Protein AF-A0A1F8WG23-F1 (afdb_monomer)

Secondary structure (DSSP, 8-state):
---------------------------------S------SS-SSS-TTS-SSTTS--TT---SSSSSS-TTT-S--S--TT----S--S-------SSSS-SSS-TTT-SSTTS--TT---SSSSSS-TTT-SSSSS--TT---TT-SSS-TTTTTS-PPSPPP----SS-SSS-TTT-S-TTS--TT---SS-SSS-TTTS--PPS-----SS-SSS-TTT-S-TTS--TT---SSSSSS-TTTSPPP--TTSPPPPPPP-SS-SSS-TTS-SSTTS--TT---SS-SSS-TTTS--PPPPP-PPPPPPPPPPPPPP---SS-SSS-TTT-SSTTS--TT---TT-SSS-TTTSPPPPPPSSPPPPPPPP-SS-SSS-TTS-SSTTS--TT---TT-SSS-TTT-

Sequence (407 aa):
MYKKIIILGALFGCVVFLGCGKENQSPSNFKYEPNSITIDEDGDGIPDESDNCPEIFNINQVDSDDNGLEDSCDVLPSDDADIVPSPDPENREVPVSPDLDQDGIENGEDNCPYLVNANQTDQDDDGVGDVCDNCVRFANGDQVDSNHNGAGDACEGAVLPPPPLPLPDRDGDGVADQSDNCPDLRNADQADNDGDGVGNVCEPVLPPPLPPDRDEDGIIDQIDNCPDVANGDQADDDENDVGNACEPPPPSPFLPPPPPPIDSDGDGFSDPNDNCPVDYNPYQEDDDEDGLGDVCEPVQPPPPAPPPPPPPPPPPPPPPVDRDRDGVSDRYDNCPDVANGDQADDDENDVGDACEPPPPPSPFPPPPPPPIDSDGDGFSNPNDNCPFDYNPYQEDDDEDGLGDVCS

Foldseek 3Di:
DDDDDDDDDDDDDDDDDDDDDDDDDDDDDDDPPPDDDQPQQCVQPAGPVGALCSPFNDVVNDQPPPQSHALRPDLQSDCPDPDDDDDDHPDDDDPQDQQSCPLPDGCVQALDSRDRDVVNDQQCPQSHHCVGALDSHFRDPVNDDPPPPSHHPRCPPPPDDPDPPPQPQPCPQPDHCVRALDSNFHDVVSDDDPPPSHGPRRPPPPPPPDADQPCPQPDHPVQALDSNFRDVVSDDPPPPSHHPRPDDDPDDPPDDPPDDADQQCPQPAGLVRALDSHFRDVVQDDPPPPSHHPRRPPPDDPPDPDDDPDDPDPPDPPDADQPCPLPDGPVQALDSNFRDVVRDDPPPPSHHPRPDDPPDPDPDDDDDPPQDQACPLPARLVRALDRHFRDVVNDDPPPPSHHPRHD

Structure (mmCIF, N/CA/C/O backbone):
data_AF-A0A1F8WG23-F1
#
_entry.id   AF-A0A1F8WG23-F1
#
loop_
_atom_site.group_PDB
_atom_site.id
_atom_site.type_symbol
_atom_site.label_atom_id
_atom_site.label_alt_id
_atom_site.label_comp_id
_atom_site.label_asym_id
_atom_site.label_entity_id
_atom_site.label_seq_id
_atom_site.pdbx_PDB_ins_code
_atom_site.Cartn_x
_atom_site.Cartn_y
_atom_site.Cartn_z
_atom_site.occupancy
_atom_site.B_iso_or_equiv
_atom_site.auth_seq_id
_atom_site.auth_comp_id
_atom_site.auth_asym_id
_atom_site.auth_atom_id
_atom_site.pdbx_PDB_model_num
ATOM 1 N N . MET A 1 1 ? 40.013 -39.718 80.792 1.00 37.56 1 MET A N 1
ATOM 2 C CA . MET A 1 1 ? 41.262 -39.069 81.268 1.00 37.56 1 MET A CA 1
ATOM 3 C C . MET A 1 1 ? 40.903 -37.736 81.946 1.00 37.56 1 MET A C 1
ATOM 5 O O . MET A 1 1 ? 39.766 -37.311 81.806 1.00 37.56 1 MET A O 1
ATOM 9 N N . TYR A 1 2 ? 41.811 -37.157 82.746 1.00 35.91 2 TYR A N 1
ATOM 10 C CA . TYR A 1 2 ? 41.711 -35.877 83.504 1.00 35.91 2 TYR A CA 1
ATOM 11 C C . TYR A 1 2 ? 41.244 -34.661 82.653 1.00 35.91 2 TYR A C 1
ATOM 13 O O . TYR A 1 2 ? 41.375 -34.750 81.440 1.00 35.91 2 TYR A O 1
ATOM 21 N N . LYS A 1 3 ? 40.799 -33.473 83.129 1.00 36.72 3 LYS A N 1
ATOM 22 C CA . LYS A 1 3 ? 40.444 -32.791 84.422 1.00 36.72 3 LYS A CA 1
ATOM 23 C C . LYS A 1 3 ? 39.637 -31.523 83.990 1.00 36.72 3 LYS A C 1
ATOM 25 O O . LYS A 1 3 ? 40.011 -30.939 82.988 1.00 36.72 3 LYS A O 1
ATOM 30 N N . LYS A 1 4 ? 38.458 -31.155 84.521 1.00 38.06 4 LYS A N 1
ATOM 31 C CA . LYS A 1 4 ? 38.123 -30.367 85.745 1.00 38.06 4 LYS A CA 1
ATOM 32 C C . LYS A 1 4 ? 38.686 -28.917 85.846 1.00 38.06 4 LYS A C 1
ATOM 34 O O . LYS A 1 4 ? 39.900 -28.778 85.786 1.00 38.06 4 LYS A O 1
ATOM 39 N N . ILE A 1 5 ? 37.802 -27.959 86.232 1.00 37.00 5 ILE A N 1
ATOM 40 C CA . ILE A 1 5 ? 38.015 -26.567 86.768 1.00 37.00 5 ILE A CA 1
ATOM 41 C C . ILE A 1 5 ? 38.107 -25.473 85.666 1.00 37.00 5 ILE A C 1
ATOM 43 O O . ILE A 1 5 ? 38.969 -25.595 84.811 1.00 37.00 5 ILE A O 1
ATOM 47 N N . ILE A 1 6 ? 37.189 -24.495 85.480 1.00 37.06 6 ILE A N 1
ATOM 48 C CA . ILE A 1 6 ? 36.491 -23.467 86.324 1.00 37.06 6 ILE A CA 1
ATOM 49 C C . ILE A 1 6 ? 37.364 -22.232 86.662 1.00 37.06 6 ILE A C 1
ATOM 51 O O . ILE A 1 6 ? 38.439 -22.414 87.218 1.00 37.06 6 ILE A O 1
ATOM 55 N N . ILE A 1 7 ? 36.835 -21.016 86.397 1.00 37.88 7 ILE A N 1
ATOM 56 C CA . ILE A 1 7 ? 36.945 -19.692 87.097 1.00 37.88 7 ILE A CA 1
ATOM 57 C C . ILE A 1 7 ? 36.791 -18.581 86.018 1.00 37.88 7 ILE A C 1
ATOM 59 O O . ILE A 1 7 ? 37.560 -18.590 85.068 1.00 37.88 7 ILE A O 1
ATOM 63 N N . LEU A 1 8 ? 35.715 -17.776 85.927 1.00 33.75 8 LEU A N 1
ATOM 64 C CA . LEU A 1 8 ? 35.140 -16.703 86.785 1.00 33.75 8 LEU A CA 1
ATOM 65 C C . LEU A 1 8 ? 35.762 -15.298 86.548 1.00 33.75 8 LEU A C 1
ATOM 67 O O . LEU A 1 8 ? 36.975 -15.153 86.642 1.00 33.75 8 LEU A O 1
ATOM 71 N N . GLY A 1 9 ? 34.916 -14.270 86.352 1.00 33.91 9 GLY A N 1
ATOM 72 C CA . GLY A 1 9 ? 35.286 -12.840 86.232 1.00 33.91 9 GLY A CA 1
ATOM 73 C C . GLY A 1 9 ? 34.959 -12.259 84.839 1.00 33.91 9 GLY A C 1
ATOM 74 O O . GLY A 1 9 ? 35.621 -12.649 83.891 1.00 33.91 9 GLY A O 1
ATOM 75 N N . ALA A 1 10 ? 33.921 -11.462 84.547 1.00 35.66 10 ALA A N 1
ATOM 76 C CA . ALA A 1 10 ? 33.176 -10.385 85.225 1.00 35.66 10 ALA A CA 1
ATOM 77 C C . ALA A 1 10 ? 33.596 -8.959 84.794 1.00 35.66 10 ALA A C 1
ATOM 79 O O . ALA A 1 10 ? 34.755 -8.589 84.926 1.00 35.66 10 ALA A O 1
ATOM 80 N N . LEU A 1 11 ? 32.572 -8.168 84.432 1.00 34.88 11 LEU A N 1
ATOM 81 C CA . LEU A 1 11 ? 32.456 -6.700 84.513 1.00 34.88 11 LEU A CA 1
ATOM 82 C C . LEU A 1 11 ? 33.226 -5.782 83.530 1.00 34.88 11 LEU A C 1
ATOM 84 O O . LEU A 1 11 ? 34.435 -5.634 83.607 1.00 34.88 11 LEU A O 1
ATOM 88 N N . PHE A 1 12 ? 32.411 -5.036 82.762 1.00 34.38 12 PHE A N 1
ATOM 89 C CA . PHE A 1 12 ? 32.417 -3.567 82.580 1.00 34.38 12 PHE A CA 1
ATOM 90 C C . PHE A 1 12 ? 33.672 -2.825 82.080 1.00 34.38 12 PHE A C 1
ATOM 92 O O . PHE A 1 12 ? 34.742 -2.897 82.673 1.00 34.38 12 PHE A O 1
ATOM 99 N N . GLY A 1 13 ? 33.431 -1.868 81.171 1.00 32.53 13 GLY A N 1
ATOM 100 C CA . GLY A 1 13 ? 34.118 -0.571 81.229 1.00 32.53 13 GLY A CA 1
ATOM 101 C C . GLY A 1 13 ? 34.433 0.080 79.885 1.00 32.53 13 GLY A C 1
ATOM 102 O O . GLY A 1 13 ? 35.498 -0.154 79.326 1.00 32.53 13 GLY A O 1
ATOM 103 N N . CYS A 1 14 ? 33.566 0.982 79.419 1.00 36.47 14 CYS A N 1
ATOM 104 C CA . CYS A 1 14 ? 33.944 1.975 78.411 1.00 36.47 14 CYS A CA 1
ATOM 105 C C . CYS A 1 14 ? 35.027 2.917 78.962 1.00 36.47 14 CYS A C 1
ATOM 107 O O . CYS A 1 14 ? 34.842 3.460 80.050 1.00 36.47 14 CYS A O 1
ATOM 109 N N . VAL A 1 15 ? 36.054 3.235 78.166 1.00 38.78 15 VAL A N 1
ATOM 110 C CA . VAL A 1 15 ? 36.712 4.557 78.179 1.00 38.78 15 VAL A CA 1
ATOM 111 C C . VAL A 1 15 ? 37.018 4.964 76.731 1.00 38.78 15 VAL A C 1
ATOM 113 O O . VAL A 1 15 ? 37.332 4.124 75.893 1.00 38.78 15 VAL A O 1
ATOM 116 N N . VAL A 1 16 ? 36.851 6.255 76.448 1.00 35.62 16 VAL A N 1
ATOM 117 C CA . VAL A 1 16 ? 36.826 6.893 75.119 1.00 35.62 16 VAL A CA 1
ATOM 118 C C . VAL A 1 16 ? 38.155 7.636 74.847 1.00 35.62 16 VAL A C 1
ATOM 120 O O . VAL A 1 16 ? 38.924 7.849 75.782 1.00 35.62 16 VAL A O 1
ATOM 123 N N . PHE A 1 17 ? 38.346 8.112 73.603 1.00 36.91 17 PHE A N 1
ATOM 124 C CA . PHE A 1 17 ? 39.368 9.072 73.112 1.00 36.91 17 PHE A CA 1
ATOM 125 C C . PHE A 1 17 ? 40.741 8.462 72.718 1.00 36.91 17 PHE A C 1
ATOM 127 O O . PHE A 1 17 ? 41.278 7.641 73.449 1.00 36.91 17 PHE A O 1
ATOM 134 N N . LEU A 1 18 ? 41.390 8.805 71.585 1.00 37.16 18 LEU A N 1
ATOM 135 C CA . LEU A 1 18 ? 41.202 9.907 70.613 1.00 37.16 18 LEU A CA 1
ATOM 136 C C . LEU A 1 18 ? 41.359 9.475 69.126 1.00 37.16 18 LEU A C 1
ATOM 138 O O . LEU A 1 18 ? 42.342 8.834 68.777 1.00 37.16 18 LEU A O 1
ATOM 142 N N . GLY A 1 19 ? 40.496 10.008 68.248 1.00 31.06 19 GLY A N 1
ATOM 143 C CA . GLY A 1 19 ? 40.913 10.939 67.177 1.00 31.06 19 GLY A CA 1
ATOM 144 C C . GLY A 1 19 ? 41.523 10.450 65.846 1.00 31.06 19 GLY A C 1
ATOM 145 O O . GLY A 1 19 ? 42.730 10.550 65.671 1.00 31.06 19 GLY A O 1
ATOM 146 N N . CYS A 1 20 ? 40.660 10.188 64.857 1.00 34.91 20 CYS A N 1
ATOM 147 C CA . CYS A 1 20 ? 40.700 10.747 63.484 1.00 34.91 20 CYS A CA 1
ATOM 148 C C . CYS A 1 20 ? 39.225 10.876 63.032 1.00 34.91 20 CYS A C 1
ATOM 150 O O . CYS A 1 20 ? 38.464 9.934 63.207 1.00 34.91 20 CYS A O 1
ATOM 152 N N . GLY A 1 21 ? 38.709 12.072 62.718 1.00 33.62 21 GLY A N 1
ATOM 153 C CA . GLY A 1 21 ? 38.659 12.602 61.343 1.00 33.62 21 GLY A CA 1
ATOM 154 C C . GLY A 1 21 ? 37.509 11.942 60.563 1.00 33.62 21 GLY A C 1
ATOM 155 O O . GLY A 1 21 ? 37.723 10.870 60.018 1.00 33.62 21 GLY A O 1
ATOM 156 N N . LYS A 1 22 ? 36.252 12.395 60.724 1.00 36.53 22 LYS A N 1
ATOM 157 C CA . LYS A 1 22 ? 35.539 13.367 59.847 1.00 36.53 22 LYS A CA 1
ATOM 158 C C . LYS A 1 22 ? 35.457 12.923 58.374 1.00 36.53 22 LYS A C 1
ATOM 160 O O . LYS A 1 22 ? 36.498 12.605 57.820 1.00 36.53 22 LYS A O 1
ATOM 165 N N . GLU A 1 23 ? 34.343 12.970 57.639 1.00 38.84 23 GLU A N 1
ATOM 166 C CA . GLU A 1 23 ? 32.892 13.263 57.821 1.00 38.84 23 GLU A CA 1
ATOM 167 C C . GLU A 1 23 ? 32.201 12.680 56.542 1.00 38.84 23 GLU A C 1
ATOM 169 O O . GLU A 1 23 ? 32.914 12.398 55.582 1.00 38.84 23 GLU A O 1
ATOM 174 N N . ASN A 1 24 ? 30.897 12.401 56.394 1.00 34.78 24 ASN A N 1
ATOM 175 C CA . ASN A 1 24 ? 29.656 12.748 57.110 1.00 34.78 24 ASN A CA 1
ATOM 176 C C . ASN A 1 24 ? 28.674 11.533 57.066 1.00 34.78 24 ASN A C 1
ATOM 178 O O . ASN A 1 24 ? 28.747 10.723 56.153 1.00 34.78 24 ASN A O 1
ATOM 182 N N . GLN A 1 25 ? 27.905 11.239 58.122 1.00 33.97 25 GLN A N 1
ATOM 183 C CA . GLN A 1 25 ? 26.452 11.504 58.270 1.00 33.97 25 GLN A CA 1
ATOM 184 C C . GLN A 1 25 ? 25.492 10.818 57.270 1.00 33.97 25 GLN A C 1
ATOM 186 O O . GLN A 1 25 ? 25.121 11.399 56.260 1.00 33.97 25 GLN A O 1
ATOM 191 N N . SER A 1 26 ? 24.959 9.658 57.673 1.00 37.28 26 SER A N 1
ATOM 192 C CA . SER A 1 26 ? 23.563 9.286 57.398 1.00 37.28 26 SER A CA 1
ATOM 193 C C . SER A 1 26 ? 22.776 9.468 58.708 1.00 37.28 26 SER A C 1
ATOM 195 O O . SER A 1 26 ? 23.114 8.805 59.696 1.00 37.28 26 SER A O 1
ATOM 197 N N . PRO A 1 27 ? 21.824 10.418 58.798 1.00 41.78 27 PRO A N 1
ATOM 198 C CA . PRO A 1 27 ? 21.018 10.624 59.993 1.00 41.78 27 PRO A CA 1
ATOM 199 C C . PRO A 1 27 ? 19.715 9.821 59.915 1.00 41.78 27 PRO A C 1
ATOM 201 O O . PRO A 1 27 ? 18.767 10.189 59.231 1.00 41.78 27 PRO A O 1
ATOM 204 N N . SER A 1 28 ? 19.637 8.753 60.701 1.00 49.06 28 SER A N 1
ATOM 205 C CA . SER A 1 28 ? 18.383 8.063 60.999 1.00 49.06 28 SER A CA 1
ATOM 206 C C . SER A 1 28 ? 17.420 8.984 61.762 1.00 49.06 28 SER A C 1
ATOM 208 O O . SER A 1 28 ? 17.647 9.210 62.956 1.00 49.06 28 SER A O 1
ATOM 210 N N . ASN A 1 29 ? 16.354 9.488 61.126 1.00 38.72 29 ASN A N 1
ATOM 211 C CA . ASN A 1 29 ? 15.145 9.925 61.840 1.00 38.72 29 ASN A CA 1
ATOM 212 C C . ASN A 1 29 ? 13.923 10.131 60.918 1.00 38.72 29 ASN A C 1
ATOM 214 O O . ASN A 1 29 ? 13.550 11.266 60.634 1.00 38.72 29 ASN A O 1
ATOM 218 N N . PHE A 1 30 ? 13.247 9.050 60.526 1.00 35.75 30 PHE A N 1
ATOM 219 C CA . PHE A 1 30 ? 11.798 9.121 60.325 1.00 35.75 30 PHE A CA 1
ATOM 220 C C . PHE A 1 30 ? 11.131 8.368 61.467 1.00 35.75 30 PHE A C 1
ATOM 222 O O . PHE A 1 30 ? 11.424 7.199 61.729 1.00 35.75 30 PHE A O 1
ATOM 229 N N . LYS A 1 31 ? 10.290 9.084 62.211 1.00 34.03 31 LYS A N 1
ATOM 230 C CA . LYS A 1 31 ? 9.420 8.473 63.204 1.00 34.03 31 LYS A CA 1
ATOM 231 C C . LYS A 1 31 ? 8.278 7.803 62.457 1.00 34.03 31 LYS A C 1
ATOM 233 O O . LYS A 1 31 ? 7.5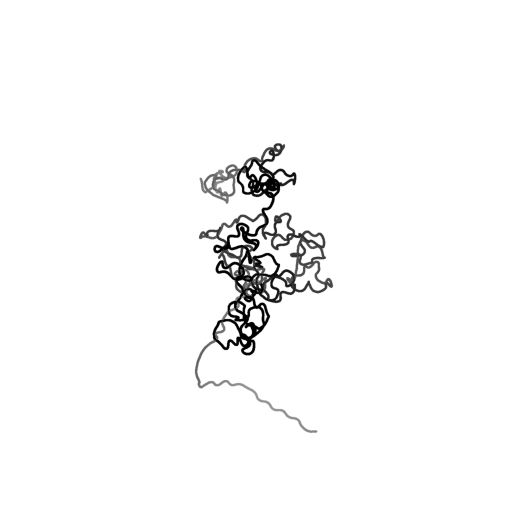39 8.488 61.762 1.00 34.03 31 LYS A O 1
ATOM 238 N N . TYR A 1 32 ? 8.097 6.510 62.680 1.00 34.09 32 TYR A N 1
ATOM 239 C CA . TYR A 1 32 ? 6.818 5.869 62.411 1.00 34.09 32 TYR A CA 1
ATOM 240 C C . TYR A 1 32 ? 5.811 6.373 63.459 1.00 34.09 32 TYR A C 1
ATOM 242 O O . TYR A 1 32 ? 5.834 5.933 64.610 1.00 34.09 32 TYR A O 1
ATOM 250 N N . GLU A 1 33 ? 4.980 7.344 63.083 1.00 37.59 33 GLU A N 1
ATOM 251 C CA . GLU A 1 33 ? 3.713 7.617 63.767 1.00 37.59 33 GLU A CA 1
ATOM 252 C C . GLU A 1 33 ? 2.683 6.665 63.121 1.00 37.59 33 GLU A C 1
ATOM 254 O O . GLU A 1 33 ? 2.447 6.765 61.919 1.00 37.59 33 GLU A O 1
ATOM 259 N N . PRO A 1 34 ? 2.124 5.681 63.847 1.00 49.81 34 PRO A N 1
ATOM 260 C CA . PRO A 1 34 ? 1.250 4.684 63.239 1.00 49.81 34 PRO A CA 1
ATOM 261 C C . PRO A 1 34 ? -0.156 5.265 63.066 1.00 49.81 34 PRO A C 1
ATOM 263 O O . PRO A 1 34 ? -0.867 5.378 64.063 1.00 49.81 34 PRO A O 1
ATOM 266 N N . ASN A 1 35 ? -0.513 5.660 61.837 1.00 44.28 35 ASN A N 1
ATOM 267 C CA . ASN A 1 35 ? -1.886 5.745 61.293 1.00 44.28 35 ASN A CA 1
ATOM 268 C C . ASN A 1 35 ? -1.905 6.311 59.848 1.00 44.28 35 ASN A C 1
ATOM 270 O O . ASN A 1 35 ? -2.654 7.233 59.545 1.00 44.28 35 ASN A O 1
ATOM 274 N N . SER A 1 36 ? -1.090 5.751 58.956 1.00 46.16 36 SER A N 1
ATOM 275 C CA . SER A 1 36 ? -1.442 5.646 57.536 1.00 46.16 36 SER A CA 1
ATOM 276 C C . SER A 1 36 ? -0.894 4.311 57.043 1.00 46.16 36 SER A C 1
ATOM 278 O O . SER A 1 36 ? 0.293 4.034 57.227 1.00 46.16 36 SER A O 1
ATOM 280 N N . ILE A 1 37 ? -1.777 3.452 56.541 1.00 56.25 37 ILE A N 1
ATOM 281 C CA . ILE A 1 37 ? -1.392 2.476 55.527 1.00 56.25 37 ILE A CA 1
ATOM 282 C C . ILE A 1 37 ? -1.639 3.249 54.243 1.00 56.25 37 ILE A C 1
ATOM 284 O O . ILE A 1 37 ? -2.794 3.498 53.913 1.00 56.25 37 ILE A O 1
ATOM 288 N N . THR A 1 38 ? -0.559 3.680 53.601 1.00 64.94 38 THR A N 1
ATOM 289 C CA . THR A 1 38 ? -0.584 3.918 52.164 1.00 64.94 38 THR A CA 1
ATOM 290 C C . THR A 1 38 ? -0.918 2.574 51.543 1.00 64.94 38 THR A C 1
ATOM 292 O O . THR A 1 38 ? -0.183 1.604 51.763 1.00 64.94 38 THR A O 1
ATOM 295 N N . ILE A 1 39 ? -2.087 2.500 50.921 1.00 78.75 39 ILE A N 1
ATOM 296 C CA . ILE A 1 39 ? -2.373 1.435 49.973 1.00 78.75 39 ILE A CA 1
ATOM 297 C C . ILE A 1 39 ? -1.501 1.748 48.735 1.00 78.75 39 ILE A C 1
ATOM 299 O O . ILE A 1 39 ? -1.041 2.885 48.577 1.00 78.75 39 ILE A O 1
ATOM 303 N N . ASP A 1 40 ? -1.098 0.679 48.071 1.00 78.25 40 ASP A N 1
ATOM 304 C CA . ASP A 1 40 ? -0.117 0.557 46.986 1.00 78.25 40 ASP A CA 1
ATOM 305 C C . ASP A 1 40 ? -0.598 -0.750 46.334 1.00 78.25 40 ASP A C 1
ATOM 307 O O . ASP A 1 40 ? -0.254 -1.849 46.794 1.00 78.25 40 ASP A O 1
ATOM 311 N N . GLU A 1 41 ? -1.663 -0.620 45.532 1.00 83.94 41 GLU A N 1
ATOM 312 C CA . GLU A 1 41 ? -2.519 -1.728 45.071 1.00 83.94 41 GLU A CA 1
ATOM 313 C C . GLU A 1 41 ? -1.880 -2.514 43.911 1.00 83.94 41 GLU A C 1
ATOM 315 O O . GLU A 1 41 ? -1.993 -3.747 43.880 1.00 83.94 41 GLU A O 1
ATOM 320 N N . ASP A 1 42 ? -1.088 -1.850 43.066 1.00 73.94 42 ASP A N 1
ATOM 321 C CA . ASP A 1 42 ? -0.312 -2.451 41.974 1.00 73.94 42 ASP A CA 1
ATOM 322 C C . ASP A 1 42 ? 1.094 -2.969 42.384 1.00 73.94 42 ASP A C 1
ATOM 324 O O . ASP A 1 42 ? 1.644 -3.889 41.760 1.00 73.94 42 ASP A O 1
ATOM 328 N N . GLY A 1 43 ? 1.670 -2.455 43.479 1.00 80.25 43 GLY A N 1
ATOM 329 C CA . GLY A 1 43 ? 2.990 -2.824 43.986 1.00 80.25 43 GLY A CA 1
ATOM 330 C C . GLY A 1 43 ? 4.187 -2.109 43.342 1.00 80.25 43 GLY A C 1
ATOM 331 O O . GLY A 1 43 ? 5.314 -2.615 43.487 1.00 80.25 43 GLY A O 1
ATOM 332 N N . ASP A 1 44 ? 4.001 -1.001 42.618 1.00 79.50 44 ASP A N 1
ATOM 333 C CA . ASP A 1 44 ? 5.069 -0.292 41.893 1.00 79.50 44 ASP A CA 1
ATOM 334 C C . ASP A 1 44 ? 6.020 0.518 42.807 1.00 79.50 44 ASP A C 1
ATOM 336 O O . ASP A 1 44 ? 7.211 0.701 42.501 1.00 79.50 44 ASP A O 1
ATOM 340 N N . GLY A 1 45 ? 5.538 0.878 44.003 1.00 80.00 45 GLY A N 1
ATOM 341 C CA . GLY A 1 45 ? 6.232 1.673 45.016 1.00 80.00 45 GLY A CA 1
ATOM 342 C C . GLY A 1 45 ? 5.743 3.120 45.175 1.00 80.00 45 GLY A C 1
ATOM 343 O O . GLY A 1 45 ? 6.355 3.868 45.958 1.00 80.00 45 GLY A O 1
ATOM 344 N N . ILE A 1 46 ? 4.680 3.509 44.477 1.00 80.31 46 ILE A N 1
ATOM 345 C CA . ILE A 1 46 ? 3.903 4.739 44.608 1.00 80.31 46 ILE A CA 1
ATOM 346 C C . ILE A 1 46 ? 2.603 4.412 45.380 1.00 80.31 46 ILE A C 1
ATOM 348 O O . ILE A 1 46 ? 1.954 3.407 45.134 1.00 80.31 46 ILE A O 1
ATOM 352 N N . PRO A 1 47 ? 2.222 5.199 46.402 1.00 83.62 47 PRO A N 1
ATOM 353 C CA . PRO A 1 47 ? 0.925 5.036 47.066 1.00 83.62 47 PRO A CA 1
ATOM 354 C C . PRO A 1 47 ? -0.259 5.454 46.192 1.00 83.62 47 PRO A C 1
ATOM 356 O O . PRO A 1 47 ? -0.177 6.547 45.641 1.00 83.62 47 PRO A O 1
ATOM 359 N N . ASP A 1 48 ? -1.405 4.760 46.252 1.00 78.81 48 ASP A N 1
ATOM 360 C CA . ASP A 1 48 ? -2.643 5.102 45.511 1.00 78.81 48 ASP A CA 1
ATOM 361 C C . ASP A 1 48 ? -3.052 6.590 45.625 1.00 78.81 48 ASP A C 1
ATOM 363 O O . ASP A 1 48 ? -3.632 7.180 44.723 1.00 78.81 48 ASP A O 1
ATOM 367 N N . GLU A 1 49 ? -2.772 7.233 46.770 1.00 81.81 49 GLU A N 1
ATOM 368 C CA . GLU A 1 49 ? -3.074 8.658 47.015 1.00 81.81 49 GLU A CA 1
ATOM 369 C C . GLU A 1 49 ? -2.146 9.637 46.263 1.00 81.81 49 GLU A C 1
ATOM 371 O O . GLU A 1 49 ? -2.223 10.855 46.444 1.00 81.81 49 GLU A O 1
ATOM 376 N N . SER A 1 50 ? -1.183 9.112 45.516 1.00 81.56 50 SER A N 1
ATOM 377 C CA . SER A 1 50 ? -0.142 9.813 44.758 1.00 81.56 50 SER A CA 1
ATOM 378 C C . SER A 1 50 ? 0.200 9.103 43.447 1.00 81.56 50 SER A C 1
ATOM 380 O O . SER A 1 50 ? 1.151 9.525 42.794 1.00 81.56 50 SER A O 1
ATOM 382 N N . ASP A 1 51 ? -0.548 8.054 43.120 1.00 77.62 51 ASP A N 1
ATOM 383 C CA . ASP A 1 51 ? -0.412 7.220 41.941 1.00 77.62 51 ASP A CA 1
ATOM 384 C C . ASP A 1 51 ? -1.465 7.653 40.916 1.00 77.62 51 ASP A C 1
ATOM 386 O O . ASP A 1 51 ? -2.642 7.810 41.259 1.00 77.62 51 ASP A O 1
ATOM 390 N N . ASN A 1 52 ? -1.042 7.904 39.679 1.00 75.44 52 ASN A N 1
ATOM 391 C CA . ASN A 1 52 ? -1.943 8.226 38.577 1.00 75.44 52 ASN A CA 1
ATOM 392 C C . ASN A 1 52 ? -2.544 6.987 37.886 1.00 75.44 52 ASN A C 1
ATOM 394 O O . ASN A 1 52 ? -3.491 7.154 37.120 1.00 75.44 52 ASN A O 1
ATOM 398 N N . CYS A 1 53 ? -2.089 5.771 38.213 1.00 81.31 53 CYS A N 1
ATOM 399 C CA . CYS A 1 53 ? -2.721 4.503 37.842 1.00 81.31 53 CYS A CA 1
ATOM 400 C C . CYS A 1 53 ? -2.712 3.471 38.997 1.00 81.31 53 CYS A C 1
ATOM 402 O O . CYS A 1 53 ? -2.100 2.420 38.839 1.00 81.31 53 CYS A O 1
ATOM 404 N N . PRO A 1 54 ? -3.470 3.671 40.100 1.00 84.12 54 PRO A N 1
ATOM 405 C CA . PRO A 1 54 ? -3.421 2.820 41.307 1.00 84.12 54 PRO A CA 1
ATOM 406 C C . PRO A 1 54 ? -3.585 1.299 41.116 1.00 84.12 54 PRO A C 1
ATOM 408 O O . PRO A 1 54 ? -3.278 0.524 42.018 1.00 84.12 54 PRO A O 1
ATOM 411 N N . GLU A 1 55 ? -4.117 0.863 39.972 1.00 81.94 55 GLU A N 1
ATOM 412 C CA . GLU A 1 55 ? -4.352 -0.543 39.629 1.00 81.94 55 GLU A CA 1
ATOM 413 C C . GLU A 1 55 ? -3.360 -1.091 38.564 1.00 81.94 55 GLU A C 1
ATOM 415 O O . GLU A 1 55 ? -3.430 -2.277 38.233 1.00 81.94 55 GLU A O 1
ATOM 420 N N . ILE A 1 56 ? -2.434 -0.279 38.014 1.00 74.69 56 ILE A N 1
ATOM 421 C CA . ILE A 1 56 ? -1.564 -0.637 36.868 1.00 74.69 56 ILE A CA 1
ATOM 422 C C . ILE A 1 56 ? -0.094 -0.202 37.065 1.00 74.69 56 ILE A C 1
ATOM 424 O O . ILE A 1 56 ? 0.265 0.937 36.787 1.00 74.69 56 ILE A O 1
ATOM 428 N N . PHE A 1 57 ? 0.770 -1.185 37.368 1.00 74.94 57 PHE A N 1
ATOM 429 C CA . PHE A 1 57 ? 2.215 -1.050 37.653 1.00 74.94 57 PHE A CA 1
ATOM 430 C C . PHE A 1 57 ? 2.977 -0.054 36.757 1.00 74.94 57 PHE A C 1
ATOM 432 O O . PHE A 1 57 ? 3.394 -0.417 35.649 1.00 74.94 57 PHE A O 1
ATOM 439 N N . ASN A 1 58 ? 3.271 1.156 37.257 1.00 68.06 58 ASN A N 1
ATOM 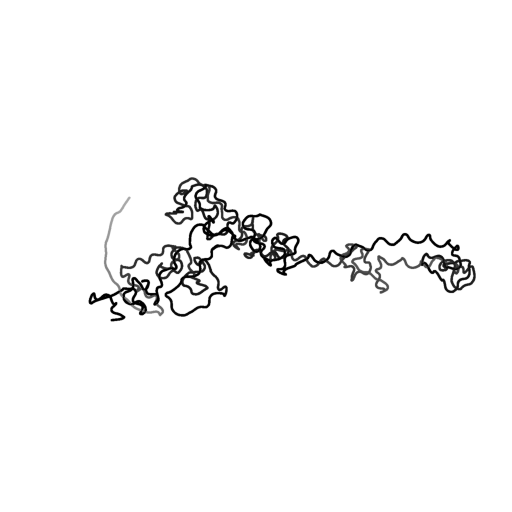440 C CA . ASN A 1 58 ? 3.830 2.231 36.424 1.00 68.06 58 ASN A CA 1
ATOM 441 C C . ASN A 1 58 ? 4.826 3.208 37.110 1.00 68.06 58 ASN A C 1
ATOM 443 O O . ASN A 1 58 ? 4.713 4.432 37.028 1.00 68.06 58 ASN A O 1
ATOM 447 N N . ILE A 1 59 ? 5.939 2.668 37.626 1.00 80.81 59 ILE A N 1
ATOM 448 C CA . ILE A 1 59 ? 7.001 3.351 38.421 1.00 80.81 59 ILE A CA 1
ATOM 449 C C . ILE A 1 59 ? 7.583 4.688 37.900 1.00 80.81 59 ILE A C 1
ATOM 451 O O . ILE A 1 59 ? 8.388 5.328 38.588 1.00 80.81 59 ILE A O 1
ATOM 455 N N . ASN A 1 60 ? 7.267 5.102 36.672 1.00 76.31 60 ASN A N 1
ATOM 456 C CA . ASN A 1 60 ? 7.727 6.360 36.084 1.00 76.31 60 ASN A CA 1
ATOM 457 C C . ASN A 1 60 ? 6.677 7.483 36.111 1.00 76.31 60 ASN A C 1
ATOM 459 O O . ASN A 1 60 ? 7.104 8.639 36.056 1.00 76.31 60 ASN A O 1
ATOM 463 N N . GLN A 1 61 ? 5.381 7.165 36.232 1.00 78.50 61 GLN A N 1
ATOM 464 C CA . GLN A 1 61 ? 4.270 8.120 36.352 1.00 78.50 61 GLN A CA 1
ATOM 465 C C . GLN A 1 61 ? 4.297 9.178 35.219 1.00 78.50 61 GLN A C 1
ATOM 467 O O . GLN A 1 61 ? 4.265 10.387 35.462 1.00 78.50 61 GLN A O 1
ATOM 472 N N . VAL A 1 62 ? 4.457 8.717 33.972 1.00 75.12 62 VAL A N 1
ATOM 473 C CA . VAL A 1 62 ? 4.543 9.521 32.737 1.00 75.12 62 VAL A CA 1
ATOM 474 C C . VAL A 1 62 ? 3.154 9.910 32.221 1.00 75.12 62 VAL A C 1
ATOM 476 O O . VAL A 1 62 ? 2.636 9.322 31.287 1.00 75.12 62 VAL A O 1
ATOM 479 N N . ASP A 1 63 ? 2.552 10.914 32.839 1.00 66.88 63 ASP A N 1
ATOM 480 C CA . ASP A 1 63 ? 1.356 11.596 32.330 1.00 66.88 63 ASP A CA 1
ATOM 481 C C . ASP A 1 63 ? 1.755 12.502 31.140 1.00 66.88 63 ASP A C 1
ATOM 483 O O . ASP A 1 63 ? 2.410 13.532 31.348 1.00 66.88 63 ASP A O 1
ATOM 487 N N . SER A 1 64 ? 1.489 12.082 29.892 1.00 73.19 64 SER A N 1
ATOM 488 C CA . SER A 1 64 ? 1.929 12.824 28.696 1.00 73.19 64 SER A CA 1
ATOM 489 C C . SER A 1 64 ? 1.053 14.028 28.323 1.00 73.19 64 SER A C 1
ATOM 491 O O . SER A 1 64 ? 1.570 14.928 27.654 1.00 73.19 64 SER A O 1
ATOM 493 N N . ASP A 1 65 ? -0.218 14.085 28.743 1.00 65.00 65 ASP A N 1
ATOM 494 C CA . ASP A 1 65 ? -1.149 15.195 28.456 1.00 65.00 65 ASP A CA 1
ATOM 495 C C . ASP A 1 65 ? -1.473 16.081 29.693 1.00 65.00 65 ASP A C 1
ATOM 497 O O . ASP A 1 65 ? -2.273 17.021 29.608 1.00 65.00 65 ASP A O 1
ATOM 501 N N . ASP A 1 66 ? -0.780 15.847 30.819 1.00 65.81 66 ASP A N 1
ATOM 502 C CA . ASP A 1 66 ? -0.928 16.513 32.129 1.00 65.81 66 ASP A CA 1
ATOM 503 C C . ASP A 1 66 ? -2.362 16.376 32.723 1.00 65.81 66 ASP A C 1
ATOM 505 O O . ASP A 1 66 ? -2.818 17.243 33.489 1.00 65.81 66 ASP A O 1
ATOM 509 N N . ASN A 1 67 ? -3.115 15.322 32.374 1.00 65.62 67 ASN A N 1
ATOM 510 C CA . ASN A 1 67 ? -4.527 15.186 32.756 1.00 65.62 67 ASN A CA 1
ATOM 511 C C . ASN A 1 67 ? -4.775 14.498 34.114 1.00 65.62 67 ASN A C 1
ATOM 513 O O . ASN A 1 67 ? -5.893 14.574 34.644 1.00 65.62 67 ASN A O 1
ATOM 517 N N . GLY A 1 68 ? -3.762 13.871 34.710 1.00 67.19 68 GLY A N 1
ATOM 518 C CA . GLY A 1 68 ? -3.831 13.157 35.986 1.00 67.19 68 GLY A CA 1
ATOM 519 C C . GLY A 1 68 ? -4.029 11.640 35.886 1.00 67.19 68 GLY A C 1
ATOM 520 O O . GLY A 1 68 ? -4.227 11.016 36.928 1.00 67.19 68 GLY A O 1
ATOM 521 N N . LEU A 1 69 ? -3.976 11.067 34.683 1.00 65.56 69 LEU A N 1
ATOM 522 C CA . LEU A 1 69 ? -3.824 9.634 34.404 1.00 65.56 69 LEU A CA 1
ATOM 523 C C . LEU A 1 69 ? -2.451 9.420 33.737 1.00 65.56 69 LEU A C 1
ATOM 525 O O . LEU A 1 69 ? -1.885 10.353 33.177 1.00 65.56 69 LEU A O 1
ATOM 529 N N . GLU A 1 70 ? -1.852 8.234 33.848 1.00 74.88 70 GLU A N 1
ATOM 530 C CA . GLU A 1 70 ? -0.597 7.933 33.133 1.00 74.88 70 GLU A CA 1
ATOM 531 C C . GLU A 1 70 ? -0.867 7.297 31.777 1.00 74.88 70 GLU A C 1
ATOM 533 O O . GLU A 1 70 ? -1.807 6.521 31.672 1.00 74.88 70 GLU A O 1
ATOM 538 N N . ASP A 1 71 ? 0.055 7.434 30.824 1.00 65.62 71 ASP A N 1
ATOM 539 C CA . ASP A 1 71 ? 0.050 6.715 29.545 1.00 65.62 71 ASP A CA 1
ATOM 540 C C . ASP A 1 71 ? -0.244 5.191 29.633 1.00 65.62 71 ASP A C 1
ATOM 542 O O . ASP A 1 71 ? -0.701 4.611 28.651 1.00 65.62 71 ASP A O 1
ATOM 546 N N . SER A 1 72 ? 0.017 4.513 30.766 1.00 64.56 72 SER A N 1
ATOM 547 C CA . SER A 1 72 ? -0.294 3.077 30.947 1.00 64.56 72 SER A CA 1
ATOM 548 C C . SER A 1 72 ? -1.739 2.768 31.371 1.00 64.56 72 SER A C 1
ATOM 550 O O . SER A 1 72 ? -2.154 1.613 31.261 1.00 64.56 72 SER A O 1
ATOM 552 N N . CYS A 1 73 ? -2.497 3.747 31.875 1.00 69.38 73 CYS A N 1
ATOM 553 C CA . CYS A 1 73 ? -3.934 3.619 32.173 1.00 69.38 73 CYS A CA 1
ATOM 554 C C . CYS A 1 73 ? -4.804 4.689 31.493 1.00 69.38 73 CYS A C 1
ATOM 556 O O . CYS A 1 73 ? -6.030 4.660 31.625 1.00 69.38 73 CYS A O 1
ATOM 558 N N . ASP A 1 74 ? -4.192 5.612 30.758 1.00 68.56 74 ASP A N 1
ATOM 559 C CA . ASP A 1 74 ? -4.871 6.551 29.890 1.00 68.56 74 ASP A CA 1
ATOM 560 C C . ASP A 1 74 ? -5.132 5.904 28.530 1.00 68.56 74 ASP A C 1
ATOM 562 O O . ASP A 1 74 ? -4.226 5.451 27.832 1.00 68.56 74 ASP A O 1
ATOM 566 N N . VAL A 1 75 ? -6.405 5.877 28.153 1.00 64.25 75 VAL A N 1
ATOM 567 C CA . VAL A 1 75 ? -6.873 5.383 26.855 1.00 64.25 75 VAL A CA 1
ATOM 568 C C . VAL A 1 75 ? -6.497 6.312 25.692 1.00 64.25 75 VAL A C 1
ATOM 570 O O . VAL A 1 75 ? -6.617 5.909 24.538 1.00 64.25 75 VAL A O 1
ATOM 573 N N . LEU A 1 76 ? -6.027 7.537 25.962 1.00 61.44 76 LEU A N 1
ATOM 574 C CA . LEU A 1 76 ? -5.547 8.508 24.974 1.00 61.44 76 LEU A CA 1
ATOM 575 C C . LEU A 1 76 ? -4.151 9.057 25.353 1.00 61.44 76 LEU A C 1
ATOM 577 O O . LEU A 1 76 ? -4.004 10.252 25.610 1.00 61.44 76 LEU A O 1
ATOM 581 N N . PRO A 1 77 ? -3.088 8.227 25.317 1.00 56.66 77 PRO A N 1
ATOM 582 C CA . PRO A 1 77 ? -1.755 8.554 25.843 1.00 56.66 77 PRO A CA 1
ATOM 583 C C . PRO A 1 77 ? -0.933 9.526 24.965 1.00 56.66 77 PRO A C 1
ATOM 585 O O . PRO A 1 77 ? 0.299 9.489 24.954 1.00 56.66 77 PRO A O 1
ATOM 588 N N . SER A 1 78 ? -1.574 10.371 24.146 1.00 56.97 78 SER A N 1
ATOM 589 C CA . SER A 1 78 ? -0.853 11.342 23.316 1.00 56.97 78 SER A CA 1
ATOM 590 C C . SER A 1 78 ? -1.654 12.588 22.941 1.00 56.97 78 SER A C 1
ATOM 592 O O . SER A 1 78 ? -2.833 12.523 22.607 1.00 56.97 78 SER A O 1
ATOM 594 N N . ASP A 1 79 ? -0.913 13.694 22.897 1.00 54.81 79 ASP A N 1
ATOM 595 C CA . ASP A 1 79 ? -1.245 15.084 22.550 1.00 54.81 79 ASP A CA 1
ATOM 596 C C . ASP A 1 79 ? -1.805 15.302 21.107 1.00 54.81 79 ASP A C 1
ATOM 598 O O . ASP A 1 79 ? -1.437 16.280 20.440 1.00 54.81 79 ASP A O 1
ATOM 602 N N . ASP A 1 80 ? -2.657 14.416 20.562 1.00 47.84 80 ASP A N 1
ATOM 603 C CA . ASP A 1 80 ? -3.264 14.671 19.244 1.00 47.84 80 ASP A CA 1
ATOM 604 C C . ASP A 1 80 ? -4.301 15.805 19.324 1.00 47.84 80 ASP A C 1
ATOM 606 O O . ASP A 1 80 ? -5.194 15.864 20.174 1.00 47.84 80 ASP A O 1
ATOM 610 N N . ALA A 1 81 ? -4.101 16.807 18.475 1.00 42.69 81 ALA A N 1
ATOM 611 C CA . ALA A 1 81 ? -4.262 18.196 18.895 1.00 42.69 81 ALA A CA 1
ATOM 612 C C . ALA A 1 81 ? -5.664 18.788 18.646 1.00 42.69 81 ALA A C 1
ATOM 614 O O . ALA A 1 81 ? -5.775 19.901 18.120 1.00 42.69 81 ALA A O 1
ATOM 615 N N . ASP A 1 82 ? -6.719 18.084 19.067 1.00 42.16 82 ASP A N 1
ATOM 616 C CA . ASP A 1 82 ? -8.099 18.607 19.107 1.00 42.16 82 ASP A CA 1
ATOM 617 C C . ASP A 1 82 ? -8.554 19.062 20.515 1.00 42.16 82 ASP A C 1
ATOM 619 O O . ASP A 1 82 ? -9.622 19.666 20.661 1.00 42.16 82 ASP A O 1
ATOM 623 N N . ILE A 1 83 ? -7.719 18.893 21.552 1.00 41.41 83 ILE A N 1
ATOM 624 C CA . ILE A 1 83 ? -7.971 19.418 22.905 1.00 41.41 83 ILE A CA 1
ATOM 625 C C . ILE A 1 83 ? -7.064 20.622 23.207 1.00 41.41 83 ILE A C 1
ATOM 627 O O . ILE A 1 83 ? -5.838 20.556 23.181 1.00 41.41 83 ILE A O 1
ATOM 631 N N . VAL A 1 84 ? -7.682 21.763 23.531 1.00 33.62 84 VAL A N 1
ATOM 632 C CA . VAL A 1 84 ? -6.987 22.941 24.075 1.00 33.62 84 VAL A CA 1
ATOM 633 C C . VAL A 1 84 ? -7.062 22.941 25.608 1.00 33.62 84 VAL A C 1
ATOM 635 O O . VAL A 1 84 ? -8.170 22.918 26.147 1.00 33.62 84 VAL A O 1
ATOM 638 N N . PRO A 1 85 ? -5.938 23.056 26.341 1.00 38.38 85 PRO A N 1
ATOM 639 C CA . PRO A 1 85 ? -5.971 23.071 27.801 1.00 38.38 85 PRO A CA 1
ATOM 640 C C . PRO A 1 85 ? -6.517 24.402 28.343 1.00 38.38 85 PRO A C 1
ATOM 642 O O . PRO A 1 85 ? -6.166 25.488 27.864 1.00 38.38 85 PRO A O 1
ATOM 645 N N . SER A 1 86 ? -7.347 24.332 29.390 1.00 31.98 86 SER A N 1
ATOM 646 C CA . SER A 1 86 ? -7.888 25.493 30.114 1.00 31.98 86 SER A CA 1
ATOM 647 C C . SER A 1 86 ? -7.651 25.353 31.632 1.00 31.98 86 SER A C 1
ATOM 649 O O . SER A 1 86 ? -7.808 24.255 32.156 1.00 31.98 86 SER A O 1
ATOM 651 N N . PRO A 1 87 ? -7.261 26.419 32.366 1.00 36.25 87 PRO A N 1
ATOM 652 C CA . PRO A 1 87 ? -6.595 26.263 33.666 1.00 36.25 87 PRO A CA 1
ATOM 653 C C . PRO A 1 87 ? -7.503 26.447 34.907 1.00 36.25 87 PRO A C 1
ATOM 655 O O . PRO A 1 87 ? -7.488 27.521 35.507 1.00 36.25 87 PRO A O 1
ATOM 658 N N . ASP A 1 88 ? -8.263 25.417 35.297 1.00 33.22 88 ASP A N 1
ATOM 659 C CA . ASP A 1 88 ? -8.701 25.078 36.682 1.00 33.22 88 ASP A CA 1
ATOM 660 C C . ASP A 1 88 ? -9.562 23.777 36.638 1.00 33.22 88 ASP A C 1
ATOM 662 O O . ASP A 1 88 ? -10.133 23.486 35.586 1.00 33.22 88 ASP A O 1
ATOM 666 N N . PRO A 1 89 ? -9.669 22.959 37.712 1.00 37.59 89 PRO A N 1
ATOM 667 C CA . PRO A 1 89 ? -9.551 21.504 37.542 1.00 37.59 89 PRO A CA 1
ATOM 668 C C . PRO A 1 89 ? -10.776 20.651 37.961 1.00 37.59 89 PRO A C 1
ATOM 670 O O . PRO A 1 89 ? -10.592 19.542 38.450 1.00 37.59 89 PRO A O 1
ATOM 673 N N . GLU A 1 90 ? -12.022 21.128 37.813 1.00 42.25 90 GLU A N 1
ATOM 674 C CA . GLU A 1 90 ? -13.222 20.389 38.288 1.00 42.25 90 GLU A CA 1
ATOM 675 C C . GLU A 1 90 ? -14.448 20.406 37.333 1.00 42.25 90 GLU A C 1
ATOM 677 O O . GLU A 1 90 ? -15.584 20.530 37.786 1.00 42.25 90 GLU A O 1
ATOM 682 N N . ASN A 1 91 ? -14.271 20.251 36.011 1.00 35.72 91 ASN A N 1
ATOM 683 C CA . ASN A 1 91 ? -15.338 19.671 35.167 1.00 35.72 91 ASN A CA 1
ATOM 684 C C . ASN A 1 91 ? -14.782 19.012 33.888 1.00 35.72 91 ASN A C 1
ATOM 686 O O . ASN A 1 91 ? -14.202 19.697 33.046 1.00 35.72 91 ASN A O 1
ATOM 690 N N . ARG A 1 92 ? -14.957 17.690 33.756 1.00 43.91 92 ARG A N 1
ATOM 691 C CA . ARG A 1 92 ? -14.282 16.823 32.773 1.00 43.91 92 ARG A CA 1
ATOM 692 C C . ARG A 1 92 ? -15.256 15.767 32.230 1.00 43.91 92 ARG A C 1
ATOM 694 O O . ARG A 1 92 ? -15.149 14.595 32.564 1.00 43.91 92 ARG A O 1
ATOM 701 N N . GLU A 1 93 ? -16.209 16.183 31.396 1.00 43.41 93 GLU A N 1
ATOM 702 C CA . GLU A 1 93 ? -16.981 15.257 30.551 1.00 43.41 93 GLU A CA 1
ATOM 703 C C . GLU A 1 93 ? -16.458 15.338 29.112 1.00 43.41 93 GLU A C 1
ATOM 705 O O . GLU A 1 93 ? -16.804 16.234 28.338 1.00 43.41 93 GLU A O 1
ATOM 710 N N . VAL A 1 94 ? -15.553 14.411 28.798 1.00 42.31 94 VAL A N 1
ATOM 711 C CA . VAL A 1 94 ? -14.996 14.182 27.459 1.00 42.31 94 VAL A CA 1
ATOM 712 C C . VAL A 1 94 ? -16.063 13.467 26.614 1.00 42.31 94 VAL A C 1
ATOM 714 O O . VAL A 1 94 ? -16.743 12.584 27.146 1.00 42.31 94 VAL A O 1
ATOM 717 N N . PRO A 1 95 ? -16.260 13.807 25.325 1.00 44.84 95 PRO A N 1
ATOM 718 C CA . PRO A 1 95 ? -17.127 13.018 24.457 1.00 44.84 95 PRO A CA 1
ATOM 719 C C . PRO A 1 95 ? -16.549 11.605 24.309 1.00 44.84 95 PRO A C 1
ATOM 721 O O . PRO A 1 95 ? -15.494 11.426 23.710 1.00 44.84 95 PRO A O 1
ATOM 724 N N . VAL A 1 96 ? -17.237 10.611 24.872 1.00 58.00 96 VAL A N 1
ATOM 725 C CA . VAL A 1 96 ? -16.834 9.203 24.768 1.00 58.00 96 VAL A CA 1
ATOM 726 C C . VAL A 1 96 ? -16.951 8.770 23.306 1.00 58.00 96 VAL A C 1
ATOM 728 O O . VAL A 1 96 ? -18.013 8.950 22.703 1.00 58.00 96 VAL A O 1
ATOM 731 N N . SER A 1 97 ? -15.871 8.232 22.737 1.00 71.69 97 SER A N 1
ATOM 732 C CA . SER A 1 97 ? -15.881 7.702 21.370 1.00 71.69 97 SER A CA 1
ATOM 733 C C . SER A 1 97 ? -16.902 6.558 21.251 1.00 71.69 97 SER A C 1
ATOM 735 O O . SER A 1 97 ? -17.009 5.773 22.197 1.00 71.69 97 SER A O 1
ATOM 737 N N . PRO A 1 98 ? -17.672 6.439 20.149 1.00 83.19 98 PRO A N 1
ATOM 738 C CA . PRO A 1 98 ? -18.592 5.311 19.942 1.00 83.19 98 PRO A CA 1
ATOM 739 C C . PRO A 1 98 ? -17.865 3.972 19.724 1.00 83.19 98 PRO A C 1
ATOM 741 O O . PRO A 1 98 ? -18.447 2.921 19.975 1.00 83.19 98 PRO A O 1
ATOM 744 N N . ASP A 1 99 ? -16.607 4.050 19.298 1.00 81.06 99 ASP A N 1
ATOM 745 C CA . ASP A 1 99 ? -15.635 2.975 19.097 1.00 81.06 99 ASP A CA 1
ATOM 746 C C . ASP A 1 99 ? -14.336 3.468 19.770 1.00 81.06 99 ASP A C 1
ATOM 748 O O . ASP A 1 99 ? -13.788 4.509 19.384 1.00 81.06 99 ASP A O 1
ATOM 752 N N . LEU A 1 100 ? -13.952 2.845 20.886 1.00 82.56 100 LEU A N 1
ATOM 753 C CA . LEU A 1 100 ? -12.887 3.316 21.779 1.00 82.56 100 LEU A CA 1
ATOM 754 C C . LEU A 1 100 ? -11.487 2.897 21.327 1.00 82.56 100 LEU A C 1
ATOM 756 O O . LEU A 1 100 ? -10.550 3.664 21.551 1.00 82.56 100 LEU A O 1
ATOM 760 N N . ASP A 1 101 ? -11.342 1.730 20.700 1.00 71.75 101 ASP A N 1
ATOM 761 C CA . ASP A 1 101 ? -10.045 1.191 20.275 1.00 71.75 101 ASP A CA 1
ATOM 762 C C . ASP A 1 101 ? -9.795 1.278 18.757 1.00 71.75 101 ASP A C 1
ATOM 764 O O . ASP A 1 101 ? -8.654 1.122 18.313 1.00 71.75 101 ASP A O 1
ATOM 768 N N . GLN A 1 102 ? -10.817 1.668 17.990 1.00 86.31 102 GLN A N 1
ATOM 769 C CA . GLN A 1 102 ? -10.803 1.912 16.547 1.00 86.31 102 GLN A CA 1
ATOM 770 C C . GLN A 1 102 ? -10.631 0.641 15.704 1.00 86.31 102 GLN A C 1
ATOM 772 O O . GLN A 1 102 ? -10.094 0.698 14.590 1.00 86.31 102 GLN A O 1
ATOM 777 N N . ASP A 1 103 ? -11.104 -0.509 16.196 1.00 79.31 103 ASP A N 1
ATOM 778 C CA . ASP A 1 103 ? -11.139 -1.757 15.427 1.00 79.31 103 ASP A CA 1
ATOM 779 C C . ASP A 1 103 ? -12.270 -1.824 14.378 1.00 79.31 103 ASP A C 1
ATOM 781 O O . ASP A 1 103 ? -12.211 -2.647 13.453 1.00 79.31 103 ASP A O 1
ATOM 785 N N . GLY A 1 104 ? -13.249 -0.914 14.464 1.00 89.12 104 GLY A N 1
ATOM 786 C CA . GLY A 1 104 ? -14.410 -0.831 13.581 1.00 89.12 104 GLY A CA 1
ATOM 787 C C . GLY A 1 104 ? -15.702 -1.436 14.145 1.00 89.12 104 GLY A C 1
ATOM 788 O O . GLY A 1 104 ? -16.684 -1.525 13.399 1.00 89.12 104 GLY A O 1
ATOM 789 N N . ILE A 1 105 ? -15.729 -1.847 15.414 1.00 87.44 105 ILE A N 1
ATOM 790 C CA . ILE A 1 105 ? -16.913 -2.313 16.143 1.00 87.44 105 ILE A CA 1
ATOM 791 C C . ILE A 1 105 ? -17.303 -1.267 17.207 1.00 87.44 105 ILE A C 1
ATOM 793 O O . ILE A 1 105 ? -16.476 -0.752 17.947 1.00 87.44 105 ILE A O 1
ATOM 797 N N . GLU A 1 106 ? -18.591 -0.914 17.307 1.00 92.75 106 GLU A N 1
ATOM 798 C CA . GLU A 1 106 ? -19.045 0.011 18.359 1.00 92.75 106 GLU A CA 1
ATOM 799 C C . GLU A 1 106 ? -18.972 -0.650 19.749 1.00 92.75 106 GLU A C 1
ATOM 801 O O . GLU A 1 106 ? -19.410 -1.791 19.910 1.00 92.75 106 GLU A O 1
ATOM 806 N N . ASN A 1 107 ? -18.581 0.106 20.786 1.00 82.19 107 ASN A N 1
ATOM 807 C CA . ASN A 1 107 ? -18.377 -0.360 22.177 1.00 82.19 107 ASN A CA 1
ATOM 808 C C . ASN A 1 107 ? -19.537 -1.174 22.799 1.00 82.19 107 ASN A C 1
ATOM 810 O O . ASN A 1 107 ? -19.387 -1.767 23.866 1.00 82.19 107 ASN A O 1
ATOM 814 N N . GLY A 1 108 ? -20.747 -1.073 22.236 1.00 89.31 108 GLY A N 1
ATOM 815 C CA . GLY A 1 108 ? -21.941 -1.782 22.704 1.00 89.31 108 GLY A CA 1
ATOM 816 C C . GLY A 1 108 ? -22.144 -3.168 22.083 1.00 89.31 108 GLY A C 1
ATOM 817 O O . GLY A 1 108 ? -22.890 -3.967 22.650 1.00 89.31 108 GLY A O 1
ATOM 818 N N . GLU A 1 109 ? -21.506 -3.434 20.943 1.00 94.81 109 GLU A N 1
ATOM 819 C CA . GLU A 1 109 ? -21.499 -4.723 20.237 1.00 94.81 109 GLU A CA 1
ATOM 820 C C . GLU A 1 109 ? -20.114 -5.400 20.299 1.00 94.81 109 GLU A C 1
ATOM 822 O O . GLU A 1 109 ? -20.015 -6.595 20.028 1.00 94.81 109 GLU A O 1
ATOM 827 N N . ASP A 1 110 ? -19.075 -4.654 20.684 1.00 91.94 110 ASP A N 1
ATOM 828 C CA . ASP A 1 110 ? -17.711 -5.129 20.899 1.00 91.94 110 ASP A CA 1
ATOM 829 C C . ASP A 1 110 ? -17.559 -5.930 22.211 1.00 91.94 110 ASP A C 1
ATOM 831 O O . ASP A 1 110 ? -17.960 -5.488 23.293 1.00 91.94 110 ASP A O 1
ATOM 835 N N . ASN A 1 111 ? -16.963 -7.123 22.117 1.00 95.31 111 ASN A N 1
ATOM 836 C CA . ASN A 1 111 ? -16.629 -7.980 23.253 1.00 95.31 111 ASN A CA 1
ATOM 837 C C . ASN A 1 111 ? -15.254 -7.696 23.899 1.00 95.31 111 ASN A C 1
ATOM 839 O O . ASN A 1 111 ? -14.957 -8.300 24.933 1.00 95.31 111 ASN A O 1
ATOM 843 N N . CYS A 1 112 ? -14.453 -6.770 23.362 1.00 94.12 112 CYS A N 1
ATOM 844 C CA . CYS A 1 112 ? -13.263 -6.193 23.993 1.00 94.12 112 CYS A CA 1
ATOM 845 C C . CYS A 1 112 ? -13.110 -4.661 23.756 1.00 94.12 112 CYS A C 1
ATOM 847 O O . CYS A 1 112 ? -12.082 -4.283 23.205 1.00 94.12 112 CYS A O 1
ATOM 849 N N . PRO A 1 113 ? -13.992 -3.777 24.302 1.00 89.50 113 PRO A N 1
ATOM 850 C CA . PRO A 1 113 ? -14.060 -2.307 24.054 1.00 89.50 113 PRO A CA 1
ATOM 851 C C . PRO A 1 113 ? -12.833 -1.416 24.329 1.00 89.50 113 PRO A C 1
ATOM 853 O O . PRO A 1 113 ? -12.974 -0.200 24.464 1.00 89.50 113 PRO A O 1
ATOM 856 N N . TYR A 1 114 ? -11.654 -1.997 24.519 1.00 82.62 114 TYR A N 1
ATOM 857 C CA . TYR A 1 114 ? -10.389 -1.331 24.816 1.00 82.62 114 TYR A CA 1
ATOM 858 C C . TYR A 1 114 ? -9.184 -2.058 24.172 1.00 82.62 114 TYR A C 1
ATOM 860 O O . TYR A 1 114 ? -8.042 -1.716 24.482 1.00 82.62 114 TYR A O 1
ATOM 868 N N . LEU A 1 115 ? -9.396 -3.110 23.366 1.00 77.25 115 LEU A N 1
ATOM 869 C CA . LEU A 1 115 ? -8.353 -4.006 22.849 1.00 77.25 115 LEU A CA 1
ATOM 870 C C . LEU A 1 115 ? -8.710 -4.576 21.463 1.00 77.25 115 LEU A C 1
ATOM 872 O O . LEU A 1 115 ? -9.228 -5.689 21.360 1.00 77.25 115 LEU A O 1
ATOM 876 N N . VAL A 1 116 ? -8.266 -3.854 20.429 1.00 81.31 116 VAL A N 1
ATOM 877 C CA . VAL A 1 116 ? -8.523 -4.075 18.994 1.00 81.31 116 VAL A CA 1
ATOM 878 C C . VAL A 1 116 ? -8.660 -5.548 18.606 1.00 81.31 116 VAL A C 1
ATOM 880 O O . VAL A 1 116 ? -7.666 -6.287 18.543 1.00 81.31 116 VAL A O 1
ATOM 883 N N . ASN A 1 117 ? -9.878 -5.983 18.267 1.00 85.94 117 ASN A N 1
ATOM 884 C CA . ASN A 1 117 ? -10.153 -7.386 17.975 1.00 85.94 117 ASN A CA 1
ATOM 885 C C . ASN A 1 117 ? -11.259 -7.631 16.939 1.00 85.94 117 ASN A C 1
ATOM 887 O O . ASN A 1 117 ? -11.993 -8.602 17.084 1.00 85.94 117 ASN A O 1
ATOM 891 N N . ALA A 1 118 ? -11.273 -6.899 15.818 1.00 89.88 118 ALA A N 1
ATOM 892 C CA . ALA A 1 118 ? -12.319 -6.872 14.772 1.00 89.88 118 ALA A CA 1
ATOM 893 C C . ALA A 1 118 ? -12.809 -8.224 14.190 1.00 89.88 118 ALA A C 1
ATOM 895 O O . ALA A 1 118 ? -13.729 -8.287 13.375 1.00 89.88 118 ALA A O 1
ATOM 896 N N . ASN A 1 119 ? -12.181 -9.341 14.566 1.00 92.69 119 ASN A N 1
ATOM 897 C CA . ASN A 1 119 ? -12.683 -10.695 14.338 1.00 92.69 119 ASN A CA 1
ATOM 898 C C . ASN A 1 119 ? -13.731 -11.174 15.373 1.00 92.69 119 ASN A C 1
ATOM 900 O O . ASN A 1 119 ? -14.351 -12.210 15.127 1.00 92.69 119 ASN A O 1
ATOM 904 N N . GLN A 1 120 ? -13.897 -10.457 16.492 1.00 96.12 120 GLN A N 1
ATOM 905 C CA . GLN A 1 120 ? -14.837 -10.685 17.594 1.00 96.12 120 GLN A CA 1
ATOM 906 C C . GLN A 1 120 ? -14.871 -12.153 18.062 1.00 96.12 120 GLN A C 1
ATOM 908 O O . GLN A 1 120 ? -15.926 -12.754 18.268 1.00 96.12 120 GLN A O 1
ATOM 913 N N . THR A 1 121 ? -13.692 -12.778 18.179 1.00 94.75 121 THR A N 1
ATOM 914 C CA . THR A 1 121 ? -13.579 -14.175 18.629 1.00 94.75 121 THR A CA 1
ATOM 915 C C . THR A 1 121 ? -13.892 -14.274 20.120 1.00 94.75 121 THR A C 1
ATOM 917 O O . THR A 1 121 ? -13.229 -13.628 20.920 1.00 94.75 121 THR A O 1
ATOM 920 N N . ASP A 1 122 ? -14.852 -15.123 20.473 1.00 95.44 122 ASP A N 1
ATOM 921 C CA . ASP A 1 122 ? -15.180 -15.572 21.832 1.00 95.44 122 ASP A CA 1
ATOM 922 C C . ASP A 1 122 ? -15.317 -17.107 21.762 1.00 95.44 122 ASP A C 1
ATOM 924 O O . ASP A 1 122 ? -16.089 -17.648 20.958 1.00 95.44 122 ASP A O 1
ATOM 928 N N . GLN A 1 123 ? -14.476 -17.832 22.502 1.00 94.81 123 GLN A N 1
ATOM 929 C CA . GLN A 1 123 ? -14.376 -19.293 22.431 1.00 94.81 123 GLN A CA 1
ATOM 930 C C . GLN A 1 123 ? -15.347 -20.040 23.358 1.00 94.81 123 GLN A C 1
ATOM 932 O O . GLN A 1 123 ? -15.560 -21.246 23.143 1.00 94.81 123 GLN A O 1
ATOM 937 N N . ASP A 1 124 ? -15.913 -19.391 24.378 1.00 92.38 124 ASP A N 1
ATOM 938 C CA . ASP A 1 124 ? -16.792 -20.046 25.357 1.00 92.38 124 ASP A CA 1
ATOM 939 C C . ASP A 1 124 ? -18.184 -19.416 25.555 1.00 92.38 124 ASP A C 1
ATOM 941 O O . ASP A 1 124 ? -19.009 -19.990 26.281 1.00 92.38 124 ASP A O 1
ATOM 945 N N . ASP A 1 125 ? -18.492 -18.400 24.744 1.00 97.12 125 ASP A N 1
ATOM 946 C CA . ASP A 1 125 ? -19.769 -17.700 24.593 1.00 97.12 125 ASP A CA 1
ATOM 947 C C . ASP A 1 125 ? -20.197 -16.936 25.873 1.00 97.12 125 ASP A C 1
ATOM 949 O O . ASP A 1 125 ? -21.375 -16.991 26.266 1.00 97.12 125 ASP A O 1
ATOM 953 N N . ASP A 1 126 ? -19.265 -16.257 26.557 1.00 96.31 126 ASP A N 1
ATOM 954 C CA . ASP A 1 126 ? -19.538 -15.509 27.799 1.00 96.31 126 ASP A CA 1
ATOM 955 C C . ASP A 1 126 ? -19.730 -13.992 27.634 1.00 96.31 126 ASP A C 1
ATOM 957 O O . ASP A 1 126 ? -20.327 -13.367 28.522 1.00 96.31 126 ASP A O 1
ATOM 961 N N . GLY A 1 127 ? -19.333 -13.436 26.484 1.00 94.69 127 GLY A N 1
ATOM 962 C CA . GLY A 1 127 ? -19.419 -12.009 26.170 1.00 94.69 127 GLY A CA 1
ATOM 963 C C . GLY A 1 127 ? -18.124 -11.209 26.343 1.00 94.69 127 GLY A C 1
ATOM 964 O O . GLY A 1 127 ? -18.181 -9.991 26.188 1.00 94.69 127 GLY A O 1
ATOM 965 N N . VAL A 1 128 ? -16.991 -11.850 26.641 1.00 95.38 128 VAL A N 1
ATOM 966 C CA . VAL A 1 128 ? -15.646 -11.254 26.656 1.00 95.38 128 VAL A CA 1
ATOM 967 C C . VAL A 1 128 ? -14.801 -11.924 25.569 1.00 95.38 128 VAL A C 1
ATOM 969 O O . VAL A 1 128 ? -14.765 -13.146 25.457 1.00 95.38 128 VAL A O 1
ATOM 972 N N . GLY A 1 129 ? -14.139 -11.140 24.719 1.00 95.62 129 GLY A N 1
ATOM 973 C CA . GLY A 1 129 ? -13.385 -11.689 23.589 1.00 95.62 129 GLY A CA 1
ATOM 974 C C . GLY A 1 129 ? -12.066 -12.367 23.983 1.00 95.62 129 GLY A C 1
ATOM 975 O O . GLY A 1 129 ? -11.395 -11.960 24.929 1.00 95.62 129 GLY A O 1
ATOM 976 N N . ASP A 1 130 ? -11.625 -13.343 23.180 1.00 89.56 130 ASP A N 1
ATOM 977 C CA . ASP A 1 130 ? -10.405 -14.161 23.354 1.00 89.56 130 ASP A CA 1
ATOM 978 C C . ASP A 1 130 ? -9.113 -13.338 23.598 1.00 89.56 130 ASP A C 1
ATOM 980 O O . ASP A 1 130 ? -8.120 -13.901 24.066 1.00 89.56 130 ASP A O 1
ATOM 984 N N . VAL A 1 131 ? -9.082 -12.042 23.244 1.00 85.81 131 VAL A N 1
ATOM 985 C CA . VAL A 1 131 ? -7.918 -11.155 23.459 1.00 85.81 131 VAL A CA 1
ATOM 986 C C . VAL A 1 131 ? -7.911 -10.458 24.822 1.00 85.81 131 VAL A C 1
ATOM 988 O O . VAL A 1 131 ? -6.833 -10.113 25.304 1.00 85.81 131 VAL A O 1
ATOM 991 N N . CYS A 1 132 ? -9.082 -10.253 25.430 1.00 90.00 132 CYS A N 1
ATOM 992 C CA . CYS A 1 132 ? -9.255 -9.559 26.708 1.00 90.00 132 CYS A CA 1
ATOM 993 C C . CYS A 1 132 ? -9.781 -10.477 27.828 1.00 90.00 132 CYS A C 1
ATOM 995 O O . CYS A 1 132 ? -9.776 -10.083 28.993 1.00 90.00 132 CYS A O 1
ATOM 997 N N . ASP A 1 133 ? -10.180 -11.710 27.505 1.00 92.12 133 ASP A N 1
ATOM 998 C CA . ASP A 1 133 ? -10.616 -12.714 28.472 1.00 92.12 133 ASP A CA 1
ATOM 999 C C . ASP A 1 133 ? -9.426 -13.366 29.204 1.00 92.12 133 ASP A C 1
ATOM 1001 O O . ASP A 1 133 ? -8.612 -14.099 28.632 1.00 92.12 133 ASP A O 1
ATOM 1005 N N . ASN A 1 134 ? -9.359 -13.164 30.520 1.00 89.62 134 ASN A N 1
ATOM 1006 C CA . ASN A 1 134 ? -8.365 -13.770 31.402 1.00 89.62 134 ASN A CA 1
ATOM 1007 C C . ASN A 1 134 ? -8.565 -15.281 31.644 1.00 89.62 134 ASN A C 1
ATOM 1009 O O . ASN A 1 134 ? -7.798 -15.887 32.401 1.00 89.62 134 ASN A O 1
ATOM 1013 N N . CYS A 1 135 ? -9.549 -15.916 30.999 1.00 93.00 135 CYS A N 1
ATOM 1014 C CA . CYS A 1 135 ? -9.830 -17.339 31.145 1.00 93.00 135 CYS A CA 1
ATOM 1015 C C . CYS A 1 135 ? -10.235 -18.135 29.887 1.00 93.00 135 CYS A C 1
ATOM 1017 O O . CYS A 1 135 ? -10.280 -19.358 30.041 1.00 93.00 135 CYS A O 1
ATOM 1019 N N . VAL A 1 136 ? -10.431 -17.538 28.699 1.00 91.94 136 VAL A N 1
ATOM 1020 C CA . VAL A 1 136 ? -10.577 -18.004 27.272 1.00 91.94 136 VAL A CA 1
ATOM 1021 C C . VAL A 1 136 ? -11.370 -19.304 26.981 1.00 91.94 136 VAL A C 1
ATOM 1023 O O . VAL A 1 136 ? -11.549 -19.729 25.839 1.00 91.94 136 VAL A O 1
ATOM 1026 N N . ARG A 1 137 ? -11.720 -20.081 28.000 1.00 90.56 137 ARG A N 1
ATOM 1027 C CA . ARG A 1 137 ? -12.228 -21.464 27.946 1.00 90.56 137 ARG A CA 1
ATOM 1028 C C . ARG A 1 137 ? -13.110 -21.812 29.157 1.00 90.56 137 ARG A C 1
ATOM 1030 O O . ARG A 1 137 ? -13.402 -23.002 29.355 1.00 90.56 137 ARG A O 1
ATOM 1037 N N . PHE A 1 138 ? -13.420 -20.837 30.013 1.00 91.88 138 PHE A N 1
ATOM 1038 C CA . PHE A 1 138 ? -14.054 -20.976 31.323 1.00 91.88 138 PHE A CA 1
ATOM 1039 C C . PHE A 1 138 ? -15.065 -19.874 31.718 1.00 91.88 138 PHE A C 1
ATOM 1041 O O . PHE A 1 138 ? -15.289 -19.728 32.915 1.00 91.88 138 PHE A O 1
ATOM 1048 N N . ALA A 1 139 ? -15.754 -19.233 30.773 1.00 95.44 139 ALA A N 1
ATOM 1049 C CA . ALA A 1 139 ? -16.966 -18.418 30.940 1.00 95.44 139 ALA A CA 1
ATOM 1050 C C . ALA A 1 139 ? -17.127 -17.698 32.295 1.00 95.44 139 ALA A C 1
ATOM 1052 O O . ALA A 1 139 ? -17.748 -18.211 33.243 1.00 95.44 139 ALA A O 1
ATOM 1053 N N . ASN A 1 140 ? -16.605 -16.480 32.347 1.00 94.19 140 ASN A N 1
ATOM 1054 C CA . ASN A 1 140 ? -16.522 -15.577 33.481 1.00 94.19 140 ASN A CA 1
ATOM 1055 C C . ASN A 1 140 ? -16.537 -14.103 33.040 1.00 94.19 140 ASN A C 1
ATOM 1057 O O . ASN A 1 140 ? -15.612 -13.355 33.339 1.00 94.19 140 ASN A O 1
ATOM 1061 N N . GLY A 1 141 ? -17.632 -13.648 32.427 1.00 92.25 141 GLY A N 1
ATOM 1062 C CA . GLY A 1 141 ? -17.821 -12.245 32.026 1.00 92.25 141 GLY A CA 1
ATOM 1063 C C . GLY A 1 141 ? -17.860 -11.205 33.164 1.00 92.25 141 GLY A C 1
ATOM 1064 O O . GLY A 1 141 ? -18.238 -10.061 32.937 1.00 92.25 141 GLY A O 1
ATOM 1065 N N . ASP A 1 142 ? -17.515 -11.584 34.401 1.00 93.50 142 ASP A N 1
ATOM 1066 C CA . ASP A 1 142 ? -17.153 -10.672 35.495 1.00 93.50 142 ASP A CA 1
ATOM 1067 C C . ASP A 1 142 ? -15.628 -10.494 35.673 1.00 93.50 142 ASP A C 1
ATOM 1069 O O . ASP A 1 142 ? -15.211 -9.665 36.478 1.00 93.50 142 ASP A O 1
ATOM 1073 N N . GLN A 1 143 ? -14.816 -11.253 34.924 1.00 92.06 143 GLN A N 1
ATOM 1074 C CA . GLN A 1 143 ? -13.353 -11.183 34.776 1.00 92.06 143 GLN A CA 1
ATOM 1075 C C . GLN A 1 143 ? -12.559 -11.133 36.096 1.00 92.06 143 GLN A C 1
ATOM 1077 O O . GLN A 1 143 ? -11.419 -10.678 36.141 1.00 92.06 143 GLN A O 1
ATOM 1082 N N . VAL A 1 144 ? -13.128 -11.655 37.187 1.00 92.31 144 VAL A N 1
ATOM 1083 C CA . VAL A 1 144 ? -12.524 -11.592 38.527 1.00 92.31 144 VAL A CA 1
ATOM 1084 C C . VAL A 1 144 ? -11.242 -12.426 38.606 1.00 92.31 144 VAL A C 1
ATOM 1086 O O . VAL A 1 144 ? -11.301 -13.650 38.527 1.00 92.31 144 VAL A O 1
ATOM 1089 N N . ASP A 1 145 ? -10.105 -11.785 38.880 1.00 83.62 145 ASP A N 1
ATOM 1090 C CA . ASP A 1 145 ? -8.854 -12.421 39.319 1.00 83.62 145 ASP A CA 1
ATOM 1091 C C . ASP A 1 145 ? -8.540 -11.969 40.754 1.00 83.62 145 ASP A C 1
ATOM 1093 O O . ASP A 1 145 ? -8.030 -10.876 40.976 1.00 83.62 145 ASP A O 1
ATOM 1097 N N . SER A 1 146 ? -8.813 -12.809 41.759 1.00 88.44 146 SER A N 1
ATOM 1098 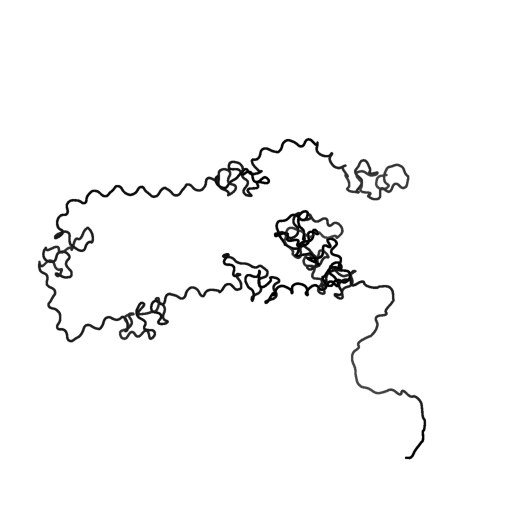C CA . SER A 1 146 ? -8.594 -12.456 43.174 1.00 88.44 146 SER A CA 1
ATOM 1099 C C . SER A 1 146 ? -7.114 -12.332 43.576 1.00 88.44 146 SER A C 1
ATOM 1101 O O . SER A 1 146 ? -6.821 -12.099 44.757 1.00 88.44 146 SER A O 1
ATOM 1103 N N . ASN A 1 147 ? -6.166 -12.592 42.669 1.00 76.06 147 ASN A N 1
ATOM 1104 C CA . ASN A 1 147 ? -4.734 -12.583 42.970 1.00 76.06 147 ASN A CA 1
ATOM 1105 C C . ASN A 1 147 ? -3.852 -11.851 41.950 1.00 76.06 147 ASN A C 1
ATOM 1107 O O . ASN A 1 147 ? -2.629 -11.899 42.101 1.00 76.06 147 ASN A O 1
ATOM 1111 N N . HIS A 1 148 ? -4.471 -11.154 40.992 1.00 70.00 148 HIS A N 1
ATOM 1112 C CA . HIS A 1 148 ? -3.853 -10.271 39.998 1.00 70.00 148 HIS A CA 1
ATOM 1113 C C . HIS A 1 148 ? -2.634 -10.918 39.311 1.00 70.00 148 HIS A C 1
ATOM 1115 O O . HIS A 1 148 ? -1.551 -10.338 39.218 1.00 70.00 148 HIS A O 1
ATOM 1121 N N . ASN A 1 149 ? -2.792 -12.175 38.882 1.00 75.31 149 ASN A N 1
ATOM 1122 C CA . ASN A 1 149 ? -1.772 -12.940 38.162 1.00 75.31 149 ASN A CA 1
ATOM 1123 C C . ASN A 1 149 ? -2.004 -12.991 36.638 1.00 75.31 149 ASN A C 1
ATOM 1125 O O . ASN A 1 149 ? -1.135 -13.495 35.919 1.00 75.31 149 ASN A O 1
ATOM 1129 N N . GLY A 1 150 ? -3.132 -12.451 36.163 1.00 76.38 150 GLY A N 1
ATOM 1130 C CA . GLY A 1 150 ? -3.537 -12.439 34.755 1.00 76.38 150 GLY A CA 1
ATOM 1131 C C . GLY A 1 150 ? -4.352 -13.665 34.333 1.00 76.38 150 GLY A C 1
ATOM 1132 O O . GLY A 1 150 ? -4.541 -13.877 33.139 1.00 76.38 150 GLY A O 1
ATOM 1133 N N . ALA A 1 151 ? -4.810 -14.483 35.284 1.00 84.19 151 ALA A N 1
ATOM 1134 C CA . ALA A 1 151 ? -5.728 -15.591 35.050 1.00 84.19 151 ALA A CA 1
ATOM 1135 C C . ALA A 1 151 ? -6.887 -15.530 36.052 1.00 84.19 151 ALA A C 1
ATOM 1137 O O . ALA A 1 151 ? -6.671 -15.530 37.265 1.00 84.19 151 ALA A O 1
ATOM 1138 N N . GLY A 1 152 ? -8.120 -15.509 35.548 1.00 90.12 152 GLY A N 1
ATOM 1139 C CA . GLY A 1 152 ? -9.312 -15.353 36.380 1.00 90.12 152 GLY A CA 1
ATOM 1140 C C . GLY A 1 152 ? -9.577 -16.521 37.337 1.00 90.12 152 GLY A C 1
ATOM 1141 O O . GLY A 1 152 ? -9.239 -17.684 37.089 1.00 90.12 152 GLY A O 1
ATOM 1142 N N . ASP A 1 153 ? -10.297 -16.230 38.420 1.00 90.56 153 ASP A N 1
ATOM 1143 C CA . ASP A 1 153 ? -10.730 -17.173 39.460 1.00 90.56 153 ASP A CA 1
ATOM 1144 C C . ASP A 1 153 ? -11.512 -18.379 38.895 1.00 90.56 153 ASP A C 1
ATOM 1146 O O . ASP A 1 153 ? -11.562 -19.446 39.518 1.00 90.56 153 ASP A O 1
ATOM 1150 N N . ALA A 1 154 ? -12.137 -18.224 37.723 1.00 90.50 154 ALA A N 1
ATOM 1151 C CA . ALA A 1 154 ? -12.902 -19.268 37.043 1.00 90.50 154 ALA A CA 1
ATOM 1152 C C . ALA A 1 154 ? -12.022 -20.382 36.448 1.00 90.50 154 ALA A C 1
ATOM 1154 O O . ALA A 1 154 ? -12.422 -21.554 36.443 1.00 90.50 154 ALA A O 1
ATOM 1155 N N . CYS A 1 155 ? -10.812 -20.037 36.002 1.00 88.56 155 CYS A N 1
ATOM 1156 C CA . CYS A 1 155 ? -9.816 -20.968 35.482 1.00 88.56 155 CYS A CA 1
ATOM 1157 C C . CYS A 1 155 ? -8.638 -21.209 36.449 1.00 88.56 155 CYS A C 1
ATOM 1159 O O . CYS A 1 155 ? -7.885 -22.174 36.271 1.00 88.56 155 CYS A O 1
ATOM 1161 N N . GLU A 1 156 ? -8.523 -20.425 37.524 1.00 84.69 156 GLU A N 1
ATOM 1162 C CA . GLU A 1 156 ? -7.564 -20.611 38.615 1.00 84.69 156 GLU A CA 1
ATOM 1163 C C . GLU A 1 156 ? -7.631 -22.037 39.205 1.00 84.69 156 GLU A C 1
ATOM 1165 O O . GLU A 1 156 ? -8.684 -22.612 39.506 1.00 84.69 156 GLU A O 1
ATOM 1170 N N . GLY A 1 157 ? -6.469 -22.675 39.344 1.00 70.69 157 GLY A N 1
ATOM 1171 C CA . GLY A 1 157 ? -6.361 -24.071 39.779 1.00 70.69 157 GLY A CA 1
ATOM 1172 C C . GLY A 1 157 ? -6.902 -25.137 38.806 1.00 70.69 157 GLY A C 1
ATOM 1173 O O . GLY A 1 157 ? -6.719 -26.336 39.076 1.00 70.69 157 GLY A O 1
ATOM 1174 N N . ALA A 1 158 ? -7.493 -24.773 37.661 1.00 64.12 158 ALA A N 1
ATOM 1175 C CA . ALA A 1 158 ? -7.561 -25.696 36.535 1.00 64.12 158 ALA A CA 1
ATOM 1176 C C . ALA A 1 158 ? -6.125 -26.010 36.091 1.00 64.12 158 ALA A C 1
ATOM 1178 O O . ALA A 1 158 ? -5.250 -25.148 36.075 1.00 64.12 158 ALA A O 1
ATOM 1179 N N . VAL A 1 159 ? -5.850 -27.260 35.700 1.00 52.47 159 VAL A N 1
ATOM 1180 C CA . VAL A 1 159 ? -4.566 -27.585 35.053 1.00 52.47 159 VAL A CA 1
ATOM 1181 C C . VAL A 1 159 ? -4.661 -27.175 33.587 1.00 52.47 159 VAL A C 1
ATOM 1183 O O . VAL A 1 159 ? -4.650 -28.017 32.684 1.00 52.47 159 VAL A O 1
ATOM 1186 N N . LEU A 1 160 ? -4.800 -25.868 33.372 1.00 45.94 160 LEU A N 1
ATOM 1187 C CA . LEU A 1 160 ? -4.477 -25.251 32.104 1.00 45.94 160 LEU A CA 1
ATOM 1188 C C . LEU A 1 160 ? -3.011 -25.608 31.772 1.00 45.94 160 LEU A C 1
ATOM 1190 O O . LEU A 1 160 ? -2.165 -25.691 32.674 1.00 45.94 160 LEU A O 1
ATOM 1194 N N . PRO A 1 161 ? -2.662 -25.859 30.494 1.00 44.06 161 PRO A N 1
ATOM 1195 C CA . PRO A 1 161 ? -1.292 -25.567 30.078 1.00 44.06 161 PRO A CA 1
ATOM 1196 C C . PRO A 1 161 ? -0.996 -24.102 30.456 1.00 44.06 161 PRO A C 1
ATOM 1198 O O . PRO A 1 161 ? -1.945 -23.325 30.526 1.00 44.06 161 PRO A O 1
ATOM 1201 N N . PRO A 1 162 ? 0.265 -23.705 30.715 1.00 45.31 162 PRO A N 1
ATOM 1202 C CA . PRO A 1 162 ? 0.559 -22.287 30.942 1.00 45.31 162 PRO A CA 1
ATOM 1203 C C . PRO A 1 162 ? -0.097 -21.442 29.838 1.00 45.31 162 PRO A C 1
ATOM 1205 O O . PRO A 1 162 ? -0.217 -21.971 28.720 1.00 45.31 162 PRO A O 1
ATOM 1208 N N . PRO A 1 163 ? -0.518 -20.193 30.140 1.00 48.84 163 PRO A N 1
ATOM 1209 C CA . PRO A 1 163 ? -1.112 -19.308 29.141 1.00 48.84 163 PRO A CA 1
ATOM 1210 C C . PRO A 1 163 ? -0.257 -19.343 27.873 1.00 48.84 163 PRO A C 1
ATOM 1212 O O . PRO A 1 163 ? 0.960 -19.578 27.993 1.00 48.84 163 PRO A O 1
ATOM 1215 N N . PRO A 1 164 ? -0.859 -19.195 26.673 1.00 52.19 164 PRO A N 1
ATOM 1216 C CA . PRO A 1 164 ? -0.071 -19.095 25.455 1.00 52.19 164 PRO A CA 1
ATOM 1217 C C . PRO A 1 164 ? 1.045 -18.100 25.749 1.00 52.19 164 PRO A C 1
ATOM 1219 O O . PRO A 1 164 ? 0.781 -16.981 26.181 1.00 52.19 164 PRO A O 1
ATOM 1222 N N . LEU A 1 165 ? 2.294 -18.581 25.671 1.00 53.78 165 LEU A N 1
ATOM 1223 C CA . LEU A 1 165 ? 3.450 -17.730 25.936 1.00 53.78 165 LEU A CA 1
ATOM 1224 C C . LEU A 1 165 ? 3.255 -16.468 25.097 1.00 53.78 165 LEU A C 1
ATOM 1226 O O . LEU A 1 165 ? 2.787 -16.651 23.965 1.00 53.78 165 LEU A O 1
ATOM 1230 N N . PRO A 1 166 ? 3.616 -15.267 25.605 1.00 61.75 166 PRO A N 1
ATOM 1231 C CA . PRO A 1 166 ? 3.630 -14.057 24.793 1.00 61.75 166 PRO A CA 1
ATOM 1232 C C . PRO A 1 166 ? 4.160 -14.444 23.424 1.00 61.75 166 PRO A C 1
ATOM 1234 O O . PRO A 1 166 ? 5.238 -15.061 23.350 1.00 61.75 166 PRO A O 1
ATOM 1237 N N . LEU A 1 167 ? 3.305 -14.284 22.404 1.00 71.62 167 LEU A N 1
ATOM 1238 C CA . LEU A 1 167 ? 3.608 -14.785 21.068 1.00 71.62 167 LEU A CA 1
ATOM 1239 C C . LEU A 1 167 ? 5.004 -14.264 20.737 1.00 71.62 167 LEU A C 1
ATOM 1241 O O . LEU A 1 167 ? 5.251 -13.101 21.051 1.00 71.62 167 LEU A O 1
ATOM 1245 N N . PRO A 1 168 ? 5.931 -15.111 20.241 1.00 85.25 168 PRO A N 1
ATOM 1246 C CA . PRO A 1 168 ? 7.328 -14.720 20.146 1.00 85.25 168 PRO A CA 1
ATOM 1247 C C . PRO A 1 168 ? 7.424 -13.349 19.493 1.00 85.25 168 PRO A C 1
ATOM 1249 O O . PRO A 1 168 ? 6.966 -13.205 18.376 1.00 85.25 168 PRO A O 1
ATOM 1252 N N . ASP A 1 169 ? 7.919 -12.369 20.233 1.00 89.81 169 ASP A N 1
ATOM 1253 C CA . ASP A 1 169 ? 8.235 -11.027 19.764 1.00 89.81 169 ASP A CA 1
ATOM 1254 C C . ASP A 1 169 ? 9.744 -10.926 19.978 1.00 89.81 169 ASP A C 1
ATOM 1256 O O . ASP A 1 169 ? 10.259 -10.918 21.108 1.00 89.81 169 ASP A O 1
ATOM 1260 N N . ARG A 1 170 ? 10.472 -11.089 18.877 1.00 93.00 170 ARG A N 1
ATOM 1261 C CA . ARG A 1 170 ? 11.908 -11.365 18.904 1.00 93.00 170 ARG A CA 1
ATOM 1262 C C . ARG A 1 170 ? 12.748 -10.107 19.036 1.00 93.00 170 ARG A C 1
ATOM 1264 O O . ARG A 1 170 ? 13.866 -10.195 19.559 1.00 93.00 170 ARG A O 1
ATOM 1271 N N . ASP A 1 171 ? 12.242 -8.969 18.580 1.00 88.38 171 ASP A N 1
ATOM 1272 C CA . ASP A 1 171 ? 12.923 -7.684 18.704 1.00 88.38 171 ASP A CA 1
ATOM 1273 C C . ASP A 1 171 ? 12.343 -6.793 19.815 1.00 88.38 171 ASP A C 1
ATOM 1275 O O . ASP A 1 171 ? 13.092 -5.980 20.381 1.00 88.38 171 ASP A O 1
ATOM 1279 N N . GLY A 1 172 ? 11.105 -7.050 20.240 1.00 91.19 172 GLY A N 1
ATOM 1280 C CA . GLY A 1 172 ? 10.419 -6.512 21.408 1.00 91.19 172 GLY A CA 1
ATOM 1281 C C . GLY A 1 172 ? 9.629 -5.228 21.144 1.00 91.19 172 GLY A C 1
ATOM 1282 O O . GLY A 1 172 ? 9.631 -4.371 22.040 1.00 91.19 172 GLY A O 1
ATOM 1283 N N . ASP A 1 173 ? 9.123 -4.997 19.932 1.00 88.69 173 ASP A N 1
ATOM 1284 C CA . ASP A 1 173 ? 8.410 -3.765 19.565 1.00 88.69 173 ASP A CA 1
ATOM 1285 C C . ASP A 1 173 ? 6.922 -3.725 19.935 1.00 88.69 173 ASP A C 1
ATOM 1287 O O . ASP A 1 173 ? 6.353 -2.634 19.931 1.00 88.69 173 ASP A O 1
ATOM 1291 N N . GLY A 1 174 ? 6.337 -4.856 20.340 1.00 85.94 174 GLY A N 1
ATOM 1292 C CA . GLY A 1 174 ? 4.915 -4.987 20.663 1.00 85.94 174 GLY A CA 1
ATOM 1293 C C . GLY A 1 174 ? 4.109 -5.790 19.639 1.00 85.94 174 GLY A C 1
ATOM 1294 O O . GLY A 1 174 ? 2.976 -6.170 19.939 1.00 85.94 174 GLY A O 1
ATOM 1295 N N . VAL A 1 175 ? 4.675 -6.111 18.473 1.00 86.25 175 VAL A N 1
ATOM 1296 C CA . VAL A 1 175 ? 4.049 -6.948 17.445 1.00 86.25 175 VAL A CA 1
ATOM 1297 C C . VAL A 1 175 ? 4.648 -8.358 17.489 1.00 86.25 175 VAL A C 1
ATOM 1299 O O . VAL A 1 175 ? 5.849 -8.572 17.604 1.00 86.25 175 VAL A O 1
ATOM 1302 N N . ALA A 1 176 ? 3.796 -9.379 17.430 1.00 90.56 176 ALA A N 1
ATOM 1303 C CA . ALA A 1 176 ? 4.248 -10.769 17.470 1.00 90.56 176 ALA A CA 1
ATOM 1304 C C . ALA A 1 176 ? 4.874 -11.216 16.133 1.00 90.56 176 ALA A C 1
ATOM 1306 O O . ALA A 1 176 ? 4.267 -10.975 15.096 1.00 90.56 176 ALA A O 1
ATOM 1307 N N . ASP A 1 177 ? 5.939 -12.035 16.151 1.00 88.69 177 ASP A N 1
ATOM 1308 C CA . ASP A 1 177 ? 6.678 -12.644 15.010 1.00 88.69 177 ASP A CA 1
ATOM 1309 C C . ASP A 1 177 ? 5.796 -13.231 13.878 1.00 88.69 177 ASP A C 1
ATOM 1311 O O . ASP A 1 177 ? 6.292 -13.532 12.791 1.00 88.69 177 ASP A O 1
ATOM 1315 N N . GLN A 1 178 ? 4.524 -13.537 14.160 1.00 90.00 178 GLN A N 1
ATOM 1316 C CA . GLN A 1 178 ? 3.557 -14.115 13.216 1.00 90.00 178 GLN A CA 1
ATOM 1317 C C . GLN A 1 178 ? 2.656 -13.083 12.513 1.00 90.00 178 GLN A C 1
ATOM 1319 O O . GLN A 1 178 ? 2.029 -13.427 11.511 1.00 90.00 178 GLN A O 1
ATOM 1324 N N . SER A 1 179 ? 2.565 -11.877 13.072 1.00 91.38 179 SER A N 1
ATOM 1325 C CA . SER A 1 179 ? 1.791 -10.726 12.591 1.00 91.38 179 SER A CA 1
ATOM 1326 C C . SER A 1 179 ? 2.698 -9.565 12.174 1.00 91.38 179 SER A C 1
ATOM 1328 O O . SER A 1 179 ? 2.261 -8.707 11.418 1.00 91.38 179 SER A O 1
ATOM 1330 N N . ASP A 1 180 ? 3.936 -9.561 12.662 1.00 94.38 180 ASP A N 1
ATOM 1331 C CA . ASP A 1 180 ? 4.972 -8.581 12.382 1.00 94.38 180 ASP A CA 1
ATOM 1332 C C . ASP A 1 180 ? 5.541 -8.750 10.961 1.00 94.38 180 ASP A C 1
ATOM 1334 O O . ASP A 1 180 ? 5.982 -9.839 10.569 1.00 94.38 180 ASP A O 1
ATOM 1338 N N . ASN A 1 181 ? 5.539 -7.667 10.183 1.00 94.56 181 ASN A N 1
ATOM 1339 C CA . ASN A 1 181 ? 6.145 -7.609 8.855 1.00 94.56 181 ASN A CA 1
ATOM 1340 C C . ASN A 1 181 ? 7.676 -7.409 8.875 1.00 94.56 181 ASN A C 1
ATOM 1342 O O . ASN A 1 181 ? 8.299 -7.495 7.812 1.00 94.56 181 ASN A O 1
ATOM 1346 N N . CYS A 1 182 ? 8.294 -7.248 10.053 1.00 96.25 182 CYS A N 1
ATOM 1347 C CA . CYS A 1 182 ? 9.741 -7.253 10.283 1.00 96.25 182 CYS A CA 1
ATOM 1348 C C . CYS A 1 182 ? 10.228 -8.010 11.555 1.00 96.25 182 CYS A C 1
ATOM 1350 O O . CYS A 1 182 ? 10.964 -7.402 12.330 1.00 96.25 182 CYS A O 1
ATOM 1352 N N . PRO A 1 183 ? 10.048 -9.354 11.686 1.00 95.50 183 PRO A N 1
ATOM 1353 C CA . PRO A 1 183 ? 10.326 -10.181 12.898 1.00 95.50 183 PRO A CA 1
ATOM 1354 C C . PRO A 1 183 ? 11.757 -10.256 13.479 1.00 95.50 183 PRO A C 1
ATOM 1356 O O . PRO A 1 183 ? 12.115 -11.234 14.143 1.00 95.50 183 PRO A O 1
ATOM 1359 N N . ASP A 1 184 ? 12.633 -9.310 13.161 1.00 95.06 184 ASP A N 1
ATOM 1360 C CA . ASP A 1 184 ? 13.999 -9.148 13.662 1.00 95.06 184 ASP A CA 1
ATOM 1361 C C . ASP A 1 184 ? 14.399 -7.645 13.799 1.00 95.06 184 ASP A C 1
ATOM 1363 O O . ASP A 1 184 ? 15.553 -7.363 14.154 1.00 95.06 184 ASP A O 1
ATOM 1367 N N . LEU A 1 185 ? 13.517 -6.683 13.474 1.00 93.31 185 LEU A N 1
ATOM 1368 C CA . LEU A 1 185 ? 13.778 -5.237 13.385 1.00 93.31 185 LEU A CA 1
ATOM 1369 C C . LEU A 1 185 ? 12.550 -4.352 13.721 1.00 93.31 185 LEU A C 1
ATOM 1371 O O . LEU A 1 185 ? 11.872 -3.888 12.813 1.00 93.31 185 LEU A O 1
ATOM 1375 N N . ARG A 1 186 ? 12.420 -3.979 15.001 1.00 94.44 186 ARG A N 1
ATOM 1376 C CA . ARG A 1 186 ? 11.409 -3.067 15.578 1.00 94.44 186 ARG A CA 1
ATOM 1377 C C . ARG A 1 186 ? 10.799 -2.021 14.628 1.00 94.44 186 ARG A C 1
ATOM 1379 O O . ARG A 1 186 ? 11.474 -1.045 14.271 1.00 94.44 186 ARG A O 1
ATOM 1386 N N . ASN A 1 187 ? 9.498 -2.139 14.390 1.00 93.56 187 ASN A N 1
ATOM 1387 C CA . ASN A 1 187 ? 8.594 -1.197 13.731 1.00 93.56 187 ASN A CA 1
ATOM 1388 C C . ASN A 1 187 ? 7.146 -1.392 14.227 1.00 93.56 187 ASN A C 1
ATOM 1390 O O . ASN A 1 187 ? 6.275 -1.886 13.512 1.00 93.56 187 ASN A O 1
ATOM 1394 N N . ALA A 1 188 ? 6.857 -0.898 15.432 1.00 93.50 188 ALA A N 1
ATOM 1395 C CA . ALA A 1 188 ? 5.510 -0.931 16.010 1.00 93.50 188 ALA A CA 1
ATOM 1396 C C . ALA A 1 188 ? 4.438 -0.219 15.147 1.00 93.50 188 ALA A C 1
ATOM 1398 O O . ALA A 1 188 ? 3.250 -0.467 15.316 1.00 93.50 188 ALA A O 1
ATOM 1399 N N . ASP A 1 189 ? 4.844 0.651 14.213 1.00 93.81 189 ASP A N 1
ATOM 1400 C CA . ASP A 1 189 ? 3.966 1.294 13.226 1.00 93.81 189 ASP A CA 1
ATOM 1401 C C . ASP A 1 189 ? 3.610 0.389 12.030 1.00 93.81 189 ASP A C 1
ATOM 1403 O O . ASP A 1 189 ? 2.770 0.762 11.212 1.0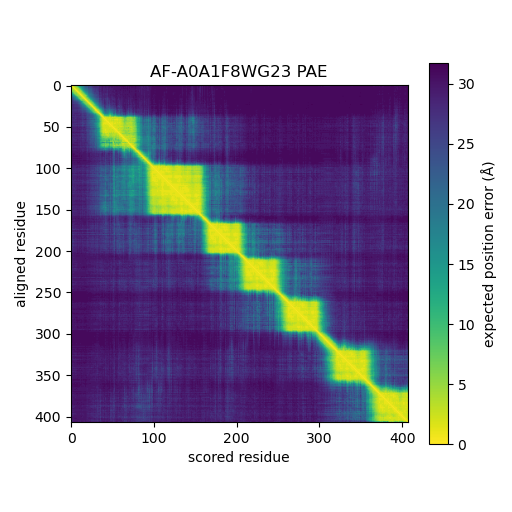0 93.81 189 ASP A O 1
ATOM 1407 N N . GLN A 1 190 ? 4.266 -0.773 11.904 1.00 95.88 190 GLN A N 1
ATOM 1408 C CA . GLN A 1 190 ? 4.089 -1.795 10.863 1.00 95.88 190 GLN A CA 1
ATOM 1409 C C . GLN A 1 190 ? 4.071 -1.239 9.433 1.00 95.88 190 GLN A C 1
ATOM 1411 O O . GLN A 1 190 ? 3.506 -1.840 8.518 1.00 95.88 190 GLN A O 1
ATOM 1416 N N . ALA A 1 191 ? 4.711 -0.089 9.213 1.00 94.44 191 ALA A N 1
ATOM 1417 C CA . ALA A 1 191 ? 4.560 0.649 7.974 1.00 94.44 191 ALA A CA 1
ATOM 1418 C C . ALA A 1 191 ? 5.113 -0.150 6.779 1.00 94.44 191 ALA A C 1
ATOM 1420 O O . ALA A 1 191 ? 6.298 -0.483 6.741 1.00 94.44 191 ALA A O 1
ATOM 1421 N N . ASP A 1 192 ? 4.262 -0.382 5.781 1.00 93.25 192 ASP A N 1
ATOM 1422 C CA . ASP A 1 192 ? 4.539 -1.061 4.511 1.00 93.25 192 ASP A CA 1
ATOM 1423 C C . ASP A 1 192 ? 3.947 -0.184 3.391 1.00 93.25 192 ASP A C 1
ATOM 1425 O O . ASP A 1 192 ? 2.731 -0.003 3.300 1.00 93.25 192 ASP A O 1
ATOM 1429 N N . ASN A 1 193 ? 4.809 0.471 2.603 1.00 91.38 193 ASN A N 1
ATOM 1430 C CA . ASN A 1 193 ? 4.374 1.468 1.614 1.00 91.38 193 ASN A CA 1
ATOM 1431 C C . ASN A 1 193 ? 3.968 0.877 0.256 1.00 91.38 193 ASN A C 1
ATOM 1433 O O . ASN A 1 193 ? 3.316 1.584 -0.521 1.00 91.38 193 ASN A O 1
ATOM 1437 N N . ASP A 1 194 ? 4.387 -0.346 -0.078 1.00 84.94 194 ASP A N 1
ATOM 1438 C CA . ASP A 1 194 ? 4.076 -0.980 -1.367 1.00 84.94 194 ASP A CA 1
ATOM 1439 C C . ASP A 1 194 ? 3.157 -2.208 -1.251 1.00 84.94 194 ASP A C 1
ATOM 1441 O O . ASP A 1 194 ? 2.567 -2.625 -2.256 1.00 84.94 194 ASP A O 1
ATOM 1445 N N . GLY A 1 195 ? 2.911 -2.676 -0.025 1.00 90.38 195 GLY A N 1
ATOM 1446 C CA . GLY A 1 195 ? 1.944 -3.709 0.323 1.00 90.38 195 GLY A CA 1
ATOM 1447 C C . GLY A 1 195 ? 2.436 -5.121 0.020 1.00 90.38 195 GLY A C 1
ATOM 1448 O O . GLY A 1 195 ? 1.607 -5.998 -0.251 1.00 90.38 195 GLY A O 1
ATOM 1449 N N . ASP A 1 196 ? 3.755 -5.344 -0.020 1.00 86.69 196 ASP A N 1
ATOM 1450 C CA . ASP A 1 196 ? 4.341 -6.655 -0.322 1.00 86.69 196 ASP A CA 1
ATOM 1451 C C . ASP A 1 196 ? 4.405 -7.607 0.891 1.00 86.69 196 ASP A C 1
ATOM 1453 O O . ASP A 1 196 ? 4.556 -8.824 0.710 1.00 86.69 196 ASP A O 1
ATOM 1457 N N . GLY A 1 197 ? 4.177 -7.084 2.103 1.00 89.50 197 GLY A N 1
ATOM 1458 C CA . GLY A 1 197 ? 4.210 -7.826 3.364 1.00 89.50 197 GLY A CA 1
ATOM 1459 C C . GLY A 1 197 ? 5.565 -7.813 4.076 1.00 89.50 197 GLY A C 1
ATOM 1460 O O . GLY A 1 197 ? 5.741 -8.582 5.024 1.00 89.50 197 GLY A O 1
ATOM 1461 N N . VAL A 1 198 ? 6.514 -6.979 3.642 1.00 92.94 198 VAL A N 1
ATOM 1462 C CA . VAL A 1 198 ? 7.784 -6.695 4.323 1.00 92.94 198 VAL A CA 1
ATOM 1463 C C . VAL A 1 198 ? 7.801 -5.227 4.754 1.00 92.94 198 VAL A C 1
ATOM 1465 O O . VAL A 1 198 ? 7.721 -4.324 3.929 1.00 92.94 198 VAL A O 1
ATOM 1468 N N . GLY A 1 199 ? 7.932 -4.960 6.055 1.00 94.19 199 GLY A N 1
ATOM 1469 C CA . GLY A 1 199 ? 7.877 -3.586 6.565 1.00 94.19 199 GLY A CA 1
ATOM 1470 C C . GLY A 1 199 ? 9.063 -2.724 6.121 1.00 94.19 199 GLY A C 1
ATOM 1471 O O . GLY A 1 199 ? 10.193 -3.198 5.996 1.00 94.19 199 GLY A O 1
ATOM 1472 N N . ASN A 1 200 ? 8.839 -1.416 5.968 1.00 91.06 200 ASN A N 1
ATOM 1473 C CA . ASN A 1 200 ? 9.804 -0.426 5.458 1.00 91.06 200 ASN A CA 1
ATOM 1474 C C . ASN A 1 200 ? 11.193 -0.454 6.144 1.00 91.06 200 ASN A C 1
ATOM 1476 O O . ASN A 1 200 ? 12.176 0.025 5.576 1.00 91.06 200 ASN A O 1
ATOM 1480 N N . VAL A 1 201 ? 11.294 -0.932 7.393 1.00 91.25 201 VAL A N 1
ATOM 1481 C CA . VAL A 1 201 ? 12.557 -0.950 8.162 1.00 91.25 201 VAL A CA 1
ATOM 1482 C C . VAL A 1 201 ? 13.420 -2.185 7.900 1.00 91.25 201 VAL A C 1
ATOM 1484 O O . VAL A 1 201 ? 14.646 -2.112 8.029 1.00 91.25 201 VAL A O 1
ATOM 1487 N N . CYS A 1 202 ? 12.794 -3.307 7.542 1.00 90.31 202 CYS A N 1
ATOM 1488 C CA . CYS A 1 202 ? 13.452 -4.562 7.187 1.00 90.31 202 CYS A CA 1
ATOM 1489 C C . CYS A 1 202 ? 13.362 -4.872 5.692 1.00 90.31 202 CYS A C 1
ATOM 1491 O O . CYS A 1 202 ? 14.010 -5.827 5.247 1.00 90.31 202 CYS A O 1
ATOM 1493 N N . GLU A 1 203 ? 12.617 -4.056 4.933 1.00 88.62 203 GLU A N 1
ATOM 1494 C CA . GLU A 1 203 ? 12.620 -4.035 3.479 1.00 88.62 203 GLU A CA 1
ATOM 1495 C C . GLU A 1 203 ? 14.082 -4.138 3.034 1.00 88.62 203 GLU A C 1
ATOM 1497 O O . GLU A 1 203 ? 14.931 -3.325 3.440 1.00 88.62 203 GLU A O 1
ATOM 1502 N N . PRO A 1 204 ? 14.443 -5.170 2.252 1.00 75.38 204 PRO A N 1
ATOM 1503 C CA . PRO A 1 204 ? 15.769 -5.212 1.696 1.00 75.38 204 PRO A CA 1
ATOM 1504 C C . PRO A 1 204 ? 15.873 -3.980 0.811 1.00 75.38 204 PRO A C 1
ATOM 1506 O O . PRO A 1 204 ? 15.279 -3.959 -0.260 1.00 75.38 204 PRO A O 1
ATOM 1509 N N . VAL A 1 205 ? 16.657 -2.983 1.240 1.00 67.19 205 VAL A N 1
ATOM 1510 C CA . VAL A 1 205 ? 17.094 -1.879 0.382 1.00 67.19 205 VAL A CA 1
ATOM 1511 C C . VAL A 1 205 ? 17.861 -2.524 -0.761 1.00 67.19 205 VAL A C 1
ATOM 1513 O O . VAL A 1 205 ? 19.080 -2.723 -0.683 1.00 67.19 205 VAL A O 1
ATOM 1516 N N . LEU A 1 206 ? 17.121 -2.936 -1.792 1.00 59.91 206 LEU A N 1
ATOM 1517 C CA . LEU A 1 206 ? 17.656 -3.606 -2.951 1.00 59.91 206 LEU A CA 1
ATOM 1518 C C . LEU A 1 206 ? 18.650 -2.597 -3.507 1.00 59.91 206 LEU A C 1
ATOM 1520 O O . LEU A 1 206 ? 18.241 -1.481 -3.852 1.00 59.91 206 LEU A O 1
ATOM 1524 N N . PRO A 1 207 ? 19.960 -2.917 -3.530 1.00 58.09 207 PRO A N 1
ATOM 1525 C CA . PRO A 1 207 ? 20.913 -2.001 -4.121 1.00 58.09 207 PRO A CA 1
ATOM 1526 C C . PRO A 1 207 ? 20.384 -1.715 -5.527 1.00 58.09 207 PRO A C 1
ATOM 1528 O O . PRO A 1 207 ? 20.012 -2.678 -6.211 1.00 58.09 207 PRO A O 1
ATOM 1531 N N . PRO A 1 208 ? 20.268 -0.429 -5.927 1.00 60.88 208 PRO A N 1
ATOM 1532 C CA . PRO A 1 208 ? 19.646 -0.063 -7.193 1.00 60.88 208 PRO A CA 1
ATOM 1533 C C . PRO A 1 208 ? 20.253 -0.956 -8.269 1.00 60.88 208 PRO A C 1
ATOM 1535 O O . PRO A 1 208 ? 21.484 -1.095 -8.257 1.00 60.88 208 PRO A O 1
ATOM 1538 N N . PRO A 1 209 ? 19.414 -1.626 -9.087 1.00 68.38 209 PRO A N 1
ATOM 1539 C CA . PRO A 1 209 ? 19.802 -2.817 -9.830 1.00 68.38 209 PRO A CA 1
ATOM 1540 C C . PRO A 1 209 ? 21.149 -2.571 -10.482 1.00 68.38 209 PRO A C 1
ATOM 1542 O O . PRO A 1 209 ? 21.300 -1.561 -11.179 1.00 68.38 209 PRO A O 1
ATOM 1545 N N . LEU A 1 210 ? 22.122 -3.436 -10.155 1.00 69.19 210 LEU A N 1
ATOM 1546 C CA . LEU A 1 210 ? 23.506 -3.261 -10.588 1.00 69.19 210 LEU A CA 1
ATOM 1547 C C . LEU A 1 210 ? 23.484 -2.903 -12.078 1.00 69.19 210 LEU A C 1
ATOM 1549 O O . LEU A 1 210 ? 22.764 -3.578 -12.825 1.00 69.19 210 LEU A O 1
ATOM 1553 N N . PRO A 1 211 ? 24.175 -1.823 -12.502 1.00 80.94 211 PRO A N 1
ATOM 1554 C CA . PRO A 1 211 ? 24.170 -1.434 -13.902 1.00 80.94 211 PRO A CA 1
ATOM 1555 C C . PRO A 1 211 ? 24.514 -2.659 -14.750 1.00 80.94 211 PRO A C 1
ATOM 1557 O O . PRO A 1 211 ? 25.347 -3.449 -14.301 1.00 80.94 211 PRO A O 1
ATOM 1560 N N . PRO A 1 212 ? 23.849 -2.852 -15.904 1.00 88.88 212 PRO A N 1
ATOM 1561 C CA . PRO A 1 212 ? 23.981 -4.085 -16.664 1.00 88.88 212 PRO A CA 1
ATOM 1562 C C . PRO A 1 212 ? 25.455 -4.406 -16.905 1.00 88.88 212 PRO A C 1
ATOM 1564 O O . PRO A 1 212 ? 26.240 -3.510 -17.200 1.00 88.88 212 PRO A O 1
ATOM 1567 N N . ASP A 1 213 ? 25.779 -5.674 -16.700 1.00 92.75 213 ASP A N 1
ATOM 1568 C CA . ASP A 1 213 ? 27.033 -6.357 -16.998 1.00 92.75 213 ASP A CA 1
ATOM 1569 C C . ASP A 1 213 ? 26.557 -7.582 -17.785 1.00 92.75 213 ASP A C 1
ATOM 1571 O O . ASP A 1 213 ? 25.930 -8.494 -17.231 1.00 92.75 213 ASP A O 1
ATOM 1575 N N . ARG A 1 214 ? 26.626 -7.483 -19.114 1.00 94.62 214 ARG A N 1
ATOM 1576 C CA . ARG A 1 214 ? 25.912 -8.392 -20.024 1.00 94.62 214 ARG A CA 1
ATOM 1577 C C . ARG A 1 214 ? 26.645 -9.707 -20.276 1.00 94.62 214 ARG A C 1
ATOM 1579 O O . ARG A 1 214 ? 26.006 -10.671 -20.708 1.00 94.62 214 ARG A O 1
ATOM 1586 N N . ASP A 1 215 ? 27.949 -9.750 -20.033 1.00 93.56 215 ASP A N 1
ATOM 1587 C CA . ASP A 1 215 ? 28.789 -10.934 -20.230 1.00 93.56 215 ASP A CA 1
ATOM 1588 C C . ASP A 1 215 ? 29.361 -11.535 -18.930 1.00 93.56 215 ASP A C 1
ATOM 1590 O O . ASP A 1 215 ? 29.969 -12.611 -18.976 1.00 93.56 215 ASP A O 1
ATOM 1594 N N . GLU A 1 216 ? 29.035 -10.928 -17.784 1.00 94.62 216 GLU A N 1
ATOM 1595 C CA . GLU A 1 216 ? 29.338 -11.365 -16.418 1.00 94.62 216 GLU A CA 1
ATOM 1596 C C . GLU A 1 216 ? 30.844 -11.344 -16.075 1.00 94.62 216 GLU A C 1
ATOM 1598 O O . GLU A 1 216 ? 31.330 -12.184 -15.303 1.00 94.62 216 GLU A O 1
ATOM 1603 N N . ASP A 1 217 ? 31.606 -10.394 -16.632 1.00 94.81 217 ASP A N 1
ATOM 1604 C CA . ASP A 1 217 ? 33.052 -10.268 -16.391 1.00 94.81 217 ASP A CA 1
ATOM 1605 C C . ASP A 1 217 ? 33.437 -9.450 -15.140 1.00 94.81 217 ASP A C 1
ATOM 1607 O O . ASP A 1 217 ? 34.564 -9.579 -14.636 1.00 94.81 217 ASP A O 1
ATOM 1611 N N . GLY A 1 218 ? 32.487 -8.684 -14.587 1.00 92.62 218 GLY A N 1
ATOM 1612 C CA . GLY A 1 218 ? 32.661 -7.803 -13.430 1.00 92.62 218 GLY A CA 1
ATOM 1613 C C . GLY A 1 218 ? 32.834 -6.313 -13.756 1.00 92.62 218 GLY A C 1
ATOM 1614 O O . GLY A 1 218 ? 33.034 -5.517 -12.828 1.00 92.62 218 GLY A O 1
ATOM 1615 N N . ILE A 1 219 ? 32.765 -5.925 -15.029 1.00 93.88 219 ILE A N 1
ATOM 1616 C CA . ILE A 1 219 ? 32.765 -4.556 -15.542 1.00 93.88 219 ILE A CA 1
ATOM 1617 C C . ILE A 1 219 ? 31.371 -4.259 -16.118 1.00 93.88 219 ILE A C 1
ATOM 1619 O O . ILE A 1 219 ? 30.779 -5.055 -16.830 1.00 93.88 219 ILE A O 1
ATOM 1623 N N . ILE A 1 220 ? 30.800 -3.101 -15.782 1.00 93.56 220 ILE A N 1
ATOM 1624 C CA . ILE A 1 220 ? 29.449 -2.739 -16.244 1.00 93.56 220 ILE A CA 1
ATOM 1625 C C . ILE A 1 220 ? 29.476 -2.200 -17.684 1.00 93.56 220 ILE A C 1
ATOM 1627 O O . ILE A 1 220 ? 30.364 -1.413 -18.011 1.00 93.56 220 ILE A O 1
ATOM 1631 N N . ASP A 1 221 ? 28.434 -2.479 -18.478 1.00 93.56 221 ASP A N 1
ATOM 1632 C CA . ASP A 1 221 ? 28.204 -2.069 -19.883 1.00 93.56 221 ASP A CA 1
ATOM 1633 C C . ASP A 1 221 ? 28.555 -0.591 -20.187 1.00 93.56 221 ASP A C 1
ATOM 1635 O O . ASP A 1 221 ? 28.797 -0.218 -21.332 1.00 93.56 221 ASP A O 1
ATOM 1639 N N . GLN A 1 222 ? 28.503 0.293 -19.182 1.00 92.75 222 GLN A N 1
ATOM 1640 C CA . GLN A 1 222 ? 28.785 1.731 -19.319 1.00 92.75 222 GLN A CA 1
ATOM 1641 C C . GLN A 1 222 ? 30.276 2.097 -19.326 1.00 92.75 222 GLN A C 1
ATOM 1643 O O . GLN A 1 222 ? 30.614 3.224 -19.695 1.00 92.75 222 GLN A O 1
ATOM 1648 N N . ILE A 1 223 ? 31.144 1.208 -18.840 1.00 93.12 223 ILE A N 1
ATOM 1649 C CA . ILE A 1 223 ? 32.601 1.410 -18.737 1.00 93.12 223 ILE A CA 1
ATOM 1650 C C . ILE A 1 223 ? 33.398 0.223 -19.294 1.00 93.12 223 ILE A C 1
ATOM 1652 O O . ILE A 1 223 ? 34.621 0.223 -19.181 1.00 93.12 223 ILE A O 1
ATOM 1656 N N . ASP A 1 224 ? 32.702 -0.763 -19.853 1.00 96.06 224 ASP A N 1
ATOM 1657 C CA . ASP A 1 224 ? 33.258 -1.936 -20.506 1.00 96.06 224 ASP A CA 1
ATOM 1658 C C . ASP A 1 224 ? 33.571 -1.640 -21.985 1.00 96.06 224 ASP A C 1
ATOM 1660 O O . ASP A 1 224 ? 32.717 -1.150 -22.731 1.00 96.06 224 ASP A O 1
ATOM 1664 N N . ASN A 1 225 ? 34.803 -1.929 -22.412 1.00 95.62 225 ASN A N 1
ATOM 1665 C CA . ASN A 1 225 ? 35.237 -1.821 -23.804 1.00 95.62 225 ASN A CA 1
ATOM 1666 C C . ASN A 1 225 ? 34.882 -3.044 -24.678 1.00 95.62 225 ASN A C 1
ATOM 1668 O O . ASN A 1 225 ? 35.132 -3.002 -25.885 1.00 95.62 225 ASN A O 1
ATOM 1672 N N . CYS A 1 226 ? 34.255 -4.087 -24.121 1.00 96.81 226 CYS A N 1
ATOM 1673 C CA . CYS A 1 226 ? 33.645 -5.206 -24.845 1.00 96.81 226 CYS A CA 1
ATOM 1674 C C . CYS A 1 226 ? 32.291 -5.705 -24.260 1.00 96.81 226 CYS A C 1
ATOM 1676 O O . CYS A 1 226 ? 32.217 -6.895 -23.972 1.00 96.81 226 CYS A O 1
ATOM 1678 N N . PRO A 1 227 ? 31.184 -4.913 -24.255 1.00 95.75 227 PRO A N 1
ATOM 1679 C CA . PRO A 1 227 ? 29.876 -5.213 -23.601 1.00 95.75 227 PRO A CA 1
ATOM 1680 C C . PRO A 1 227 ? 29.068 -6.460 -24.024 1.00 95.75 227 PRO A C 1
ATOM 1682 O O . PRO A 1 227 ? 27.852 -6.510 -23.825 1.00 95.75 227 PRO A O 1
ATOM 1685 N N . ASP A 1 228 ? 29.692 -7.428 -24.688 1.00 95.81 228 ASP A N 1
ATOM 1686 C CA . ASP A 1 228 ? 29.138 -8.709 -25.126 1.00 95.81 228 ASP A CA 1
ATOM 1687 C C . ASP A 1 228 ? 30.212 -9.844 -25.099 1.00 95.81 228 ASP A C 1
ATOM 1689 O O . ASP A 1 228 ? 29.938 -10.950 -25.584 1.00 95.81 228 ASP A O 1
ATOM 1693 N N . VAL A 1 229 ? 31.451 -9.597 -24.624 1.00 95.38 229 VAL A N 1
ATOM 1694 C CA . VAL A 1 229 ? 32.613 -10.516 -24.693 1.00 95.38 229 VAL A CA 1
ATOM 1695 C C . VAL A 1 229 ? 33.571 -10.369 -23.489 1.00 95.38 229 VAL A C 1
ATOM 1697 O O . VAL A 1 229 ? 34.623 -9.737 -23.593 1.00 95.38 229 VAL A O 1
ATOM 1700 N N . ALA A 1 230 ? 33.279 -11.120 -22.423 1.00 96.25 230 ALA A N 1
ATOM 1701 C CA . ALA A 1 230 ? 33.940 -11.034 -21.118 1.00 96.25 230 ALA A CA 1
ATOM 1702 C C . ALA A 1 230 ? 35.476 -10.894 -21.146 1.00 96.25 230 ALA A C 1
ATOM 1704 O O . ALA A 1 230 ? 36.205 -11.826 -21.528 1.00 96.25 230 ALA A O 1
ATOM 1705 N N . ASN A 1 231 ? 35.973 -9.754 -20.661 1.00 95.56 231 ASN A N 1
ATOM 1706 C CA . ASN A 1 231 ? 37.375 -9.345 -20.681 1.00 95.56 231 ASN A CA 1
ATOM 1707 C C . ASN A 1 231 ? 37.763 -8.466 -19.472 1.00 95.56 231 ASN A C 1
ATOM 1709 O O . ASN A 1 231 ? 38.358 -7.409 -19.644 1.00 95.56 231 ASN A O 1
ATOM 1713 N N . GLY A 1 232 ? 37.535 -8.929 -18.236 1.00 94.75 232 GLY A N 1
ATOM 1714 C CA . GLY A 1 232 ? 37.690 -8.115 -17.013 1.00 94.75 232 GLY A CA 1
ATOM 1715 C C . GLY A 1 232 ? 39.103 -7.590 -16.672 1.00 94.75 232 GLY A C 1
ATOM 1716 O O . GLY A 1 232 ? 39.327 -7.084 -15.571 1.00 94.75 232 GLY A O 1
ATOM 1717 N N . ASP A 1 233 ? 40.083 -7.725 -17.573 1.00 95.88 233 ASP A N 1
ATOM 1718 C CA . ASP A 1 233 ? 41.339 -6.962 -17.561 1.00 95.88 233 ASP A CA 1
ATOM 1719 C C . ASP A 1 233 ? 41.289 -5.658 -18.387 1.00 95.88 233 ASP A C 1
ATOM 1721 O O . ASP A 1 233 ? 42.206 -4.841 -18.268 1.00 95.88 233 ASP A O 1
ATOM 1725 N N . GLN A 1 234 ? 40.216 -5.453 -19.161 1.00 96.12 234 GLN A N 1
ATOM 1726 C CA . GLN A 1 234 ? 39.902 -4.303 -20.015 1.00 96.12 234 GLN A CA 1
ATOM 1727 C C . GLN A 1 234 ? 41.056 -3.920 -20.951 1.00 96.12 234 GLN A C 1
ATOM 1729 O O . GLN A 1 234 ? 41.284 -2.747 -21.247 1.00 96.12 234 GLN A O 1
ATOM 1734 N N . ALA A 1 235 ? 41.822 -4.918 -21.401 1.00 95.88 235 ALA A N 1
ATOM 1735 C CA . ALA A 1 235 ? 43.002 -4.690 -22.220 1.00 95.88 235 ALA A CA 1
ATOM 1736 C C . ALA A 1 235 ? 42.628 -4.099 -23.592 1.00 95.88 235 ALA A C 1
ATOM 1738 O O . ALA A 1 235 ? 41.912 -4.731 -24.364 1.00 95.88 235 ALA A O 1
ATOM 1739 N N . ASP A 1 236 ? 43.164 -2.918 -23.887 1.00 94.25 236 ASP A N 1
ATOM 1740 C CA . ASP A 1 236 ? 43.085 -2.191 -25.157 1.00 94.25 236 ASP A CA 1
ATOM 1741 C C . ASP A 1 236 ? 44.527 -1.780 -25.514 1.00 94.25 236 ASP A C 1
ATOM 1743 O O . ASP A 1 236 ? 45.155 -0.989 -24.800 1.00 94.25 236 ASP A O 1
ATOM 1747 N N . ASP A 1 237 ? 45.103 -2.420 -26.538 1.00 93.06 237 ASP A N 1
ATOM 1748 C CA . ASP A 1 237 ? 46.510 -2.242 -26.928 1.00 93.06 237 ASP A CA 1
ATOM 1749 C C . ASP A 1 237 ? 46.742 -1.024 -27.852 1.00 93.06 237 ASP A C 1
ATOM 1751 O O . ASP A 1 237 ? 47.904 -0.628 -28.030 1.00 93.06 237 ASP A O 1
ATOM 1755 N N . ASP A 1 238 ? 45.696 -0.445 -28.460 1.00 89.50 238 ASP A N 1
ATOM 1756 C CA . ASP A 1 238 ? 45.812 0.670 -29.419 1.00 89.50 238 ASP A CA 1
ATOM 1757 C C . ASP A 1 238 ? 45.068 1.967 -29.024 1.00 89.50 238 ASP A C 1
ATOM 1759 O O . ASP A 1 238 ? 45.239 2.989 -29.699 1.00 89.50 238 ASP A O 1
ATOM 1763 N N . GLU A 1 239 ? 44.405 1.960 -27.862 1.00 91.88 239 GLU A N 1
ATOM 1764 C CA . GLU A 1 239 ? 43.696 3.071 -27.210 1.00 91.88 239 GLU A CA 1
ATOM 1765 C C . GLU A 1 239 ? 42.488 3.575 -28.035 1.00 91.88 239 GLU A C 1
ATOM 1767 O O . GLU A 1 239 ? 42.307 4.788 -28.205 1.00 91.88 239 GLU A O 1
ATOM 1772 N N . ASN A 1 240 ? 41.683 2.651 -28.585 1.00 91.19 240 ASN A N 1
ATOM 1773 C CA . ASN A 1 240 ? 40.531 2.954 -29.452 1.00 91.19 240 ASN A CA 1
ATOM 1774 C C . ASN A 1 240 ? 39.134 2.832 -28.793 1.00 91.19 240 ASN A C 1
ATOM 1776 O O . ASN A 1 240 ? 38.138 3.105 -29.468 1.00 91.19 240 ASN A O 1
ATOM 1780 N N . ASP A 1 241 ? 39.071 2.503 -27.496 1.00 92.19 241 ASP A N 1
ATOM 1781 C CA . ASP A 1 241 ? 37.853 2.230 -26.704 1.00 92.19 241 ASP A CA 1
ATOM 1782 C C . ASP A 1 241 ? 37.117 0.911 -27.077 1.00 92.19 241 ASP A C 1
ATOM 1784 O O . ASP A 1 241 ? 35.998 0.679 -26.616 1.00 92.19 241 ASP A O 1
ATOM 1788 N N . VAL A 1 242 ? 37.738 0.015 -27.859 1.00 94.19 242 VAL A N 1
ATOM 1789 C CA . VAL A 1 242 ? 37.294 -1.374 -28.110 1.00 94.19 242 VAL A CA 1
ATOM 1790 C C . VAL A 1 242 ? 38.347 -2.341 -27.572 1.00 94.19 242 VAL A C 1
ATOM 1792 O O . VAL A 1 242 ? 39.511 -2.296 -27.962 1.00 94.19 242 VAL A O 1
ATOM 1795 N N . GLY A 1 243 ? 37.954 -3.244 -26.676 1.00 95.25 243 GLY A N 1
ATOM 1796 C CA . GLY A 1 243 ? 38.899 -4.152 -26.028 1.00 95.25 243 GLY A CA 1
ATOM 1797 C C . GLY A 1 243 ? 39.453 -5.235 -26.959 1.00 95.25 243 GLY A C 1
ATOM 1798 O O . GLY A 1 243 ? 38.760 -5.780 -27.823 1.00 95.25 243 GLY A O 1
ATOM 1799 N N . ASN A 1 244 ? 40.692 -5.656 -26.691 1.00 93.81 244 ASN A N 1
ATOM 1800 C CA . ASN A 1 244 ? 41.438 -6.718 -27.382 1.00 93.81 244 ASN A CA 1
ATOM 1801 C C . ASN A 1 244 ? 40.657 -8.050 -27.535 1.00 93.81 244 ASN A C 1
ATOM 1803 O O . ASN A 1 244 ? 41.040 -8.907 -28.336 1.00 93.81 244 ASN A O 1
ATOM 1807 N N . ALA A 1 245 ? 39.612 -8.275 -26.728 1.00 93.81 245 ALA A N 1
ATOM 1808 C CA . ALA A 1 245 ? 38.772 -9.473 -26.748 1.00 93.81 245 ALA A CA 1
ATOM 1809 C C . ALA A 1 245 ? 37.666 -9.439 -27.820 1.00 93.81 245 ALA A C 1
ATOM 1811 O O . ALA A 1 245 ? 37.330 -10.486 -28.381 1.00 93.81 245 ALA A O 1
ATOM 1812 N N . CYS A 1 246 ? 37.128 -8.254 -28.118 1.00 93.94 246 CYS A N 1
ATOM 1813 C CA . CYS A 1 246 ? 36.086 -8.019 -29.118 1.00 93.94 246 CYS A CA 1
ATOM 1814 C C . CYS A 1 246 ? 36.612 -7.314 -30.382 1.00 93.94 246 CYS A C 1
ATOM 1816 O O . CYS A 1 246 ? 35.896 -7.247 -31.386 1.00 93.94 246 CYS A O 1
ATOM 1818 N N . GLU A 1 247 ? 37.869 -6.855 -30.379 1.00 91.38 247 GLU A N 1
ATOM 1819 C CA . GLU A 1 247 ? 38.551 -6.356 -31.570 1.00 91.38 247 GLU A CA 1
ATOM 1820 C C . GLU A 1 247 ? 38.481 -7.350 -32.752 1.00 91.38 247 GLU A C 1
ATOM 1822 O O . GLU A 1 247 ? 38.766 -8.549 -32.609 1.00 91.38 247 GLU A O 1
ATOM 1827 N N . PRO A 1 248 ? 38.179 -6.876 -33.976 1.00 82.00 248 PRO A N 1
ATOM 1828 C CA . PRO A 1 248 ? 38.325 -7.697 -35.165 1.00 82.00 248 PRO A CA 1
ATOM 1829 C C . PRO A 1 248 ? 39.815 -8.008 -35.396 1.00 82.00 248 PRO A C 1
ATOM 1831 O O . PRO A 1 248 ? 40.652 -7.107 -35.328 1.00 82.00 248 PRO A O 1
ATOM 1834 N N . PRO A 1 249 ? 40.187 -9.253 -35.753 1.00 71.75 249 PRO A N 1
ATOM 1835 C CA . PRO A 1 249 ? 41.587 -9.607 -35.949 1.00 71.75 249 PRO A CA 1
ATOM 1836 C C . PRO A 1 249 ? 42.221 -8.706 -37.023 1.00 71.75 249 PRO A C 1
ATOM 1838 O O . PRO A 1 249 ? 41.643 -8.568 -38.111 1.00 71.75 249 PRO A O 1
ATOM 1841 N N . PRO A 1 250 ? 43.416 -8.133 -36.774 1.00 66.56 250 PRO A N 1
ATOM 1842 C CA . PRO A 1 250 ? 43.993 -7.123 -37.649 1.00 66.56 250 PRO A CA 1
ATOM 1843 C C . PRO A 1 250 ? 44.134 -7.656 -39.081 1.00 66.56 250 PRO A C 1
ATOM 1845 O O . PRO A 1 250 ? 44.507 -8.825 -39.274 1.00 66.56 250 PRO A O 1
ATOM 1848 N N . PRO A 1 251 ? 43.856 -6.826 -40.108 1.00 60.00 251 PRO A N 1
ATOM 1849 C CA . PRO A 1 251 ? 43.813 -7.263 -41.498 1.00 60.00 251 PRO A CA 1
ATOM 1850 C C . PRO A 1 251 ? 45.129 -7.944 -41.875 1.00 60.00 251 PRO A C 1
ATOM 1852 O O . PRO A 1 251 ? 46.198 -7.332 -41.879 1.00 60.00 251 PRO A O 1
ATOM 1855 N N . SER A 1 252 ? 45.050 -9.249 -42.154 1.00 61.53 252 SER A N 1
ATOM 1856 C CA . SER A 1 252 ? 46.230 -10.114 -42.205 1.00 61.53 252 SER A CA 1
ATOM 1857 C C . SER A 1 252 ? 47.249 -9.609 -43.237 1.00 61.53 252 SER A C 1
ATOM 1859 O O . SER A 1 252 ? 46.955 -9.651 -44.436 1.00 61.53 252 SER A O 1
ATOM 1861 N N . PRO A 1 253 ? 48.486 -9.237 -42.837 1.00 62.53 253 PRO A N 1
ATOM 1862 C CA . PRO A 1 253 ? 49.458 -8.555 -43.706 1.00 62.53 253 PRO A CA 1
ATOM 1863 C C . PRO A 1 253 ? 50.070 -9.450 -44.803 1.00 62.53 253 PRO A C 1
ATOM 1865 O O . PRO A 1 253 ? 51.056 -9.084 -45.441 1.00 62.53 253 PRO A O 1
ATOM 1868 N N . PHE A 1 254 ? 49.506 -10.642 -45.011 1.00 60.66 254 PHE A N 1
ATOM 1869 C CA . PHE A 1 254 ? 49.941 -11.655 -45.971 1.00 60.66 254 PHE A CA 1
ATOM 1870 C C . PHE A 1 254 ? 48.929 -11.947 -47.081 1.00 60.66 254 PHE A C 1
ATOM 1872 O O . PHE A 1 254 ? 49.260 -12.698 -48.002 1.00 60.66 254 PHE A O 1
ATOM 1879 N N . LEU A 1 255 ? 47.728 -11.366 -47.038 1.00 59.09 255 LEU A N 1
ATOM 1880 C CA . LEU A 1 255 ? 46.848 -11.390 -48.201 1.00 59.09 255 LEU A CA 1
ATOM 1881 C C . LEU A 1 255 ? 47.272 -10.267 -49.162 1.00 59.09 255 LEU A C 1
ATOM 1883 O O . LEU A 1 255 ? 47.456 -9.132 -48.720 1.00 59.09 255 LEU A O 1
ATOM 1887 N N . PRO A 1 256 ? 47.469 -10.549 -50.467 1.00 64.00 256 PRO A N 1
ATOM 1888 C CA . PRO A 1 256 ? 47.613 -9.475 -51.441 1.00 64.00 256 PRO A CA 1
ATOM 1889 C C . PRO A 1 256 ? 46.344 -8.611 -51.391 1.00 64.00 256 PRO A C 1
ATOM 1891 O O . PRO A 1 256 ? 45.268 -9.164 -51.137 1.00 64.00 256 PRO A O 1
ATOM 1894 N N . PRO A 1 257 ? 46.438 -7.290 -51.635 1.00 63.91 257 PRO A N 1
ATOM 1895 C CA . PRO A 1 257 ? 45.251 -6.448 -51.660 1.00 63.91 257 PRO A CA 1
ATOM 1896 C C . PRO A 1 257 ? 44.236 -7.057 -52.636 1.00 63.91 257 PRO A C 1
ATOM 1898 O O . PRO A 1 257 ? 44.654 -7.548 -53.698 1.00 63.91 257 PRO A O 1
ATOM 1901 N N . PRO A 1 258 ? 42.933 -7.064 -52.295 1.00 63.25 258 PRO A N 1
ATOM 1902 C CA . PRO A 1 258 ? 41.917 -7.504 -53.236 1.00 63.25 258 PRO A CA 1
ATOM 1903 C C . PRO A 1 258 ? 42.075 -6.716 -54.546 1.00 63.25 258 PRO A C 1
ATOM 1905 O O . PRO A 1 258 ? 42.558 -5.575 -54.523 1.00 63.25 258 PRO A O 1
ATOM 1908 N N . PRO A 1 259 ? 41.720 -7.307 -55.704 1.00 74.50 259 PRO A N 1
ATOM 1909 C CA . PRO A 1 259 ? 41.638 -6.525 -56.932 1.00 74.50 259 PRO A CA 1
ATOM 1910 C C . PRO A 1 259 ? 40.767 -5.286 -56.668 1.00 74.50 259 PRO A C 1
ATOM 1912 O O . PRO A 1 259 ? 39.835 -5.387 -55.863 1.00 74.50 259 PRO A O 1
ATOM 1915 N N . PRO A 1 260 ? 41.067 -4.129 -57.292 1.00 75.25 260 PRO A N 1
ATOM 1916 C CA . PRO A 1 260 ? 40.228 -2.948 -57.126 1.00 75.25 260 PRO A CA 1
ATOM 1917 C C . PRO A 1 260 ? 38.776 -3.350 -57.409 1.00 75.25 260 PRO A C 1
ATOM 1919 O O . PRO A 1 260 ? 38.562 -4.097 -58.375 1.00 75.25 260 PRO A O 1
ATOM 1922 N N . PRO A 1 261 ? 37.820 -2.945 -56.553 1.00 77.69 261 PRO A N 1
ATOM 1923 C CA . PRO A 1 261 ? 36.437 -3.348 -56.723 1.00 77.69 261 PRO A CA 1
ATOM 1924 C C . PRO A 1 261 ? 35.988 -2.889 -58.109 1.00 77.69 261 PRO A C 1
ATOM 1926 O O . PRO A 1 261 ? 36.366 -1.808 -58.570 1.00 77.69 261 PRO A O 1
ATOM 1929 N N . ILE A 1 262 ? 35.307 -3.788 -58.813 1.00 88.88 262 ILE A N 1
ATOM 1930 C CA . ILE A 1 262 ? 34.857 -3.524 -60.174 1.00 88.88 262 ILE A CA 1
ATOM 1931 C C . ILE A 1 262 ? 33.741 -2.484 -60.082 1.00 88.88 262 ILE A C 1
ATOM 1933 O O . ILE A 1 262 ? 32.992 -2.467 -59.113 1.00 88.88 262 ILE A O 1
ATOM 1937 N N . ASP A 1 263 ? 33.728 -1.589 -61.055 1.00 91.94 263 ASP A N 1
ATOM 1938 C CA . ASP A 1 263 ? 32.686 -0.611 -61.336 1.00 91.94 263 ASP A CA 1
ATOM 1939 C C . ASP A 1 263 ? 32.262 -0.958 -62.770 1.00 91.94 263 ASP A C 1
ATOM 1941 O O . ASP A 1 263 ? 33.024 -0.746 -63.727 1.00 91.94 263 ASP A O 1
ATOM 1945 N N . SER A 1 264 ? 31.171 -1.718 -62.887 1.00 94.56 264 SER A N 1
ATOM 1946 C CA . SER A 1 264 ? 30.795 -2.404 -64.128 1.00 94.56 264 SER A CA 1
ATOM 1947 C C . SER A 1 264 ? 30.118 -1.496 -65.157 1.00 94.56 264 SER A C 1
ATOM 1949 O O . SER A 1 264 ? 30.156 -1.824 -66.351 1.00 94.56 264 SER A O 1
ATOM 1951 N N . ASP A 1 265 ? 29.560 -0.357 -64.743 1.00 93.50 265 ASP A N 1
ATOM 1952 C CA . ASP A 1 265 ? 28.893 0.614 -65.622 1.00 93.50 265 ASP A CA 1
ATOM 1953 C C . ASP A 1 265 ? 29.558 2.007 -65.676 1.00 93.50 265 ASP A C 1
ATOM 1955 O O . ASP A 1 265 ? 29.381 2.728 -66.668 1.00 93.50 265 ASP A O 1
ATOM 1959 N N . GLY A 1 266 ? 30.422 2.338 -64.714 1.00 93.69 266 GLY A N 1
ATOM 1960 C CA . GLY A 1 266 ? 31.213 3.563 -64.661 1.00 93.69 266 GLY A CA 1
ATOM 1961 C C . GLY A 1 266 ? 30.559 4.731 -63.920 1.00 93.69 266 GLY A C 1
ATOM 1962 O O . GLY A 1 266 ? 30.903 5.878 -64.244 1.00 93.69 266 GLY A O 1
ATOM 1963 N N . ASP A 1 267 ? 29.602 4.500 -63.017 1.00 94.31 267 ASP A N 1
ATOM 1964 C CA . ASP A 1 267 ? 28.860 5.567 -62.328 1.00 94.31 267 ASP A CA 1
ATOM 1965 C C . ASP A 1 267 ? 29.628 6.271 -61.193 1.00 94.31 267 ASP A C 1
ATOM 1967 O O . ASP A 1 267 ? 29.436 7.473 -60.972 1.00 94.31 267 ASP A O 1
ATOM 1971 N N . GLY A 1 268 ? 30.601 5.588 -60.584 1.00 92.50 268 GLY A N 1
ATOM 1972 C CA . GLY A 1 268 ? 31.418 6.089 -59.476 1.00 92.50 268 GLY A CA 1
ATOM 1973 C C . GLY A 1 268 ? 31.242 5.325 -58.163 1.00 92.50 268 GLY A C 1
ATOM 1974 O O . GLY A 1 268 ? 32.063 5.502 -57.255 1.00 92.50 268 GLY A O 1
ATOM 1975 N N . PHE A 1 269 ? 30.233 4.465 -58.077 1.00 92.12 269 PHE A N 1
ATOM 1976 C CA . PHE A 1 269 ? 30.130 3.378 -57.120 1.00 92.12 269 PHE A CA 1
ATOM 1977 C C . PHE A 1 269 ? 30.788 2.128 -57.723 1.00 92.12 269 PHE A C 1
ATOM 1979 O O . PHE A 1 269 ? 31.367 2.143 -58.805 1.00 92.12 269 PHE A O 1
ATOM 1986 N N . SER A 1 270 ? 30.859 1.058 -56.950 1.00 93.12 270 SER A N 1
ATOM 1987 C CA . SER A 1 270 ? 31.504 -0.191 -57.363 1.00 93.12 270 SER A CA 1
ATOM 1988 C C . SER A 1 270 ? 30.532 -1.317 -57.095 1.00 93.12 270 SER A C 1
ATOM 1990 O O . SER A 1 270 ? 29.895 -1.231 -56.053 1.00 93.12 270 SER A O 1
ATOM 1992 N N . ASP A 1 271 ? 30.506 -2.386 -57.895 1.00 91.19 271 ASP A N 1
ATOM 1993 C CA . ASP A 1 271 ? 29.508 -3.469 -57.846 1.00 91.19 271 ASP A CA 1
ATOM 1994 C C . ASP A 1 271 ? 29.055 -3.922 -56.423 1.00 91.19 271 ASP A C 1
ATOM 1996 O O . ASP A 1 271 ? 27.896 -4.297 -56.275 1.00 91.19 271 ASP A O 1
ATOM 2000 N N . PRO A 1 272 ? 29.903 -3.954 -55.361 1.00 91.06 272 PRO A N 1
ATOM 2001 C CA . PRO A 1 272 ? 29.478 -4.318 -53.995 1.00 91.06 272 PRO A CA 1
ATOM 2002 C C . PRO A 1 272 ? 28.831 -3.195 -53.156 1.00 91.06 272 PRO A C 1
ATOM 2004 O O . PRO A 1 272 ? 28.320 -3.477 -52.077 1.00 91.06 272 PRO A O 1
ATOM 2007 N N . ASN A 1 273 ? 28.941 -1.943 -53.599 1.00 92.75 273 ASN A N 1
ATOM 2008 C CA . ASN A 1 273 ? 28.507 -0.699 -52.943 1.00 92.75 273 ASN A CA 1
ATOM 2009 C C . ASN A 1 273 ? 27.556 0.112 -53.846 1.00 92.75 273 ASN A C 1
ATOM 2011 O O . ASN A 1 273 ? 27.421 1.318 -53.661 1.00 92.75 273 ASN A O 1
ATOM 2015 N N . ASP A 1 274 ? 27.008 -0.540 -54.864 1.00 94.81 274 ASP A N 1
ATOM 2016 C CA . ASP A 1 274 ? 26.148 0.021 -55.892 1.00 94.81 274 ASP A CA 1
ATOM 2017 C C . ASP A 1 274 ? 24.803 -0.716 -55.814 1.00 94.81 274 ASP A C 1
ATOM 2019 O O . ASP A 1 274 ? 24.776 -1.950 -55.845 1.00 94.81 274 ASP A O 1
ATOM 2023 N N . ASN A 1 275 ? 23.700 0.013 -55.648 1.00 94.25 275 ASN A N 1
ATOM 2024 C CA . ASN A 1 275 ? 22.355 -0.561 -55.591 1.00 94.25 275 ASN A CA 1
ATOM 2025 C C . ASN A 1 275 ? 21.790 -0.916 -56.982 1.00 94.25 275 ASN A C 1
ATOM 2027 O O . ASN A 1 275 ? 20.774 -1.609 -57.054 1.00 94.25 275 ASN A O 1
ATOM 2031 N N . CYS A 1 276 ? 22.478 -0.551 -58.073 1.00 95.25 276 CYS A N 1
ATOM 2032 C CA . CYS A 1 276 ? 22.239 -1.037 -59.433 1.00 95.25 276 CYS A CA 1
ATOM 2033 C C . CYS A 1 276 ? 23.541 -1.403 -60.190 1.00 95.25 276 CYS A C 1
ATOM 2035 O O . CYS A 1 276 ? 23.806 -0.795 -61.224 1.00 95.25 276 CYS A O 1
ATOM 2037 N N . PRO A 1 277 ? 24.269 -2.484 -59.804 1.00 95.00 277 PRO A N 1
ATOM 2038 C CA . PRO A 1 277 ? 25.641 -2.838 -60.246 1.00 95.00 277 PRO A CA 1
ATOM 2039 C C . PRO A 1 277 ? 25.982 -2.945 -61.747 1.00 95.00 277 PRO A C 1
ATOM 2041 O O . PRO A 1 277 ? 27.058 -3.440 -62.088 1.00 95.00 277 PRO A O 1
ATOM 2044 N N . VAL A 1 278 ? 25.057 -2.654 -62.661 1.00 94.31 278 VAL A N 1
ATOM 2045 C CA . VAL A 1 278 ? 25.230 -2.707 -64.122 1.00 94.31 278 VAL A CA 1
ATOM 2046 C C . VAL A 1 278 ? 24.432 -1.623 -64.878 1.00 94.31 278 VAL A C 1
ATOM 2048 O O . VAL A 1 278 ? 24.446 -1.638 -66.114 1.00 94.31 278 VAL A O 1
ATOM 2051 N N . ASP A 1 279 ? 23.723 -0.726 -64.181 1.00 93.81 279 ASP A N 1
ATOM 2052 C CA . ASP A 1 279 ? 22.715 0.200 -64.725 1.00 93.81 279 ASP A CA 1
ATOM 2053 C C . ASP A 1 279 ? 22.882 1.662 -64.216 1.00 93.81 279 ASP A C 1
ATOM 2055 O O . ASP A 1 279 ? 21.953 2.250 -63.673 1.00 93.81 279 ASP A O 1
ATOM 2059 N N . TYR A 1 280 ? 24.056 2.257 -64.463 1.00 95.44 280 TYR A N 1
ATOM 2060 C CA . TYR A 1 280 ? 24.495 3.653 -64.229 1.00 95.44 280 TYR A CA 1
ATOM 2061 C C . TYR A 1 280 ? 23.500 4.579 -63.501 1.00 95.44 280 TYR A C 1
ATOM 2063 O O . TYR A 1 280 ? 22.653 5.226 -64.137 1.00 95.44 280 TYR A O 1
ATOM 2071 N N . ASN A 1 281 ? 23.675 4.742 -62.189 1.00 94.88 281 ASN A N 1
ATOM 2072 C CA . ASN A 1 281 ? 22.823 5.567 -61.333 1.00 94.88 281 ASN A CA 1
ATOM 2073 C C . ASN A 1 281 ? 23.642 6.333 -60.259 1.00 94.88 281 ASN A C 1
ATOM 2075 O O . ASN A 1 281 ? 23.486 6.097 -59.062 1.00 94.88 281 ASN A O 1
ATOM 2079 N N . PRO A 1 282 ? 24.435 7.359 -60.644 1.00 95.12 282 PRO A N 1
ATOM 2080 C CA . PRO A 1 282 ? 25.466 8.006 -59.806 1.00 95.12 282 PRO A CA 1
ATOM 2081 C C . PRO A 1 282 ? 24.944 8.836 -58.616 1.00 95.12 282 PRO A C 1
ATOM 2083 O O . PRO A 1 282 ? 25.702 9.579 -57.984 1.00 95.12 282 PRO A O 1
ATOM 2086 N N . TYR A 1 283 ? 23.644 8.768 -58.346 1.00 95.25 283 TYR A N 1
ATOM 2087 C CA . TYR A 1 283 ? 22.974 9.356 -57.188 1.00 95.25 283 TYR A CA 1
ATOM 2088 C C . TYR A 1 283 ? 22.397 8.295 -56.238 1.00 95.25 283 TYR A C 1
ATOM 2090 O O . TYR A 1 283 ? 22.025 8.662 -55.126 1.00 95.25 283 TYR A O 1
ATOM 2098 N N . GLN A 1 284 ? 22.388 7.019 -56.650 1.00 95.12 284 GLN A N 1
ATOM 2099 C CA . GLN A 1 284 ? 21.962 5.850 -55.878 1.00 95.12 284 GLN A CA 1
ATOM 2100 C C . GLN A 1 284 ? 20.556 6.029 -55.283 1.00 95.12 284 GLN A C 1
ATOM 2102 O O . GLN A 1 284 ? 20.322 5.737 -54.114 1.00 95.12 284 GLN A O 1
ATOM 2107 N N . GLU A 1 285 ? 19.627 6.559 -56.089 1.00 95.12 285 GLU A N 1
ATOM 2108 C CA . GLU A 1 285 ? 18.222 6.704 -55.699 1.00 95.12 285 GLU A CA 1
ATOM 2109 C C . GLU A 1 285 ? 17.577 5.324 -55.453 1.00 95.12 285 GLU A C 1
ATOM 2111 O O . GLU A 1 285 ? 17.770 4.394 -56.239 1.00 95.12 285 GLU A O 1
ATOM 2116 N N . ASP A 1 286 ? 16.874 5.214 -54.326 1.00 92.00 286 ASP A N 1
ATOM 2117 C CA . ASP A 1 286 ? 16.207 4.028 -53.770 1.00 92.00 286 ASP A CA 1
ATOM 2118 C C . ASP A 1 286 ? 15.036 4.564 -52.927 1.00 92.00 286 ASP A C 1
ATOM 2120 O O . ASP A 1 286 ? 15.202 4.932 -51.761 1.00 92.00 286 ASP A O 1
ATOM 2124 N N . ASP A 1 287 ? 13.891 4.786 -53.580 1.00 90.69 287 ASP A N 1
ATOM 2125 C CA . ASP A 1 287 ? 12.741 5.511 -53.006 1.00 90.69 287 ASP A CA 1
ATOM 2126 C C . ASP A 1 287 ? 11.954 4.675 -51.962 1.00 90.69 287 ASP A C 1
ATOM 2128 O O . ASP A 1 287 ? 11.123 5.241 -51.238 1.00 90.69 287 ASP A O 1
ATOM 2132 N N . ASP A 1 288 ? 12.176 3.351 -51.872 1.00 86.69 288 ASP A N 1
ATOM 2133 C CA . ASP A 1 288 ? 11.530 2.451 -50.894 1.00 86.69 288 ASP A CA 1
ATOM 2134 C C . ASP A 1 288 ? 12.471 1.759 -49.881 1.00 86.69 288 ASP A C 1
ATOM 2136 O O . ASP A 1 288 ? 11.985 1.074 -48.974 1.00 86.69 288 ASP A O 1
ATOM 2140 N N . GLU A 1 289 ? 13.773 2.064 -49.937 1.00 90.88 289 GLU A N 1
ATOM 2141 C CA . GLU A 1 289 ? 14.841 1.630 -49.021 1.00 90.88 289 GLU A CA 1
ATOM 2142 C C . GLU A 1 289 ? 15.035 0.094 -48.969 1.00 90.88 289 GLU A C 1
ATOM 2144 O O . GLU A 1 289 ? 15.462 -0.456 -47.945 1.00 90.88 289 GLU A O 1
ATOM 2149 N N . ASP A 1 290 ? 14.728 -0.622 -50.061 1.00 89.50 290 ASP A N 1
ATOM 2150 C CA . ASP A 1 290 ? 14.845 -2.091 -50.144 1.00 89.50 290 ASP A CA 1
ATOM 2151 C C . ASP A 1 290 ? 16.265 -2.588 -50.499 1.00 89.50 290 ASP A C 1
ATOM 2153 O O . ASP A 1 290 ? 16.604 -3.754 -50.245 1.00 89.50 290 ASP A O 1
ATOM 2157 N N . GLY A 1 291 ? 17.127 -1.685 -50.984 1.00 90.56 291 GLY A N 1
ATOM 2158 C CA . GLY A 1 291 ? 18.508 -1.952 -51.384 1.00 90.56 291 GLY A CA 1
ATOM 2159 C C . GLY A 1 291 ? 18.707 -2.214 -52.882 1.00 90.56 291 GLY A C 1
ATOM 2160 O O . GLY A 1 291 ? 19.835 -2.518 -53.285 1.00 90.56 291 GLY A O 1
ATOM 2161 N N . LEU A 1 292 ? 17.656 -2.110 -53.701 1.00 92.81 292 LEU A N 1
ATOM 2162 C CA . LEU A 1 292 ? 17.694 -2.139 -55.164 1.00 92.81 292 LEU A CA 1
ATOM 2163 C C . LEU A 1 292 ? 17.318 -0.757 -55.721 1.00 92.81 292 LEU A C 1
ATOM 2165 O O . LEU A 1 292 ? 16.205 -0.286 -55.528 1.00 92.81 292 LEU A O 1
ATOM 2169 N N . GLY A 1 293 ? 18.223 -0.110 -56.455 1.00 94.19 293 GLY A N 1
ATOM 2170 C CA . GLY A 1 293 ? 17.992 1.268 -56.900 1.00 94.19 293 GLY A CA 1
ATOM 2171 C C . GLY A 1 293 ? 16.885 1.424 -57.955 1.00 94.19 293 GLY A C 1
ATOM 2172 O O . GLY A 1 293 ? 16.684 0.561 -58.818 1.00 94.19 293 GLY A O 1
ATOM 2173 N N . ASP A 1 294 ? 16.239 2.594 -57.967 1.00 91.50 294 ASP A N 1
ATOM 2174 C CA . ASP A 1 294 ? 15.104 2.967 -58.836 1.00 91.50 294 ASP A CA 1
ATOM 2175 C C . ASP A 1 294 ? 15.324 2.667 -60.336 1.00 91.50 294 ASP A C 1
ATOM 2177 O O . ASP A 1 294 ? 14.381 2.479 -61.110 1.00 91.50 294 ASP A O 1
ATOM 2181 N N . VAL A 1 295 ? 16.584 2.692 -60.783 1.00 91.38 295 VAL A N 1
ATOM 2182 C CA . VAL A 1 295 ? 16.975 2.551 -62.195 1.00 91.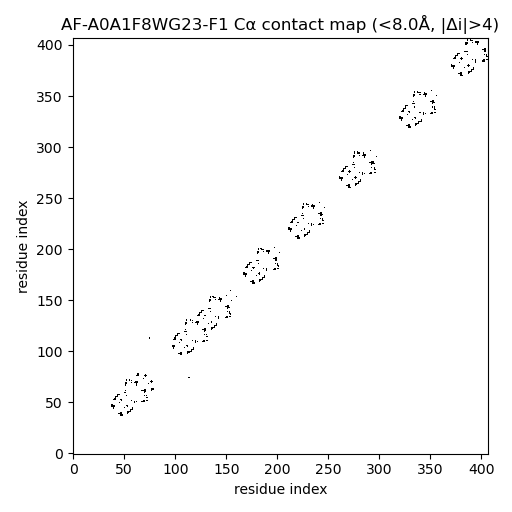38 295 VAL A CA 1
ATOM 2183 C C . VAL A 1 295 ? 16.943 1.092 -62.664 1.00 91.38 295 VAL A C 1
ATOM 2185 O O . VAL A 1 295 ? 16.627 0.833 -63.830 1.00 91.38 295 VAL A O 1
ATOM 2188 N N . CYS A 1 296 ? 17.223 0.147 -61.765 1.00 91.44 296 CYS A N 1
ATOM 2189 C CA . CYS A 1 296 ? 17.209 -1.293 -62.019 1.00 91.44 296 CYS A CA 1
ATOM 2190 C C . CYS A 1 296 ? 15.995 -2.009 -61.390 1.00 91.44 296 CYS A C 1
ATOM 2192 O O . CYS A 1 296 ? 15.765 -3.192 -61.672 1.00 91.44 296 CYS A O 1
ATOM 2194 N N . GLU A 1 297 ? 15.180 -1.296 -60.605 1.00 89.50 297 GLU A N 1
ATOM 2195 C CA . GLU A 1 297 ? 13.917 -1.779 -60.040 1.00 89.50 297 GLU A CA 1
ATOM 2196 C C . GLU A 1 297 ? 12.932 -2.197 -61.161 1.00 89.50 297 GLU A C 1
ATOM 2198 O O . GLU A 1 297 ? 12.659 -1.450 -62.115 1.00 89.50 297 GLU A O 1
ATOM 2203 N N . PRO A 1 298 ? 12.392 -3.430 -61.133 1.00 80.00 298 PRO A N 1
ATOM 2204 C CA . PRO A 1 298 ? 11.529 -3.927 -62.195 1.00 80.00 298 PRO A CA 1
ATOM 2205 C C . PRO A 1 298 ? 10.110 -3.358 -62.072 1.00 80.00 298 PRO A C 1
ATOM 2207 O O . PRO A 1 298 ? 9.242 -4.051 -61.548 1.00 80.00 298 PRO A O 1
ATOM 2210 N N . VAL A 1 299 ? 9.870 -2.160 -62.636 1.00 69.12 299 VAL A N 1
ATOM 2211 C CA . VAL A 1 299 ? 8.586 -1.408 -62.694 1.00 69.12 299 VAL A CA 1
ATOM 2212 C C . VAL A 1 299 ? 7.395 -2.202 -62.158 1.00 69.12 299 VAL A C 1
ATOM 2214 O O . VAL A 1 299 ? 6.658 -2.855 -62.918 1.00 69.12 299 VAL A O 1
ATOM 2217 N N . GLN A 1 300 ? 7.209 -2.162 -60.840 1.00 59.97 300 GLN A N 1
ATOM 2218 C CA . GLN A 1 300 ? 6.162 -2.957 -60.225 1.00 59.97 300 GLN A CA 1
ATOM 2219 C C . GLN A 1 300 ? 4.787 -2.431 -60.662 1.00 59.97 300 GLN A C 1
ATOM 2221 O O . GLN A 1 300 ? 4.570 -1.218 -60.777 1.00 59.97 300 GLN A O 1
ATOM 2226 N N . PRO A 1 301 ? 3.810 -3.316 -60.951 1.00 60.38 301 PRO A N 1
ATOM 2227 C CA . PRO A 1 301 ? 2.433 -2.866 -61.080 1.00 60.38 301 PRO A CA 1
ATOM 2228 C C . PRO A 1 301 ? 2.053 -2.189 -59.756 1.00 60.38 301 PRO A C 1
ATOM 2230 O O . PRO A 1 301 ? 2.368 -2.751 -58.706 1.00 60.38 301 PRO A O 1
ATOM 2233 N N . PRO A 1 302 ? 1.386 -1.017 -59.777 1.00 59.31 302 PRO A N 1
ATOM 2234 C CA . PRO A 1 302 ? 1.143 -0.249 -58.563 1.00 59.31 302 PRO A CA 1
ATOM 2235 C C . PRO A 1 302 ? 0.487 -1.153 -57.515 1.00 59.31 302 PRO A C 1
ATOM 2237 O O . PRO A 1 302 ? -0.462 -1.871 -57.873 1.00 59.31 302 PRO A O 1
ATOM 2240 N N . PRO A 1 303 ? 0.991 -1.158 -56.266 1.00 58.28 303 PRO A N 1
ATOM 2241 C CA . PRO A 1 303 ? 0.564 -2.120 -55.265 1.00 58.28 303 PRO A CA 1
ATOM 2242 C C . PRO A 1 303 ? -0.961 -2.083 -55.125 1.00 58.28 303 PRO A C 1
ATOM 2244 O O . PRO A 1 303 ? -1.566 -1.005 -55.222 1.00 58.28 303 PRO A O 1
ATOM 2247 N N . PRO A 1 304 ? -1.620 -3.245 -54.940 1.00 65.06 304 PRO A N 1
ATOM 2248 C CA . PRO A 1 304 ? -3.058 -3.273 -54.730 1.00 65.06 304 PRO A CA 1
ATOM 2249 C C . PRO A 1 304 ? -3.377 -2.335 -53.570 1.00 65.06 304 PRO A C 1
ATOM 2251 O O . PRO A 1 304 ? -2.758 -2.447 -52.513 1.00 65.06 304 PRO A O 1
ATOM 2254 N N . ALA A 1 305 ? -4.297 -1.391 -53.808 1.00 62.47 305 ALA A N 1
ATOM 2255 C CA . ALA A 1 305 ? -4.583 -0.308 -52.872 1.00 62.47 305 ALA A CA 1
ATOM 2256 C C . ALA A 1 305 ? -4.698 -0.869 -51.446 1.00 62.47 305 ALA A C 1
ATOM 2258 O O . ALA A 1 305 ? -5.410 -1.869 -51.273 1.00 62.47 305 ALA A O 1
ATOM 2259 N N . PRO A 1 306 ? -3.990 -0.277 -50.462 1.00 63.97 306 PRO A N 1
ATOM 2260 C CA . PRO A 1 306 ? -3.899 -0.855 -49.134 1.00 63.97 306 PRO A CA 1
ATOM 2261 C C . PRO A 1 306 ? -5.308 -1.122 -48.599 1.00 63.97 306 PRO A C 1
ATOM 2263 O O . PRO A 1 306 ? -6.224 -0.333 -48.881 1.00 63.97 306 PRO A O 1
ATOM 2266 N N . PRO A 1 307 ? -5.516 -2.225 -47.852 1.00 69.19 307 PRO A N 1
ATOM 2267 C CA . PRO A 1 307 ? -6.784 -2.423 -47.170 1.00 69.19 307 PRO A CA 1
ATOM 2268 C C . PRO A 1 307 ? -7.097 -1.148 -46.377 1.00 69.19 307 PRO A C 1
ATOM 2270 O O . PRO A 1 307 ? -6.162 -0.520 -45.865 1.00 69.19 307 PRO A O 1
ATOM 2273 N N . PRO A 1 308 ? -8.375 -0.722 -46.306 1.00 71.75 308 PRO A N 1
ATOM 2274 C CA . PRO A 1 308 ? -8.723 0.465 -45.539 1.00 71.75 308 PRO A CA 1
ATOM 2275 C C . PRO A 1 308 ? -8.105 0.322 -44.146 1.00 71.75 308 PRO A C 1
ATOM 2277 O O . PRO A 1 308 ? -8.154 -0.790 -43.603 1.00 71.75 308 PRO A O 1
ATOM 2280 N N . PRO A 1 309 ? -7.485 1.388 -43.604 1.00 66.06 309 PRO A N 1
ATOM 2281 C CA . PRO A 1 309 ? -6.793 1.294 -42.329 1.00 66.06 309 PRO A CA 1
ATOM 2282 C C . PRO A 1 309 ? -7.737 0.663 -41.304 1.00 66.06 309 PRO A C 1
ATOM 2284 O O . PRO A 1 309 ? -8.951 0.917 -41.377 1.00 66.06 309 PRO A O 1
ATOM 2287 N N . PRO A 1 310 ? -7.221 -0.168 -40.375 1.00 68.56 310 PRO A N 1
ATOM 2288 C CA . PRO A 1 310 ? -8.048 -0.659 -39.285 1.00 68.56 310 PRO A CA 1
ATOM 2289 C C . PRO A 1 310 ? -8.764 0.548 -38.669 1.00 68.56 310 PRO A C 1
ATOM 2291 O O . PRO A 1 310 ? -8.163 1.630 -38.604 1.00 68.56 310 PRO A O 1
ATOM 2294 N N . PRO A 1 311 ? -10.050 0.413 -38.285 1.00 70.56 311 PRO A N 1
ATOM 2295 C CA . PRO A 1 311 ? -10.743 1.515 -37.638 1.00 70.56 311 PRO A CA 1
ATOM 2296 C C . PRO A 1 311 ? -9.849 2.014 -36.500 1.00 70.56 311 PRO A C 1
ATOM 2298 O O . PRO A 1 311 ? -9.221 1.175 -35.840 1.00 70.56 311 PRO A O 1
ATOM 2301 N N . PRO A 1 312 ? -9.731 3.343 -36.303 1.00 70.56 312 PRO A N 1
ATOM 2302 C CA . PRO A 1 312 ? -8.911 3.863 -35.221 1.00 70.56 312 PRO A CA 1
ATOM 2303 C C . PRO A 1 312 ? -9.302 3.133 -33.934 1.00 70.56 312 PRO A C 1
ATOM 2305 O O . PRO A 1 312 ? -10.491 2.801 -33.789 1.00 70.56 312 PRO A O 1
ATOM 2308 N N . PRO A 1 313 ? -8.342 2.853 -33.027 1.00 65.75 313 PRO A N 1
ATOM 2309 C CA . PRO A 1 313 ? -8.690 2.290 -31.733 1.00 65.75 313 PRO A CA 1
ATOM 2310 C C . PRO A 1 313 ? -9.854 3.115 -31.177 1.00 65.75 313 PRO A C 1
ATOM 2312 O O . PRO A 1 313 ? -9.849 4.342 -31.365 1.00 65.75 313 PRO A O 1
ATOM 2315 N N . PRO A 1 314 ? -10.887 2.470 -30.597 1.00 67.19 314 PRO A N 1
ATOM 2316 C CA . PRO A 1 314 ? -12.002 3.216 -30.043 1.00 67.19 314 PRO A CA 1
ATOM 2317 C C . PRO A 1 314 ? -11.412 4.310 -29.151 1.00 67.19 314 PRO A C 1
ATOM 2319 O O . PRO A 1 314 ? -10.417 4.035 -28.468 1.00 67.19 314 PRO A O 1
ATOM 2322 N N . PRO A 1 315 ? -11.946 5.548 -29.200 1.00 67.50 315 PRO A N 1
ATOM 2323 C CA . PRO A 1 315 ? -11.460 6.585 -28.305 1.00 67.50 315 PRO A CA 1
ATOM 2324 C C . PRO A 1 315 ? -11.441 6.003 -26.889 1.00 67.50 315 PRO A C 1
ATOM 2326 O O . PRO A 1 315 ? -12.329 5.190 -26.586 1.00 67.50 315 PRO A O 1
ATOM 2329 N N . PRO A 1 316 ? -10.449 6.365 -26.049 1.00 64.00 316 PRO A N 1
ATOM 2330 C CA . PRO A 1 316 ? -10.477 5.946 -24.655 1.00 64.00 316 PRO A CA 1
ATOM 2331 C C . PRO A 1 316 ? -11.889 6.215 -24.131 1.00 64.00 316 PRO A C 1
ATOM 2333 O O . PRO A 1 316 ? -12.471 7.244 -24.516 1.00 64.00 316 PRO A O 1
ATOM 2336 N N . PRO A 1 317 ? -12.483 5.278 -23.364 1.00 66.00 317 PRO A N 1
ATOM 2337 C CA . PRO A 1 317 ? -13.816 5.500 -22.831 1.00 66.00 317 PRO A CA 1
ATOM 2338 C C . PRO A 1 317 ? -13.830 6.893 -22.197 1.00 66.00 317 PRO A C 1
ATOM 2340 O O . PRO A 1 317 ? -12.808 7.290 -21.619 1.00 66.00 317 PRO A O 1
ATOM 2343 N N . PRO A 1 318 ? -14.918 7.672 -22.360 1.00 70.19 318 PRO A N 1
ATOM 2344 C CA . PRO A 1 318 ? -15.006 8.952 -21.674 1.00 70.19 318 PRO A CA 1
ATOM 2345 C C . PRO A 1 318 ? -14.656 8.718 -20.199 1.00 70.19 318 PRO A C 1
ATOM 2347 O O . PRO A 1 318 ? -14.972 7.629 -19.698 1.00 70.19 318 PRO A O 1
ATOM 2350 N N . PRO A 1 319 ? -13.986 9.679 -19.529 1.00 71.00 319 PRO A N 1
ATOM 2351 C CA . PRO A 1 319 ? -13.746 9.553 -18.097 1.00 71.00 319 PRO A CA 1
ATOM 2352 C C . PRO A 1 319 ? -15.066 9.136 -17.439 1.00 71.00 319 PRO A C 1
ATOM 2354 O O . PRO A 1 319 ? -16.110 9.620 -17.905 1.00 71.00 319 PRO A O 1
ATOM 2357 N N . PRO A 1 320 ? -15.036 8.197 -16.470 1.00 76.50 320 PRO A N 1
ATOM 2358 C CA . PRO A 1 320 ? -16.240 7.745 -15.792 1.00 76.50 320 PRO A CA 1
ATOM 2359 C C . PRO A 1 320 ? -17.105 8.958 -15.473 1.00 76.50 320 PRO A C 1
ATOM 2361 O O . PRO A 1 320 ? -16.586 9.970 -14.997 1.00 76.50 320 PRO A O 1
ATOM 2364 N N . VAL A 1 321 ? -18.373 8.909 -15.887 1.00 88.06 321 VAL A N 1
ATOM 2365 C CA . VAL A 1 321 ? -19.272 10.021 -15.588 1.00 88.06 321 VAL A CA 1
ATOM 2366 C C . VAL A 1 321 ? -19.352 10.085 -14.072 1.00 88.06 321 VAL A C 1
ATOM 2368 O O . VAL A 1 321 ? -19.439 9.048 -13.425 1.00 88.06 321 VAL A O 1
ATOM 2371 N N . ASP A 1 322 ? -19.199 11.294 -13.573 1.00 91.50 322 ASP A N 1
ATOM 2372 C CA . ASP A 1 322 ? -19.313 11.690 -12.185 1.00 91.50 322 ASP A CA 1
ATOM 2373 C C . ASP A 1 322 ? -20.199 12.942 -12.265 1.00 91.50 322 ASP A C 1
ATOM 2375 O O . ASP A 1 322 ? -19.839 13.956 -12.896 1.00 91.50 322 ASP A O 1
ATOM 2379 N N . ARG A 1 323 ? -21.450 12.784 -11.832 1.00 93.62 323 ARG A N 1
ATOM 2380 C CA . ARG A 1 323 ? -22.542 13.703 -12.165 1.00 93.62 323 ARG A CA 1
ATOM 2381 C C . ARG A 1 323 ? -22.718 14.804 -11.130 1.00 93.62 323 ARG A C 1
ATOM 2383 O O . ARG A 1 323 ? -23.016 15.942 -11.515 1.00 93.62 323 ARG A O 1
ATOM 2390 N N . ASP A 1 324 ? -22.521 14.479 -9.862 1.00 92.69 324 ASP A N 1
ATOM 2391 C CA . ASP A 1 324 ? -22.673 15.352 -8.695 1.00 92.69 324 ASP A CA 1
ATOM 2392 C C . ASP A 1 324 ? -21.333 15.798 -8.084 1.00 92.69 324 ASP A C 1
ATOM 2394 O O . ASP A 1 324 ? -21.298 16.892 -7.509 1.00 92.69 324 ASP A O 1
ATOM 2398 N N . ARG A 1 325 ? -20.228 15.099 -8.386 1.00 92.81 325 ARG A N 1
ATOM 2399 C CA . ARG A 1 325 ? -18.829 15.463 -8.086 1.00 92.81 325 ARG A CA 1
ATOM 2400 C C . ARG A 1 325 ? -18.399 15.231 -6.653 1.00 92.81 325 ARG A C 1
ATOM 2402 O O . ARG A 1 325 ? -17.709 16.084 -6.084 1.00 92.81 325 ARG A O 1
ATOM 2409 N N . ASP A 1 326 ? -18.774 14.088 -6.098 1.00 94.44 326 ASP A N 1
ATOM 2410 C CA . ASP A 1 326 ? -18.263 13.619 -4.809 1.00 94.44 326 ASP A CA 1
ATOM 2411 C C . ASP A 1 326 ? -16.904 12.893 -4.900 1.00 94.44 326 ASP A C 1
ATOM 2413 O O . ASP A 1 326 ? -16.155 12.884 -3.925 1.00 94.44 326 ASP A O 1
ATOM 2417 N N . GLY A 1 327 ? -16.536 12.384 -6.081 1.00 91.94 327 GLY A N 1
ATOM 2418 C CA . GLY A 1 327 ? -15.296 11.640 -6.336 1.00 91.94 327 GLY A CA 1
ATOM 2419 C C . GLY A 1 327 ? -15.509 10.169 -6.707 1.00 91.94 327 GLY A C 1
ATOM 2420 O O . GLY A 1 327 ? -14.576 9.529 -7.202 1.00 91.94 327 GLY A O 1
ATOM 2421 N N . VAL A 1 328 ? -16.725 9.653 -6.537 1.00 92.31 328 VAL A N 1
ATOM 2422 C CA . VAL A 1 328 ? -17.189 8.369 -7.061 1.00 92.31 328 VAL A CA 1
ATOM 2423 C C . VAL A 1 328 ? -17.707 8.597 -8.490 1.00 92.31 328 VAL A C 1
ATOM 2425 O O . VAL A 1 328 ? -17.852 9.719 -8.968 1.00 92.31 328 VAL A O 1
ATOM 2428 N N . SER A 1 329 ? -17.875 7.529 -9.266 1.00 93.06 329 SER A N 1
ATOM 2429 C CA . SER A 1 329 ? -18.404 7.632 -10.634 1.00 93.06 329 SER A CA 1
ATOM 2430 C C . SER A 1 329 ? -19.735 6.914 -10.739 1.00 93.06 329 SER A C 1
ATOM 2432 O O . SER A 1 329 ? -19.809 5.814 -10.203 1.00 93.06 329 SER A O 1
ATOM 2434 N N . ASP A 1 330 ? -20.670 7.408 -11.565 1.00 90.94 330 ASP A N 1
ATOM 2435 C CA . ASP A 1 330 ? -22.023 6.897 -11.890 1.00 90.94 330 ASP A CA 1
ATOM 2436 C C . ASP A 1 330 ? -22.160 5.357 -12.079 1.00 90.94 330 ASP A C 1
ATOM 2438 O O . ASP A 1 330 ? -23.264 4.838 -12.245 1.00 90.94 330 ASP A O 1
ATOM 2442 N N . ARG A 1 331 ? -21.052 4.612 -12.199 1.00 91.00 331 ARG A N 1
ATOM 2443 C CA . ARG A 1 331 ? -20.993 3.140 -12.279 1.00 91.00 331 ARG A CA 1
ATOM 2444 C C . ARG A 1 331 ? -20.851 2.443 -10.918 1.00 91.00 331 ARG A C 1
ATOM 2446 O O . ARG A 1 331 ? -21.293 1.304 -10.805 1.00 91.00 331 ARG A O 1
ATOM 2453 N N . TYR A 1 332 ? -20.120 3.056 -9.997 1.00 92.88 332 TYR A N 1
ATOM 2454 C CA . TYR A 1 332 ? -19.767 2.542 -8.669 1.00 92.88 332 TYR A CA 1
ATOM 2455 C C . TYR A 1 332 ? -20.401 3.389 -7.563 1.00 92.88 332 TYR A C 1
ATOM 2457 O O . TYR A 1 332 ? -19.991 3.286 -6.420 1.00 92.88 332 TYR A O 1
ATOM 2465 N N . ASP A 1 333 ? -21.327 4.254 -7.962 1.00 94.81 333 ASP A N 1
ATOM 2466 C CA . ASP A 1 333 ? -22.013 5.227 -7.143 1.00 94.81 333 ASP A CA 1
ATOM 2467 C C . ASP A 1 333 ? -23.438 4.716 -6.890 1.00 94.81 333 ASP A C 1
ATOM 2469 O O . ASP A 1 333 ? -24.184 4.463 -7.846 1.00 94.81 333 ASP A O 1
ATOM 2473 N N . ASN A 1 334 ? -23.788 4.508 -5.622 1.00 93.94 334 ASN A N 1
ATOM 2474 C CA . ASN A 1 334 ? -25.112 4.074 -5.184 1.00 93.94 334 ASN A CA 1
ATOM 2475 C C . ASN A 1 334 ? -26.132 5.232 -5.113 1.00 93.94 334 ASN A C 1
ATOM 2477 O O . ASN A 1 334 ? -27.332 4.965 -5.012 1.00 93.94 334 ASN A O 1
ATOM 2481 N N . CYS A 1 335 ? -25.705 6.490 -5.301 1.00 95.62 335 CYS A N 1
ATOM 2482 C CA . CYS A 1 335 ? -26.567 7.656 -5.509 1.00 95.62 335 CYS A CA 1
ATOM 2483 C C . CYS A 1 335 ? -26.131 8.587 -6.677 1.00 95.62 335 CYS A C 1
ATOM 2485 O O . CYS A 1 335 ? -25.929 9.774 -6.438 1.00 95.62 335 CYS A O 1
ATOM 2487 N N . PRO A 1 336 ? -26.192 8.156 -7.968 1.00 94.06 336 PRO A N 1
ATOM 2488 C CA . PRO A 1 336 ? -25.695 8.878 -9.173 1.00 94.06 336 PRO A CA 1
ATOM 2489 C C . PRO A 1 336 ? -26.259 10.266 -9.545 1.00 94.06 336 PRO A C 1
ATOM 2491 O O . PRO A 1 336 ? -26.166 10.685 -10.706 1.00 94.06 336 PRO A O 1
ATOM 2494 N N . ASP A 1 337 ? -26.948 10.940 -8.634 1.00 94.75 337 ASP A N 1
ATOM 2495 C CA . ASP A 1 337 ? -27.489 12.294 -8.748 1.00 94.75 337 ASP A CA 1
ATOM 2496 C C . ASP A 1 337 ? -27.393 13.076 -7.403 1.00 94.75 337 ASP A C 1
ATOM 2498 O O . ASP A 1 337 ? -27.894 14.208 -7.334 1.00 94.75 337 ASP A O 1
ATOM 2502 N N . VAL A 1 338 ? -26.819 12.493 -6.334 1.00 94.19 338 VAL A N 1
ATOM 2503 C CA . VAL A 1 338 ? -26.762 13.021 -4.956 1.00 94.19 338 VAL A CA 1
ATOM 2504 C C . VAL A 1 338 ? -25.443 12.627 -4.264 1.00 94.19 338 VAL A C 1
ATOM 2506 O O . VAL A 1 338 ? -25.381 11.608 -3.592 1.00 94.19 338 VAL A O 1
ATOM 2509 N N . ALA A 1 339 ? -24.456 13.523 -4.337 1.00 94.75 339 ALA A N 1
ATOM 2510 C CA . ALA A 1 339 ? -23.116 13.385 -3.756 1.00 94.75 339 ALA A CA 1
ATOM 2511 C C . ALA A 1 339 ? -23.061 12.733 -2.353 1.00 94.75 339 ALA A C 1
ATOM 2513 O O . ALA A 1 339 ? -23.489 13.352 -1.369 1.00 94.75 339 ALA A O 1
ATOM 2514 N N . ASN A 1 340 ? -22.445 11.550 -2.274 1.00 94.44 340 ASN A N 1
ATOM 2515 C CA . ASN A 1 340 ? -22.197 10.738 -1.081 1.00 94.44 340 ASN A CA 1
ATOM 2516 C C . ASN A 1 340 ? -20.899 9.914 -1.256 1.00 94.44 340 ASN A C 1
ATOM 2518 O O . ASN A 1 340 ? -20.901 8.698 -1.447 1.00 94.44 340 ASN A O 1
ATOM 2522 N N . GLY A 1 341 ? -19.746 10.590 -1.197 1.00 92.44 341 GLY A N 1
ATOM 2523 C CA . GLY A 1 341 ? -18.441 9.967 -1.476 1.00 92.44 341 GLY A CA 1
ATOM 2524 C C . GLY A 1 341 ? -17.994 8.882 -0.480 1.00 92.44 341 GLY A C 1
ATOM 2525 O O . GLY A 1 341 ? -16.970 8.240 -0.701 1.00 92.44 341 GLY A O 1
ATOM 2526 N N . ASP A 1 342 ? -18.750 8.701 0.602 1.00 95.19 342 ASP A N 1
ATOM 2527 C CA . ASP A 1 342 ? -18.676 7.634 1.603 1.00 95.19 342 ASP A CA 1
ATOM 2528 C C . ASP A 1 342 ? -19.454 6.364 1.208 1.00 95.19 342 ASP A C 1
ATOM 2530 O O . ASP A 1 342 ? -19.114 5.281 1.673 1.00 95.19 342 ASP A O 1
ATOM 2534 N N . GLN A 1 343 ? -20.442 6.479 0.311 1.00 95.50 343 GLN A N 1
ATOM 2535 C CA . GLN A 1 343 ? -21.210 5.369 -0.271 1.00 95.50 343 GLN A CA 1
ATOM 2536 C C . GLN A 1 343 ? -21.971 4.504 0.753 1.00 95.50 343 GLN A C 1
ATOM 2538 O O . GLN A 1 343 ? -22.173 3.313 0.525 1.00 95.50 343 GLN A O 1
ATOM 2543 N N . ALA A 1 344 ? -22.443 5.108 1.849 1.00 94.19 344 ALA A N 1
ATOM 2544 C CA . ALA A 1 344 ? -23.288 4.440 2.846 1.00 94.19 344 ALA A CA 1
ATOM 2545 C C . ALA A 1 344 ? -24.552 3.799 2.220 1.00 94.19 344 ALA A C 1
ATOM 2547 O O . ALA A 1 344 ? -25.183 4.402 1.342 1.00 94.19 344 ALA A O 1
ATOM 2548 N N . ASP A 1 345 ? -24.860 2.571 2.650 1.00 92.50 345 ASP A N 1
ATOM 2549 C CA . ASP A 1 345 ? -25.982 1.710 2.230 1.00 92.50 345 ASP A CA 1
ATOM 2550 C C . ASP A 1 345 ? -26.308 0.748 3.394 1.00 92.50 345 ASP A C 1
ATOM 2552 O O . ASP A 1 345 ? -25.921 -0.423 3.382 1.00 92.50 345 ASP A O 1
ATOM 2556 N N . ASP A 1 346 ? -26.952 1.271 4.445 1.00 91.31 346 ASP A N 1
ATOM 2557 C CA . ASP A 1 346 ? -27.230 0.552 5.707 1.00 91.31 346 ASP A CA 1
ATOM 2558 C C . ASP A 1 346 ? -28.077 -0.735 5.540 1.00 91.31 346 ASP A C 1
ATOM 2560 O O . ASP A 1 346 ? -28.100 -1.578 6.444 1.00 91.31 346 ASP A O 1
ATOM 2564 N N . ASP A 1 347 ? -28.812 -0.904 4.429 1.00 88.44 347 ASP A N 1
ATOM 2565 C CA . ASP A 1 347 ? -29.646 -2.092 4.163 1.00 88.44 347 ASP A CA 1
ATOM 2566 C C . ASP A 1 347 ? -29.187 -2.969 2.976 1.00 88.44 347 ASP A C 1
ATOM 2568 O O . ASP A 1 347 ? -29.878 -3.934 2.619 1.00 88.44 347 ASP A O 1
ATOM 2572 N N . GLU A 1 348 ? -27.985 -2.700 2.449 1.00 90.44 348 GLU A N 1
ATOM 2573 C CA . GLU A 1 348 ? -27.301 -3.410 1.354 1.00 90.44 348 GLU A CA 1
ATOM 2574 C C . GLU A 1 348 ? -28.166 -3.574 0.081 1.00 90.44 348 GLU A C 1
ATOM 2576 O O . GLU A 1 348 ? -28.175 -4.642 -0.554 1.00 90.44 348 GLU A O 1
ATOM 2581 N N . ASN A 1 349 ? -28.947 -2.551 -0.298 1.00 91.19 349 ASN A N 1
ATOM 2582 C CA . ASN A 1 349 ? -29.929 -2.659 -1.390 1.00 91.19 349 ASN A CA 1
ATOM 2583 C C . ASN A 1 349 ? -29.438 -2.210 -2.786 1.00 91.19 349 ASN A C 1
ATOM 2585 O O . ASN A 1 349 ? -30.184 -2.354 -3.763 1.00 91.19 349 ASN A O 1
ATOM 2589 N N . ASP A 1 350 ? -28.172 -1.785 -2.902 1.00 90.94 350 ASP A N 1
ATOM 2590 C CA . ASP A 1 350 ? -27.548 -1.119 -4.063 1.00 90.94 350 ASP A CA 1
ATOM 2591 C C . ASP A 1 350 ? -28.065 0.332 -4.290 1.00 90.94 350 ASP A C 1
ATOM 2593 O O . ASP A 1 350 ? -27.938 0.872 -5.398 1.00 90.94 350 ASP A O 1
ATOM 2597 N N . VAL A 1 351 ? -28.660 0.978 -3.275 1.00 93.56 351 VAL A N 1
ATOM 2598 C CA . VAL A 1 351 ? -29.116 2.386 -3.301 1.00 93.56 351 VAL A CA 1
ATOM 2599 C C . VAL A 1 351 ? -28.725 3.064 -1.993 1.00 93.56 351 VAL A C 1
ATOM 2601 O O . VAL A 1 351 ? -29.164 2.645 -0.932 1.00 93.56 351 VAL A O 1
ATOM 2604 N N . GLY A 1 352 ? -27.935 4.135 -2.069 1.00 94.25 352 GLY A N 1
ATOM 2605 C CA . GLY A 1 352 ? -27.374 4.750 -0.867 1.00 94.25 352 GLY A CA 1
ATOM 2606 C C . GLY A 1 352 ? -28.367 5.572 -0.040 1.00 94.25 352 GLY A C 1
ATOM 2607 O O . GLY A 1 352 ? -29.301 6.198 -0.562 1.00 94.25 352 GLY A O 1
ATOM 2608 N N . ASP A 1 353 ? -28.092 5.673 1.260 1.00 92.94 353 ASP A N 1
ATOM 2609 C CA . ASP A 1 353 ? -28.931 6.382 2.241 1.00 92.94 353 ASP A CA 1
ATOM 2610 C C . ASP A 1 353 ? -29.174 7.862 1.889 1.00 92.94 353 ASP A C 1
ATOM 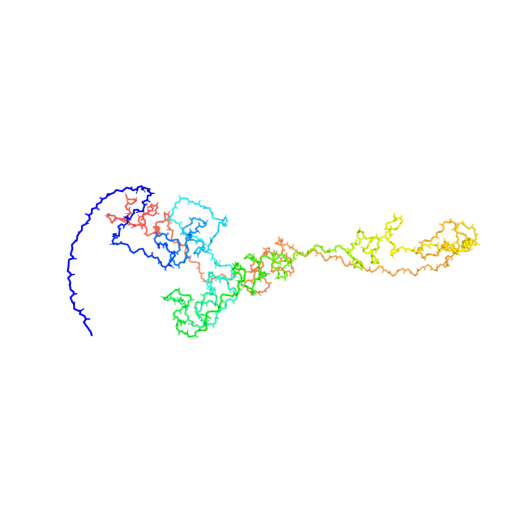2612 O O . ASP A 1 353 ? -30.207 8.452 2.221 1.00 92.94 353 ASP A O 1
ATOM 2616 N N . ALA A 1 354 ? -28.241 8.477 1.156 1.00 91.81 354 ALA A N 1
ATOM 2617 C CA . ALA A 1 354 ? -28.331 9.863 0.704 1.00 91.81 354 ALA A CA 1
ATOM 2618 C C . ALA A 1 354 ? -29.456 10.115 -0.324 1.00 91.81 354 ALA A C 1
ATOM 2620 O O . ALA A 1 354 ? -29.948 11.246 -0.439 1.00 91.81 354 ALA A O 1
ATOM 2621 N N . CYS A 1 355 ? -29.874 9.089 -1.073 1.00 93.19 355 CYS A N 1
ATOM 2622 C CA . CYS A 1 355 ? -30.913 9.171 -2.104 1.00 93.19 355 CYS A CA 1
ATOM 2623 C C . CYS A 1 355 ? -32.139 8.274 -1.839 1.00 93.19 355 CYS A C 1
ATOM 2625 O O . CYS A 1 355 ? -33.148 8.396 -2.551 1.00 93.19 355 CYS A O 1
ATOM 2627 N N . GLU A 1 356 ? -32.094 7.453 -0.790 1.00 90.94 356 GLU A N 1
ATOM 2628 C CA . GLU A 1 356 ? -33.228 6.732 -0.212 1.00 90.94 356 GLU A CA 1
ATOM 2629 C C . GLU A 1 356 ? -34.409 7.673 0.149 1.00 90.94 356 GLU A C 1
ATOM 2631 O O . GLU A 1 356 ? -34.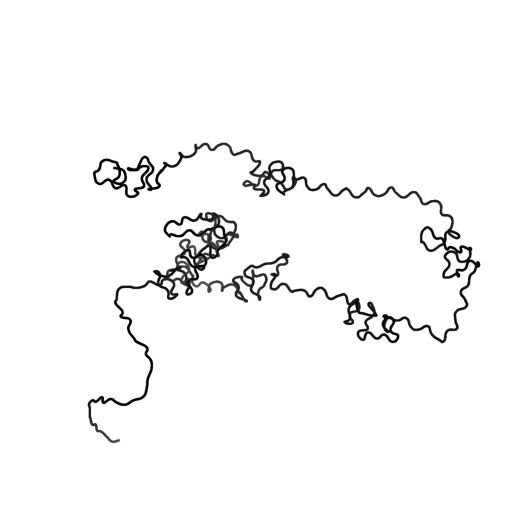237 8.810 0.614 1.00 90.94 356 GLU A O 1
ATOM 2636 N N . PRO A 1 357 ? -35.671 7.244 -0.048 1.00 83.81 357 PRO A N 1
ATOM 2637 C CA . PRO A 1 357 ? -36.820 7.969 0.475 1.00 83.81 357 PRO A CA 1
ATOM 2638 C C . PRO A 1 357 ? -36.873 7.804 2.005 1.00 83.81 357 PRO A C 1
ATOM 2640 O O . PRO A 1 357 ? -36.925 6.673 2.480 1.00 83.81 357 PRO A O 1
ATOM 2643 N N . PRO A 1 358 ? -36.981 8.890 2.799 1.00 73.56 358 PRO A N 1
ATOM 2644 C CA . PRO A 1 358 ? -36.912 8.783 4.253 1.00 73.56 358 PRO A CA 1
ATOM 2645 C C . PRO A 1 358 ? -37.978 7.817 4.792 1.00 73.56 358 PRO A C 1
ATOM 2647 O O . PRO A 1 358 ? -39.129 7.857 4.318 1.00 73.56 358 PRO A O 1
ATOM 2650 N N . PRO A 1 359 ? -37.637 6.985 5.796 1.00 68.25 359 PRO A N 1
ATOM 2651 C CA . PRO A 1 359 ? -38.525 5.951 6.300 1.00 68.25 359 PRO A CA 1
ATOM 2652 C C . PRO A 1 359 ? -39.870 6.543 6.745 1.00 68.25 359 PRO A C 1
ATOM 2654 O O . PRO A 1 359 ? -39.945 7.696 7.194 1.00 68.25 359 PRO A O 1
ATOM 2657 N N . PRO A 1 360 ? -40.975 5.779 6.624 1.00 69.44 360 PRO A N 1
ATOM 2658 C CA . PRO A 1 360 ? -42.295 6.270 6.993 1.00 69.44 360 PRO A CA 1
ATOM 2659 C C . PRO A 1 360 ? -42.272 6.766 8.446 1.00 69.44 360 PRO A C 1
ATOM 2661 O O . PRO A 1 360 ? -41.765 6.056 9.316 1.00 69.44 360 PRO A O 1
ATOM 2664 N N . PRO A 1 361 ? -42.820 7.964 8.732 1.00 60.72 361 PRO A N 1
ATOM 2665 C CA . PRO A 1 361 ? -42.639 8.613 10.022 1.00 60.72 361 PRO A CA 1
ATOM 2666 C C . PRO A 1 361 ? -43.092 7.696 11.155 1.00 60.72 361 PRO A C 1
ATOM 2668 O O . PRO A 1 361 ? -44.208 7.163 11.119 1.00 60.72 361 PRO A O 1
ATOM 2671 N N . SER A 1 362 ? -42.211 7.537 12.147 1.00 58.66 362 SER A N 1
ATOM 2672 C CA . SER A 1 362 ? -42.426 6.673 13.306 1.00 58.66 362 SER A CA 1
ATOM 2673 C C . SER A 1 362 ? -43.828 6.881 13.897 1.00 58.66 362 SER A C 1
ATOM 2675 O O . SER A 1 362 ? -44.272 8.024 14.053 1.00 58.66 362 SER A O 1
ATOM 2677 N N . PRO A 1 363 ? -44.555 5.806 14.262 1.00 71.81 363 PRO A N 1
ATOM 2678 C CA . PRO A 1 363 ? -45.878 5.924 14.872 1.00 71.81 363 PRO A CA 1
ATOM 2679 C C . PRO A 1 363 ? -45.843 6.553 16.276 1.00 71.81 363 PRO A C 1
ATOM 2681 O O . PRO A 1 363 ? -46.903 6.775 16.869 1.00 71.81 363 PRO A O 1
ATOM 2684 N N . PHE A 1 364 ? -44.653 6.839 16.810 1.00 59.31 364 PHE A N 1
ATOM 2685 C CA . PHE A 1 364 ? -44.440 7.480 18.099 1.00 59.31 364 PHE A CA 1
ATOM 2686 C C . PHE A 1 364 ? -44.077 8.962 17.911 1.00 59.31 364 PHE A C 1
ATOM 2688 O O . PHE A 1 364 ? -43.159 9.272 17.152 1.00 59.31 364 PHE A O 1
ATOM 2695 N N . PRO A 1 365 ? -44.775 9.900 18.584 1.00 58.47 365 PRO A N 1
ATOM 2696 C CA . PRO A 1 365 ? -44.337 11.290 18.613 1.00 58.47 365 PRO A CA 1
ATOM 2697 C C . PRO A 1 365 ? -42.985 11.391 19.341 1.00 58.47 365 PRO A C 1
ATOM 2699 O O . PRO A 1 365 ? -42.748 10.602 20.262 1.00 58.47 365 PRO A O 1
ATOM 2702 N N . PRO A 1 366 ? -42.124 12.362 18.984 1.00 53.97 366 PRO A N 1
ATOM 2703 C CA . PRO A 1 366 ? -40.876 12.582 19.704 1.00 53.97 366 PRO A CA 1
ATOM 2704 C C . PRO A 1 366 ? -41.155 12.871 21.189 1.00 53.97 366 PRO A C 1
ATOM 2706 O O . PRO A 1 366 ? -42.214 13.433 21.513 1.00 53.97 366 PRO A O 1
ATOM 2709 N N . PRO A 1 367 ? -40.232 12.503 22.097 1.00 60.72 367 PRO A N 1
ATOM 2710 C CA . PRO A 1 367 ? -40.356 12.851 23.506 1.00 60.72 367 PRO A CA 1
ATOM 2711 C C . PRO A 1 367 ? -40.469 14.377 23.672 1.00 60.72 367 PRO A C 1
ATOM 2713 O O . PRO A 1 367 ? -39.966 15.134 22.835 1.00 60.72 367 PRO A O 1
ATOM 2716 N N . PRO A 1 368 ? -41.149 14.863 24.729 1.00 65.00 368 PRO A N 1
ATOM 2717 C CA . PRO A 1 368 ? -41.122 16.285 25.044 1.00 65.00 368 PRO A CA 1
ATOM 2718 C C . PRO A 1 368 ? -39.667 16.731 25.269 1.00 65.00 368 PRO A C 1
ATOM 2720 O O . PRO A 1 368 ? -38.876 15.936 25.781 1.00 65.00 368 PRO A O 1
ATOM 2723 N N . PRO A 1 369 ? -39.306 17.980 24.913 1.00 66.56 369 PRO A N 1
ATOM 2724 C CA . PRO A 1 369 ? -37.974 18.495 25.203 1.00 66.56 369 PRO A CA 1
ATOM 2725 C C . PRO A 1 369 ? -37.697 18.403 26.712 1.00 66.56 369 PRO A C 1
ATOM 2727 O O . PRO A 1 369 ? -38.647 18.534 27.500 1.00 66.56 369 PRO A O 1
ATOM 2730 N N . PRO A 1 370 ? -36.434 18.179 27.119 1.00 69.38 370 PRO A N 1
ATOM 2731 C CA . PRO A 1 370 ? -36.083 18.103 28.528 1.00 69.38 370 PRO A CA 1
ATOM 2732 C C . PRO A 1 370 ? -36.527 19.383 29.258 1.00 69.38 370 PRO A C 1
ATOM 2734 O O . PRO A 1 370 ? -36.531 20.464 28.655 1.00 69.38 370 PRO A O 1
ATOM 2737 N N . PRO A 1 371 ? -36.945 19.280 30.533 1.00 76.38 371 PRO A N 1
ATOM 2738 C CA . PRO A 1 371 ? -37.214 20.447 31.359 1.00 76.38 371 PRO A CA 1
ATOM 2739 C C . PRO A 1 371 ? -36.014 21.395 31.327 1.00 76.38 371 PRO A C 1
ATOM 2741 O O . PRO A 1 371 ? -34.889 20.967 31.559 1.00 76.38 371 PRO A O 1
ATOM 2744 N N . ILE A 1 372 ? -36.261 22.666 31.010 1.00 86.62 372 ILE A N 1
ATOM 2745 C CA . ILE A 1 372 ? -35.205 23.677 31.007 1.00 86.62 372 ILE A CA 1
ATOM 2746 C C . ILE A 1 372 ? -34.767 23.895 32.455 1.00 86.62 372 ILE A C 1
ATOM 2748 O O . ILE A 1 372 ? -35.616 24.042 33.336 1.00 86.62 372 ILE A O 1
ATOM 2752 N N . ASP A 1 373 ? -33.458 23.896 32.640 1.00 85.38 373 ASP A N 1
ATOM 2753 C CA . ASP A 1 373 ? -32.704 24.439 33.760 1.00 85.38 373 ASP A CA 1
ATOM 2754 C C . ASP A 1 373 ? -31.979 25.676 33.181 1.00 85.38 373 ASP A C 1
ATOM 2756 O O . ASP A 1 373 ? -31.445 25.607 32.067 1.00 85.38 373 ASP A O 1
ATOM 2760 N N . SER A 1 374 ? -32.111 26.841 33.822 1.00 91.75 374 SER A N 1
ATOM 2761 C CA . SER A 1 374 ? -31.709 28.135 33.233 1.00 91.75 374 SER A CA 1
ATOM 2762 C C . SER A 1 374 ? -30.458 28.749 33.850 1.00 91.75 374 SER A C 1
ATOM 2764 O O . SER A 1 374 ? -29.906 29.682 33.260 1.00 91.75 374 SER A O 1
ATOM 2766 N N . ASP A 1 375 ? -30.022 28.252 35.001 1.00 78.75 375 ASP A N 1
ATOM 2767 C CA . ASP A 1 375 ? -28.790 28.645 35.685 1.00 78.75 375 ASP A CA 1
ATOM 2768 C C . ASP A 1 375 ? -27.824 27.466 35.893 1.00 78.75 375 ASP A C 1
ATOM 2770 O O . ASP A 1 375 ? -26.635 27.704 36.114 1.00 78.75 375 ASP A O 1
ATOM 2774 N N . GLY A 1 376 ? -28.290 26.231 35.690 1.00 85.75 376 GLY A N 1
ATOM 2775 C CA . GLY A 1 376 ? -27.504 25.003 35.665 1.00 85.75 376 GLY A CA 1
ATOM 2776 C C . GLY A 1 376 ? -27.389 24.311 37.019 1.00 85.75 376 GLY A C 1
ATOM 2777 O O . GLY A 1 376 ? -26.447 23.540 37.197 1.00 85.75 376 GLY A O 1
ATOM 2778 N N . ASP A 1 377 ? -28.265 24.612 37.982 1.00 87.69 377 ASP A N 1
ATOM 2779 C CA . ASP A 1 377 ? -28.152 24.131 39.366 1.00 87.69 377 ASP A CA 1
ATOM 2780 C C . ASP A 1 377 ? -28.559 22.653 39.571 1.00 87.69 377 ASP A C 1
ATOM 2782 O O . ASP A 1 377 ? -28.342 22.081 40.642 1.00 87.69 377 ASP A O 1
ATOM 2786 N N . GLY A 1 378 ? -29.098 22.000 38.537 1.00 84.94 378 GLY A N 1
ATOM 2787 C CA . GLY A 1 378 ? -29.560 20.612 38.583 1.00 84.94 378 GLY A CA 1
ATOM 2788 C C . GLY A 1 378 ? -31.055 20.466 38.878 1.00 84.94 378 GLY A C 1
ATOM 2789 O O . GLY A 1 378 ? -31.606 19.366 38.738 1.00 84.94 378 GLY A O 1
ATOM 2790 N N . PHE A 1 379 ? -31.748 21.555 39.211 1.00 87.50 379 PHE A N 1
ATOM 2791 C CA . PHE A 1 379 ? -33.196 21.633 39.287 1.00 87.50 379 PHE A CA 1
ATOM 2792 C C . PHE A 1 379 ? -33.723 22.399 38.072 1.00 87.50 379 PHE A C 1
ATOM 2794 O O . PHE A 1 379 ? -33.528 23.586 37.870 1.00 87.50 379 PHE A O 1
ATOM 2801 N N . SER A 1 380 ? -34.496 21.711 37.233 1.00 90.38 380 SER A N 1
ATOM 2802 C CA . SER A 1 380 ? -35.223 22.384 36.154 1.00 90.38 380 SER A CA 1
ATOM 2803 C C . SER A 1 380 ? -36.116 23.500 36.714 1.00 90.38 380 SER A C 1
ATOM 2805 O O . SER A 1 380 ? -36.821 23.230 37.688 1.00 90.38 380 SER A O 1
ATOM 2807 N N . ASN A 1 381 ? -36.239 24.646 36.032 1.00 86.94 381 ASN A N 1
ATOM 2808 C CA . ASN A 1 381 ? -37.011 25.830 36.453 1.00 86.94 381 ASN A CA 1
ATOM 2809 C C . ASN A 1 381 ? -38.385 25.573 37.140 1.00 86.94 381 ASN A C 1
ATOM 2811 O O . ASN A 1 381 ? -38.796 26.401 37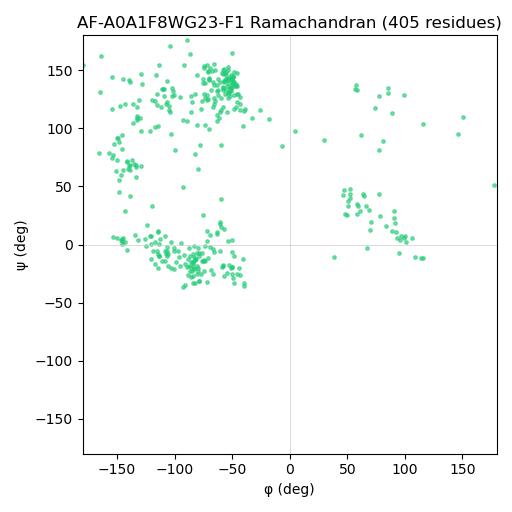.949 1.00 86.94 381 ASN A O 1
ATOM 2815 N N . PRO A 1 382 ? -39.186 24.527 36.811 1.00 89.88 382 PRO A N 1
ATOM 2816 C CA . PRO A 1 382 ? -40.442 24.235 37.520 1.00 89.88 382 PRO A CA 1
ATOM 2817 C C . PRO A 1 382 ? -40.296 23.595 38.914 1.00 89.88 382 PRO A C 1
ATOM 2819 O O . PRO A 1 382 ? -41.296 23.499 39.625 1.00 89.88 382 PRO A O 1
ATOM 2822 N N . ASN A 1 383 ? -39.107 23.094 39.247 1.00 90.56 383 ASN A N 1
ATOM 2823 C CA . ASN A 1 383 ? -38.758 22.345 40.460 1.00 90.56 383 ASN A CA 1
ATOM 2824 C C . ASN A 1 383 ? -37.650 23.037 41.276 1.00 90.56 383 ASN A C 1
ATOM 2826 O O . ASN A 1 383 ? -37.152 22.440 42.224 1.00 90.56 383 ASN A O 1
ATOM 2830 N N . ASP A 1 384 ? -37.288 24.250 40.874 1.00 91.25 384 ASP A N 1
ATOM 2831 C CA . ASP A 1 384 ? -36.212 25.073 41.408 1.00 91.25 384 ASP A CA 1
ATOM 2832 C C . ASP A 1 384 ? -36.818 26.267 42.173 1.00 91.25 384 ASP A C 1
ATOM 2834 O O . ASP A 1 384 ? -37.776 26.894 41.698 1.00 91.25 384 ASP A O 1
ATOM 2838 N N . ASN A 1 385 ? -36.312 26.549 43.375 1.00 92.56 385 ASN A N 1
ATOM 2839 C CA . ASN A 1 385 ? -36.719 27.672 44.216 1.00 92.56 385 ASN A CA 1
ATOM 2840 C C . ASN A 1 385 ? -35.960 28.984 43.921 1.00 92.56 385 ASN A C 1
ATOM 2842 O O . ASN A 1 385 ? -36.436 30.038 44.350 1.00 92.56 385 ASN A O 1
ATOM 2846 N N . CYS A 1 386 ? -34.897 28.972 43.110 1.00 94.12 386 CYS A N 1
ATOM 2847 C CA . CYS A 1 386 ? -34.308 30.154 42.468 1.00 94.12 386 CYS A CA 1
ATOM 2848 C C . CYS A 1 386 ? -34.008 29.955 40.959 1.00 94.12 386 CYS A C 1
ATOM 2850 O O . CYS A 1 386 ? -32.854 30.102 40.585 1.00 94.12 386 CYS A O 1
ATOM 2852 N N . PRO A 1 387 ? -35.028 29.820 40.067 1.00 93.56 387 PRO A N 1
ATOM 2853 C CA . PRO A 1 387 ? -34.937 29.451 38.629 1.00 93.56 387 PRO A CA 1
ATOM 2854 C C . PRO A 1 387 ? -33.974 30.170 37.661 1.00 93.56 387 PRO A C 1
ATOM 2856 O O . PRO A 1 387 ? -34.114 29.974 36.447 1.00 93.56 387 PRO A O 1
ATOM 2859 N N . PHE A 1 388 ? -33.140 31.097 38.129 1.00 93.44 388 PHE A N 1
ATOM 2860 C CA . PHE A 1 388 ? -32.194 31.909 37.360 1.00 93.44 388 PHE A CA 1
ATOM 2861 C C . PHE A 1 388 ? -30.936 32.321 38.171 1.00 93.44 388 PHE A C 1
ATOM 2863 O O . PHE A 1 388 ? -30.150 33.126 37.664 1.00 93.44 388 PHE A O 1
ATOM 2870 N N . ASP A 1 389 ? -30.765 31.839 39.407 1.00 91.00 389 ASP A N 1
ATOM 2871 C CA . ASP A 1 389 ? -29.718 32.215 40.365 1.00 91.00 389 ASP A CA 1
ATOM 2872 C C . ASP A 1 389 ? -29.136 30.963 41.084 1.00 91.00 389 ASP A C 1
ATOM 2874 O O . ASP A 1 389 ? -29.362 30.769 42.278 1.00 91.00 389 ASP A O 1
ATOM 2878 N N . TYR A 1 390 ? -28.345 30.164 40.346 1.00 89.81 390 TYR A N 1
ATOM 2879 C CA . TYR A 1 390 ? -27.691 28.885 40.717 1.00 89.81 390 TYR A CA 1
ATOM 2880 C C . TYR A 1 390 ? -27.573 28.598 42.227 1.00 89.81 390 TYR A C 1
ATOM 2882 O O . TYR A 1 390 ? -26.721 29.174 42.922 1.00 89.81 390 TYR A O 1
ATOM 2890 N N . ASN A 1 391 ? -28.368 27.648 42.726 1.00 92.06 391 ASN A N 1
ATOM 2891 C CA . ASN A 1 391 ? -28.397 27.264 44.136 1.00 92.06 391 ASN A CA 1
ATOM 2892 C C . ASN A 1 391 ? -28.641 25.747 44.357 1.00 92.06 391 ASN A C 1
ATOM 2894 O O . ASN A 1 391 ? -29.582 25.386 45.060 1.00 92.06 391 ASN A O 1
ATOM 2898 N N . PRO A 1 392 ? -27.724 24.849 43.925 1.00 90.56 392 PRO A N 1
ATOM 2899 C CA . PRO A 1 392 ? -27.917 23.385 43.781 1.00 90.56 392 PRO A CA 1
ATOM 2900 C C . PRO A 1 392 ? -28.268 22.603 45.062 1.00 90.56 392 PRO A C 1
ATOM 2902 O O . PRO A 1 392 ? -28.506 21.395 45.033 1.00 90.56 392 PRO A O 1
ATOM 2905 N N . TYR A 1 393 ? -28.260 23.263 46.218 1.00 92.62 393 TYR A N 1
ATOM 2906 C CA . TYR A 1 393 ? -28.683 22.702 47.503 1.00 92.62 393 TYR A CA 1
ATOM 2907 C C . TYR A 1 393 ? -30.139 23.039 47.855 1.00 92.62 393 TYR A C 1
ATOM 2909 O O . TYR A 1 393 ? -30.677 22.463 48.801 1.00 92.62 393 TYR A O 1
ATOM 2917 N N . GLN A 1 394 ? -30.765 23.947 47.096 1.00 93.12 394 GLN A N 1
ATOM 2918 C CA . GLN A 1 394 ? -32.140 24.425 47.241 1.00 93.12 394 GLN A CA 1
ATOM 2919 C C . GLN A 1 394 ? -32.452 24.870 48.684 1.00 93.12 394 GLN A C 1
ATOM 2921 O O . GLN A 1 394 ? -33.546 24.643 49.200 1.00 93.12 394 GLN A O 1
ATOM 2926 N N . GLU A 1 395 ? -31.464 25.488 49.347 1.00 93.69 395 GLU A N 1
ATOM 2927 C CA . GLU A 1 395 ? -31.580 26.005 50.716 1.00 93.69 395 GLU A CA 1
ATOM 2928 C C . GLU A 1 395 ? -32.655 27.107 50.772 1.00 93.69 395 GLU A C 1
ATOM 2930 O O . GLU A 1 395 ? -32.675 28.006 49.932 1.00 93.69 395 GLU A O 1
ATOM 2935 N N . ASP A 1 396 ? -33.582 26.969 51.721 1.00 91.75 396 ASP A N 1
ATOM 2936 C CA . ASP A 1 396 ? -34.751 27.822 51.984 1.00 91.75 396 ASP A CA 1
ATOM 2937 C C . ASP A 1 396 ? -34.942 27.817 53.512 1.00 91.75 396 ASP A C 1
ATOM 2939 O O . ASP A 1 396 ? -35.664 26.986 54.078 1.00 91.75 396 ASP A O 1
ATOM 2943 N N . ASP A 1 397 ? -34.170 28.662 54.204 1.00 93.38 397 ASP A N 1
ATOM 2944 C CA . ASP A 1 397 ? -34.027 28.658 55.670 1.00 93.38 397 ASP A CA 1
ATOM 2945 C C . ASP A 1 397 ? -35.282 29.220 56.385 1.00 93.38 397 ASP A C 1
ATOM 2947 O O . ASP A 1 397 ? -35.430 29.055 57.606 1.00 93.38 397 ASP A O 1
ATOM 2951 N N . ASP A 1 398 ? -36.198 29.887 55.657 1.00 90.75 398 ASP A N 1
ATOM 2952 C CA . ASP A 1 398 ? -37.475 30.406 56.181 1.00 90.75 398 ASP A CA 1
ATOM 2953 C C . ASP A 1 398 ? -38.769 29.745 55.642 1.00 90.75 398 ASP A C 1
ATOM 2955 O O . ASP A 1 398 ? -39.865 30.074 56.118 1.00 90.75 398 ASP A O 1
ATOM 2959 N N . GLU A 1 399 ? -38.626 28.691 54.826 1.00 90.81 399 GLU A N 1
ATOM 2960 C CA . GLU A 1 399 ? -39.672 27.817 54.258 1.00 90.81 399 GLU A CA 1
ATOM 2961 C C . GLU A 1 399 ? -40.731 28.570 53.413 1.00 90.81 399 GLU A C 1
ATOM 2963 O O . GLU A 1 399 ? -41.925 28.229 53.437 1.00 90.81 399 GLU A O 1
ATOM 2968 N N . ASP A 1 400 ? -40.329 29.621 52.690 1.00 91.12 400 ASP A N 1
ATOM 2969 C CA . ASP A 1 400 ? -41.230 30.480 51.901 1.00 91.12 400 ASP A CA 1
ATOM 2970 C C . ASP A 1 400 ? -41.420 30.018 50.440 1.00 91.12 400 ASP A C 1
ATOM 2972 O O . ASP A 1 400 ? -42.448 30.335 49.818 1.00 91.12 400 ASP A O 1
ATOM 2976 N N . GLY A 1 401 ? -40.529 29.148 49.952 1.00 87.88 401 GLY A N 1
ATOM 2977 C CA . GLY A 1 401 ? -40.541 28.582 48.603 1.00 87.88 401 GLY A CA 1
ATOM 2978 C C . GLY A 1 401 ? -39.704 29.352 47.580 1.00 87.88 401 GLY A C 1
ATOM 2979 O O . GLY A 1 401 ? -39.762 29.007 46.397 1.00 87.88 401 GLY A O 1
ATOM 2980 N N . LEU A 1 402 ? -38.957 30.370 48.010 1.00 90.44 402 LEU A N 1
ATOM 2981 C CA . LEU A 1 402 ? -37.821 30.952 47.298 1.00 90.44 402 LEU A CA 1
ATOM 2982 C C . LEU A 1 402 ? -36.529 30.531 48.002 1.00 90.44 402 LEU A C 1
ATOM 2984 O O . LEU A 1 402 ? -36.480 30.489 49.227 1.00 90.44 402 LEU A O 1
ATOM 2988 N N . GLY A 1 403 ? -35.481 30.226 47.243 1.00 93.06 403 GLY A N 1
ATOM 2989 C CA . GLY A 1 403 ? -34.199 29.867 47.845 1.00 93.06 403 GLY A CA 1
ATOM 2990 C C . GLY A 1 403 ? -33.485 31.068 48.475 1.00 93.06 403 GLY A C 1
ATOM 2991 O O . GLY A 1 403 ? -33.631 32.213 48.034 1.00 93.06 403 GLY A O 1
ATOM 2992 N N . ASP A 1 404 ? -32.631 30.802 49.463 1.00 91.69 404 ASP A N 1
ATOM 2993 C CA . ASP A 1 404 ? -31.872 31.809 50.226 1.00 91.69 404 ASP A CA 1
ATOM 2994 C C . ASP A 1 404 ? -30.974 32.708 49.348 1.00 91.69 404 ASP A C 1
ATOM 2996 O O . ASP A 1 404 ? -30.528 33.778 49.771 1.00 91.69 404 ASP A O 1
ATOM 3000 N N . VAL A 1 405 ? -30.692 32.272 48.115 1.00 88.25 405 VAL A N 1
ATOM 3001 C CA . VAL A 1 405 ? -29.870 32.979 47.122 1.00 88.25 405 VAL A CA 1
ATOM 3002 C C . VAL A 1 405 ? -30.656 34.082 46.389 1.00 88.25 405 VAL A C 1
ATOM 3004 O O . VAL A 1 405 ? -30.049 35.072 45.970 1.00 88.25 405 VAL A O 1
ATOM 3007 N N . CYS A 1 406 ? -31.989 33.974 46.287 1.00 89.50 406 CYS A N 1
ATOM 3008 C CA . CYS A 1 406 ? -32.848 34.882 45.510 1.00 89.50 406 CYS A CA 1
ATOM 3009 C C . CYS A 1 406 ? -33.958 35.608 46.314 1.00 89.50 406 CYS A C 1
ATOM 3011 O O . CYS A 1 406 ? -34.776 36.312 45.707 1.00 89.50 406 CYS A O 1
ATOM 3013 N N . SER A 1 407 ? -33.974 35.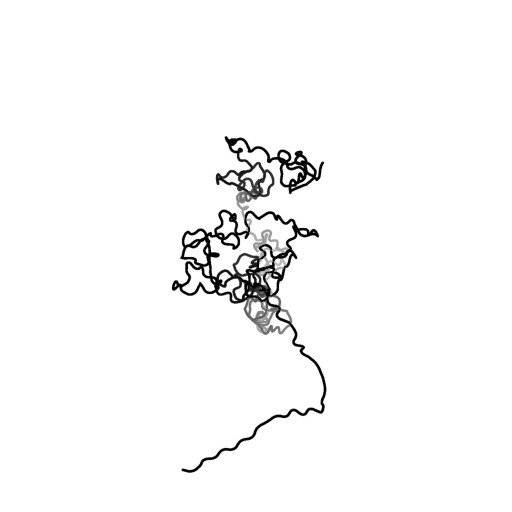479 47.650 1.00 77.19 407 SER A N 1
ATOM 3014 C CA . SER A 1 407 ? -34.964 36.071 48.585 1.00 77.19 407 SER A CA 1
ATOM 3015 C C . SER A 1 407 ? -34.604 37.487 49.099 1.00 77.19 407 SER A C 1
ATOM 3017 O O . SER A 1 407 ? -33.450 37.712 49.539 1.00 77.19 407 SER A O 1
#

pLDDT: mean 77.8, std 19.3, range [31.06, 97.12]

Solvent-accessible surface area (backbone atoms only — not comparable to full-atom values): 27099 Å² total; per-residue (Å²): 132,91,82,87,86,93,85,89,88,85,82,87,81,92,84,81,88,84,91,79,82,87,86,84,88,84,84,92,80,81,80,86,72,93,84,74,82,76,55,47,74,48,69,57,81,55,37,43,96,76,35,52,39,44,80,50,71,50,84,76,68,58,41,70,75,75,77,68,41,17,45,91,71,33,92,70,60,59,79,70,86,86,73,80,92,71,100,75,97,85,85,85,85,73,87,76,62,66,42,65,55,71,51,84,52,44,48,89,80,39,41,40,59,76,52,71,51,76,80,68,52,51,78,57,79,49,70,43,15,57,90,70,37,46,45,60,74,39,65,50,73,80,66,54,40,95,74,79,78,75,48,14,57,70,41,54,90,53,89,64,74,78,71,82,65,78,61,61,44,77,61,66,50,84,50,33,49,90,79,36,42,32,61,75,43,72,55,72,79,60,53,48,93,85,72,84,69,50,12,67,84,57,41,76,79,67,69,74,76,72,68,60,46,75,53,73,46,86,51,37,50,91,82,38,41,33,63,75,40,65,46,73,80,64,52,50,93,82,77,77,76,51,14,66,75,60,49,76,80,74,82,63,93,79,63,74,79,74,76,78,77,54,48,72,58,70,48,80,53,27,44,94,74,34,45,38,52,69,48,66,53,75,79,65,54,46,94,80,75,83,69,56,14,62,81,64,48,77,81,69,76,79,73,78,77,74,75,79,73,75,75,73,76,75,73,75,76,73,75,74,58,48,79,60,72,53,79,52,29,57,87,81,37,43,34,65,79,42,67,51,70,83,62,55,41,95,81,73,76,79,52,14,63,82,66,53,80,78,74,80,78,68,96,62,80,80,78,78,78,77,76,61,49,73,52,70,39,83,42,32,39,95,75,35,44,39,53,71,51,64,51,71,81,63,52,42,94,81,74,80,70,47,14,69,82,73,108

Mean predicted aligned error: 24.91 Å

Nearest PDB structures (foldseek):
  3fby-assembly3_C  TM=2.316E-01  e=2.697E-18  Homo sapiens
  2rhp-assembly1_A  TM=2.292E-01  e=5.234E-18  unclassified
  1yo8-assembly1_A  TM=2.291E-01  e=3.553E-17  Homo sapiens

Radius of gyration: 46.76 Å; Cα contacts (8 Å, |Δi|>4): 449; chains: 1; bounding box: 96×75×153 Å